Protein AF-A0A3L7RI69-F1 (afdb_monomer)

Radius of gyration: 32.62 Å; Cα contacts (8 Å, |Δi|>4): 484; chains: 1; bounding box: 84×94×91 Å

Foldseek 3Di:
DDDDDDDDDDDDDDDDDDDDDDDDDDDDDDDDDPPVVVVVVVVVVVVVVVVVVVPDDLDDADDDDPVVLVVLLVLCVDPDPVSNVVSLVNLLRHALVCLVVLVVVLVVDPDPSSNVSSVVSSVNSVVVVVVVLLVCQLPDPPLPDCSQQAQSVQQCVQLPRDSLSSVLLVVLCVPPVVNGNHHLQALVVLLVSLVVLVVVQVVCVVVVHADDLSSLVSLLSSLLSNPPVPVRCSLVVSLVQCVDPPNVVCLQDPSNQRSSLRSLLSNLVRDDDLVSLLSSLLSCLVSVRLSSLVSLLVLLVVLVCVVCVVVPPPPPPDDPPPPCPRNAQLSNLLSLLCLLVNNAPVCLVVLVVCLPFFAWNDFAQDPPDPPDPDDDDPDPPDPSDGQWTQTSNLSSLSSNCSNVVHPCCVLQVQWDQDPRRGTDRVSRIDGPPVVVSSVVSVVVVVPDDD

Nearest PDB structures (foldseek):
  7ai4-assembly1_A  TM=3.036E-01  e=5.554E+00  Homo sapiens

Solvent-accessible surface area (backbone atoms only — not comparable to full-atom values): 26102 Å² total; per-residue (Å²): 144,82,88,79,89,82,85,81,82,89,81,88,81,81,89,85,86,88,83,82,90,81,85,85,89,79,98,75,84,88,91,87,85,68,76,72,64,56,60,60,54,53,57,54,52,60,55,52,61,58,56,69,70,71,69,66,75,76,72,81,51,52,82,73,56,74,67,58,50,52,49,37,52,55,31,36,61,43,91,49,68,70,50,21,50,53,24,50,54,55,62,64,47,44,40,60,85,50,50,66,62,52,52,54,51,54,73,70,52,83,52,68,61,30,42,56,54,52,49,53,41,50,53,50,42,50,52,51,44,50,51,50,38,55,50,48,50,73,66,45,84,58,73,82,63,47,70,85,34,52,9,45,64,44,46,29,73,49,30,38,78,44,76,44,29,55,52,53,50,50,58,37,35,78,80,39,42,84,67,30,63,44,55,47,76,49,25,67,58,16,44,54,52,31,50,53,53,51,50,51,52,51,52,30,59,76,69,67,45,86,69,51,31,52,58,30,51,50,33,51,51,20,38,47,37,17,62,87,45,84,86,55,62,53,54,67,51,36,54,67,46,38,72,34,85,47,23,36,53,55,60,57,34,78,77,39,37,67,26,48,36,40,35,51,41,59,38,56,71,74,55,82,52,43,69,59,43,51,50,50,41,50,47,26,48,75,36,69,37,76,47,39,53,62,54,28,52,49,54,51,56,51,45,59,54,60,76,43,54,81,78,46,64,86,80,63,76,80,59,92,80,63,83,75,64,73,66,48,53,48,56,49,49,51,29,30,27,45,36,44,64,71,45,47,69,87,48,40,77,65,40,60,71,34,56,81,38,74,54,69,38,44,75,40,71,66,86,66,57,94,90,55,88,68,79,78,74,80,61,90,88,59,83,90,61,48,54,20,39,26,32,45,16,58,45,26,46,53,18,46,30,48,44,72,69,46,75,46,53,84,73,37,74,62,56,40,77,29,95,72,43,39,50,42,68,83,32,64,43,39,49,66,86,49,58,67,60,53,50,54,49,52,51,56,61,71,68,52,87,128

Structure (mmCIF, N/CA/C/O backbone):
data_AF-A0A3L7RI69-F1
#
_entry.id   AF-A0A3L7RI69-F1
#
loop_
_atom_site.group_PDB
_atom_site.id
_atom_site.type_symbol
_atom_site.label_atom_id
_atom_site.label_alt_id
_atom_site.label_comp_id
_atom_site.label_asym_id
_atom_site.label_entity_id
_atom_site.label_seq_id
_atom_site.pdbx_PDB_ins_code
_atom_site.Cartn_x
_atom_site.Cartn_y
_atom_site.Cartn_z
_atom_site.occupancy
_atom_site.B_iso_or_equiv
_atom_site.auth_seq_id
_atom_site.auth_comp_id
_atom_site.auth_asym_id
_atom_site.auth_atom_id
_atom_site.pdbx_PDB_model_num
ATOM 1 N N . MET A 1 1 ? 43.002 -5.797 24.130 1.00 37.81 1 MET A N 1
ATOM 2 C CA . MET A 1 1 ? 43.430 -7.121 23.632 1.00 37.81 1 MET A CA 1
ATOM 3 C C . MET A 1 1 ? 42.551 -8.183 24.273 1.00 37.81 1 MET A C 1
ATOM 5 O O . MET A 1 1 ? 42.793 -8.545 25.413 1.00 37.81 1 MET A O 1
ATOM 9 N N . LEU A 1 2 ? 41.498 -8.620 23.582 1.00 28.22 2 LEU A N 1
ATOM 10 C CA . LEU A 1 2 ? 40.635 -9.729 24.000 1.00 28.22 2 LEU A CA 1
ATOM 11 C C . LEU A 1 2 ? 40.403 -10.607 22.768 1.00 28.22 2 LEU A C 1
ATOM 13 O O . LEU A 1 2 ? 39.989 -10.111 21.721 1.00 28.22 2 LEU A O 1
ATOM 17 N N . ALA A 1 3 ? 40.794 -11.874 22.882 1.00 29.20 3 ALA A N 1
ATOM 18 C CA . ALA A 1 3 ? 40.840 -12.845 21.799 1.00 29.20 3 ALA A CA 1
ATOM 19 C C . ALA A 1 3 ? 39.453 -13.442 21.515 1.00 29.20 3 ALA A C 1
ATOM 21 O O . ALA A 1 3 ? 38.736 -13.843 22.429 1.00 29.20 3 ALA A O 1
ATOM 22 N N . ILE A 1 4 ? 39.109 -13.520 20.230 1.00 32.06 4 ILE A N 1
ATOM 23 C CA . ILE A 1 4 ? 37.898 -14.149 19.686 1.00 32.06 4 ILE A CA 1
ATOM 24 C C . ILE A 1 4 ? 38.242 -15.606 19.319 1.00 32.06 4 ILE A C 1
ATOM 26 O O . ILE A 1 4 ? 39.269 -15.816 18.668 1.00 32.06 4 ILE A O 1
ATOM 30 N N . PRO A 1 5 ? 37.433 -16.624 19.675 1.00 40.06 5 PRO A N 1
ATOM 31 C CA . PRO A 1 5 ? 37.719 -17.998 19.287 1.00 40.06 5 PRO A CA 1
ATOM 32 C C . PRO A 1 5 ? 37.242 -18.285 17.854 1.00 40.06 5 PRO A C 1
ATOM 34 O O . PRO A 1 5 ? 36.103 -18.017 17.476 1.00 40.06 5 PRO A O 1
ATOM 37 N N . LEU A 1 6 ? 38.152 -18.853 17.060 1.00 34.06 6 LEU A N 1
ATOM 38 C CA . LEU A 1 6 ? 37.967 -19.262 15.668 1.00 34.06 6 LEU A CA 1
ATOM 39 C C . LEU A 1 6 ? 37.063 -20.503 15.550 1.00 34.06 6 LEU A C 1
ATOM 41 O O . LEU A 1 6 ? 37.333 -21.550 16.139 1.00 34.06 6 LEU A O 1
ATOM 45 N N . LEU A 1 7 ? 36.026 -20.398 14.715 1.00 36.75 7 LEU A N 1
ATOM 46 C CA . LEU A 1 7 ? 35.167 -21.501 14.278 1.00 36.75 7 LEU A CA 1
ATOM 47 C C . LEU A 1 7 ? 35.934 -22.473 13.359 1.00 36.75 7 LEU A C 1
ATOM 49 O O . LEU A 1 7 ? 36.508 -22.079 12.342 1.00 36.75 7 LEU A O 1
ATOM 53 N N . ARG A 1 8 ? 35.917 -23.767 13.711 1.00 35.03 8 ARG A N 1
ATOM 54 C CA . ARG A 1 8 ? 36.466 -24.876 12.910 1.00 35.03 8 ARG A CA 1
ATOM 55 C C . ARG A 1 8 ? 35.625 -25.121 11.650 1.00 35.03 8 ARG A C 1
ATOM 57 O O . ARG A 1 8 ? 34.406 -25.233 11.727 1.00 35.03 8 ARG A O 1
ATOM 64 N N . LYS A 1 9 ? 36.296 -25.286 10.505 1.00 35.97 9 LYS A N 1
ATOM 65 C CA . LYS A 1 9 ? 35.703 -25.750 9.237 1.00 35.97 9 LYS A CA 1
ATOM 66 C C . LYS A 1 9 ? 35.429 -27.267 9.266 1.00 35.97 9 LYS A C 1
ATOM 68 O O . LYS A 1 9 ? 36.228 -27.999 9.855 1.00 35.97 9 LYS A O 1
ATOM 73 N N . PRO A 1 10 ? 34.366 -27.761 8.604 1.00 37.06 10 PRO A N 1
ATOM 74 C CA . PRO A 1 10 ? 34.099 -29.191 8.486 1.00 37.06 10 PRO A CA 1
ATOM 75 C C . PRO A 1 10 ? 34.987 -29.856 7.421 1.00 37.06 10 PRO A C 1
ATOM 77 O O . PRO A 1 10 ? 35.259 -29.291 6.362 1.00 37.06 10 PRO A O 1
ATOM 80 N N . VAL A 1 11 ? 35.427 -31.078 7.725 1.00 45.94 11 VAL A N 1
ATOM 81 C CA . VAL A 1 11 ? 36.222 -31.964 6.858 1.00 45.94 11 VAL A CA 1
ATOM 82 C C . VAL A 1 11 ? 35.288 -32.776 5.945 1.00 45.94 11 VAL A C 1
ATOM 84 O O . VAL A 1 11 ? 34.289 -33.301 6.442 1.00 45.94 11 VAL A O 1
ATOM 87 N N . PRO A 1 12 ? 35.592 -32.952 4.644 1.00 41.22 12 PRO A N 1
ATOM 88 C CA . PRO A 1 12 ? 34.797 -33.802 3.761 1.00 41.22 12 PRO A CA 1
ATOM 89 C C . PRO A 1 12 ? 35.125 -35.290 3.977 1.00 41.22 12 PRO A C 1
ATOM 91 O O . PRO A 1 12 ? 36.290 -35.691 3.973 1.00 41.22 12 PRO A O 1
ATOM 94 N N . ARG A 1 13 ? 34.095 -36.132 4.141 1.00 41.69 13 ARG A N 1
ATOM 95 C CA . ARG A 1 13 ? 34.235 -37.600 4.168 1.00 41.69 13 ARG A CA 1
ATOM 96 C C . ARG A 1 13 ? 34.188 -38.164 2.743 1.00 41.69 13 ARG A C 1
ATOM 98 O O . ARG A 1 13 ? 33.292 -37.829 1.976 1.00 41.69 13 ARG A O 1
ATOM 105 N N . LYS A 1 14 ? 35.152 -39.030 2.414 1.00 43.22 14 LYS A N 1
ATOM 106 C CA . LYS A 1 14 ? 35.185 -39.834 1.179 1.00 43.22 14 LYS A CA 1
ATOM 107 C C . LYS A 1 14 ? 34.146 -40.973 1.227 1.00 43.22 14 LYS A C 1
ATOM 109 O O . LYS A 1 14 ? 33.864 -41.461 2.323 1.00 43.22 14 LYS A O 1
ATOM 114 N N . PRO A 1 15 ? 33.622 -41.429 0.074 1.00 42.25 15 PRO A N 1
ATOM 115 C CA . PRO A 1 15 ? 32.703 -42.562 0.004 1.00 42.25 15 PRO A CA 1
ATOM 116 C C . PRO A 1 15 ? 33.446 -43.905 0.106 1.00 42.25 15 PRO A C 1
ATOM 118 O O . PRO A 1 15 ? 34.528 -44.071 -0.457 1.00 42.25 15 PRO A O 1
ATOM 121 N N . VAL A 1 16 ? 32.840 -44.862 0.812 1.00 53.97 16 VAL A N 1
ATOM 122 C CA . VAL A 1 16 ? 33.273 -46.268 0.887 1.00 53.97 16 VAL A CA 1
ATOM 123 C C . VAL A 1 16 ? 32.460 -47.081 -0.129 1.00 53.97 16 VAL A C 1
ATOM 125 O O . VAL A 1 16 ? 31.233 -46.971 -0.109 1.00 53.97 16 VAL A O 1
ATOM 128 N N . PRO A 1 17 ? 33.087 -47.890 -1.004 1.00 49.94 17 PRO A N 1
ATOM 129 C CA . PRO A 1 17 ? 32.378 -48.782 -1.911 1.00 49.94 17 PRO A CA 1
ATOM 130 C C . PRO A 1 17 ? 32.309 -50.217 -1.363 1.00 49.94 17 PRO A C 1
ATOM 132 O O . PRO A 1 17 ? 33.300 -50.748 -0.867 1.00 49.94 17 PRO A O 1
ATOM 135 N N . GLY A 1 18 ? 31.158 -50.864 -1.561 1.00 50.97 18 GLY A N 1
ATOM 136 C CA . GLY A 1 18 ? 31.053 -52.324 -1.622 1.00 50.97 18 GLY A CA 1
ATOM 137 C C . GLY A 1 18 ? 30.288 -52.987 -0.479 1.00 50.97 18 GLY A C 1
ATOM 138 O O . GLY A 1 18 ? 30.838 -53.236 0.589 1.00 50.97 18 GLY A O 1
ATOM 139 N N . THR A 1 19 ? 29.041 -53.384 -0.741 1.00 40.09 19 THR A N 1
ATOM 140 C CA . THR A 1 19 ? 28.454 -54.625 -0.195 1.00 40.09 19 THR A CA 1
ATOM 141 C C . THR A 1 19 ? 27.285 -55.066 -1.095 1.00 40.09 19 THR A C 1
ATOM 143 O O . THR A 1 19 ? 26.594 -54.195 -1.628 1.00 40.09 19 THR A O 1
ATOM 146 N N . PRO A 1 20 ? 27.110 -56.378 -1.358 1.00 51.56 20 PRO A N 1
ATOM 147 C CA . PRO A 1 20 ? 26.315 -56.884 -2.472 1.00 51.56 20 PRO A CA 1
ATOM 148 C C . PRO A 1 20 ? 24.853 -57.159 -2.101 1.00 51.56 20 PRO A C 1
ATOM 150 O O . PRO A 1 20 ? 24.475 -57.221 -0.933 1.00 51.56 20 PRO A O 1
ATOM 153 N N . ALA A 1 21 ? 24.054 -57.329 -3.154 1.00 48.41 21 ALA A N 1
ATOM 154 C CA . ALA A 1 21 ? 22.639 -57.660 -3.132 1.00 48.41 21 ALA A CA 1
ATOM 155 C C . ALA A 1 21 ? 22.347 -59.001 -2.440 1.00 48.41 21 ALA A C 1
ATOM 157 O O . ALA A 1 21 ? 23.037 -59.990 -2.682 1.00 48.41 21 ALA A O 1
ATOM 158 N N . LEU A 1 22 ? 21.265 -59.030 -1.656 1.00 41.19 22 LEU A N 1
ATOM 159 C CA . LEU A 1 22 ? 20.561 -60.249 -1.275 1.00 41.19 22 LEU A CA 1
ATOM 160 C C . LEU A 1 22 ? 19.050 -60.051 -1.439 1.00 41.19 22 LEU A C 1
ATOM 162 O O . LEU A 1 22 ? 18.455 -59.106 -0.922 1.00 41.19 22 LEU A O 1
ATOM 166 N N . GLU A 1 23 ? 18.489 -60.969 -2.218 1.00 40.84 23 GLU A N 1
ATOM 167 C CA . GLU A 1 23 ? 17.081 -61.246 -2.477 1.00 40.84 23 GLU A CA 1
ATOM 168 C C . GLU A 1 23 ? 16.316 -61.714 -1.227 1.00 40.84 23 GLU A C 1
ATOM 170 O O . GLU A 1 23 ? 16.836 -62.488 -0.428 1.00 40.84 23 GLU A O 1
ATOM 175 N N . GLY A 1 24 ? 15.022 -61.368 -1.174 1.00 40.31 24 GLY A N 1
ATOM 176 C CA . GLY A 1 24 ? 13.976 -62.336 -0.813 1.00 40.31 24 GLY A CA 1
ATOM 177 C C . GLY A 1 24 ? 13.286 -62.230 0.559 1.00 40.31 24 GLY A C 1
ATOM 178 O O . GLY A 1 24 ? 13.805 -62.708 1.557 1.00 40.31 24 GLY A O 1
ATOM 179 N N . GLN A 1 25 ? 12.008 -61.813 0.511 1.00 33.19 25 GLN A N 1
ATOM 180 C CA . GLN A 1 25 ? 10.899 -62.086 1.461 1.00 33.19 25 GLN A CA 1
ATOM 181 C C . GLN A 1 25 ? 10.835 -61.307 2.804 1.00 33.19 25 GLN A C 1
ATOM 183 O O . GLN A 1 25 ? 11.813 -60.726 3.255 1.00 33.19 25 GLN A O 1
ATOM 188 N N . PRO A 1 26 ? 9.671 -61.297 3.493 1.00 36.59 26 PRO A N 1
ATOM 189 C CA . PRO A 1 26 ? 8.428 -60.620 3.123 1.00 36.59 26 PRO A CA 1
ATOM 190 C C . PRO A 1 26 ? 8.054 -59.555 4.180 1.00 36.59 26 PRO A C 1
ATOM 192 O O . PRO A 1 26 ? 8.178 -59.768 5.387 1.00 36.59 26 PRO A O 1
ATOM 195 N N . SER A 1 27 ? 7.564 -58.393 3.749 1.00 32.00 27 SER A N 1
ATOM 196 C CA . SER A 1 27 ? 7.193 -57.306 4.659 1.00 32.00 27 SER A CA 1
ATOM 197 C C . SER A 1 27 ? 5.907 -57.623 5.431 1.00 32.00 27 SER A C 1
ATOM 199 O O . SER A 1 27 ? 4.801 -57.635 4.895 1.00 32.00 27 SER A O 1
ATOM 201 N N . SER A 1 28 ? 6.051 -57.816 6.741 1.00 41.94 28 SER A N 1
ATOM 202 C CA . SER A 1 28 ? 4.970 -57.641 7.707 1.00 41.94 28 SER A CA 1
ATOM 203 C C . SER A 1 28 ? 5.429 -56.697 8.820 1.00 41.94 28 SER A C 1
ATOM 205 O O . SER A 1 28 ? 6.595 -56.715 9.207 1.00 41.94 28 SER A O 1
ATOM 207 N N . ARG A 1 29 ? 4.464 -55.933 9.354 1.00 33.69 29 ARG A N 1
ATOM 208 C CA . ARG A 1 29 ? 4.530 -54.986 10.492 1.00 33.69 29 ARG A CA 1
ATOM 209 C C . ARG A 1 29 ? 4.949 -53.556 10.116 1.00 33.69 29 ARG A C 1
ATOM 211 O O . ARG A 1 29 ? 6.078 -53.299 9.736 1.00 33.69 29 ARG A O 1
ATOM 218 N N . ILE A 1 30 ? 3.978 -52.647 9.975 1.00 45.09 30 ILE A N 1
ATOM 219 C CA . ILE A 1 30 ? 3.286 -51.861 11.027 1.00 45.09 30 ILE A CA 1
ATOM 220 C C . ILE A 1 30 ? 4.159 -50.705 11.529 1.00 45.09 30 ILE A C 1
ATOM 222 O O . ILE A 1 30 ? 5.168 -50.923 12.187 1.00 45.09 30 ILE A O 1
ATOM 226 N N . GLY A 1 31 ? 3.660 -49.482 11.319 1.00 40.16 31 GLY A N 1
ATOM 227 C CA . GLY A 1 31 ? 3.946 -48.340 12.187 1.00 40.16 31 GLY A CA 1
ATOM 228 C C . GLY A 1 31 ? 4.414 -47.091 11.451 1.00 40.16 31 GLY A C 1
ATOM 229 O O . GLY A 1 31 ? 5.603 -46.969 11.195 1.00 40.16 31 GLY A O 1
ATOM 230 N N . SER A 1 32 ? 3.473 -46.174 11.163 1.00 41.19 32 SER A N 1
ATOM 231 C CA . SER A 1 32 ? 3.626 -44.692 11.186 1.00 41.19 32 SER A CA 1
ATOM 232 C C . SER A 1 32 ? 2.715 -43.916 10.208 1.00 41.19 32 SER A C 1
ATOM 234 O O . SER A 1 32 ? 3.064 -42.828 9.773 1.00 41.19 32 SER A O 1
ATOM 236 N N . ALA A 1 33 ? 1.504 -44.403 9.898 1.00 40.75 33 ALA A N 1
ATOM 237 C CA . ALA A 1 33 ? 0.534 -43.641 9.082 1.00 40.75 33 ALA A CA 1
ATOM 238 C C . ALA A 1 33 ? -0.811 -43.334 9.777 1.00 40.75 33 ALA A C 1
ATOM 240 O O . ALA A 1 33 ? -1.727 -42.822 9.144 1.00 40.75 33 ALA A O 1
ATOM 241 N N . VAL A 1 34 ? -0.946 -43.606 11.082 1.00 43.34 34 VAL A N 1
ATOM 242 C CA . VAL A 1 34 ? -2.223 -43.421 11.813 1.00 43.34 34 VAL A CA 1
ATOM 243 C C . VAL A 1 34 ? -2.243 -42.172 12.711 1.00 43.34 34 VAL A C 1
ATOM 245 O O . VAL A 1 34 ? -3.311 -41.699 13.083 1.00 43.34 34 VAL A O 1
ATOM 248 N N . TRP A 1 35 ? -1.100 -41.544 13.001 1.00 37.47 35 TRP A N 1
ATOM 249 C CA . TRP A 1 35 ? -1.052 -40.453 13.990 1.00 37.47 35 TRP A CA 1
ATOM 250 C C . TRP A 1 35 ? -1.311 -39.036 13.449 1.00 37.47 35 TRP A C 1
ATOM 252 O O . TRP A 1 35 ? -1.650 -38.151 14.229 1.00 37.47 35 TRP A O 1
ATOM 262 N N . ILE A 1 36 ? -1.260 -38.811 12.131 1.00 41.28 36 ILE A N 1
ATOM 263 C CA . ILE A 1 36 ? -1.546 -37.484 11.538 1.00 41.28 36 ILE A CA 1
ATOM 264 C C . ILE A 1 36 ? -3.041 -37.329 11.177 1.00 41.28 36 ILE A C 1
ATOM 266 O O . ILE A 1 36 ? -3.563 -36.217 11.135 1.00 41.28 36 ILE A O 1
ATOM 270 N N . GLY A 1 37 ? -3.783 -38.435 11.033 1.00 36.41 37 GLY A N 1
ATOM 271 C CA . GLY A 1 37 ? -5.231 -38.417 10.770 1.00 36.41 37 GLY A CA 1
ATOM 272 C C . GLY A 1 37 ? -6.115 -38.145 11.998 1.00 36.41 37 GLY A C 1
ATOM 273 O O . GLY A 1 37 ? -7.229 -37.643 11.850 1.00 36.41 37 GLY A O 1
ATOM 274 N N . CYS A 1 38 ? -5.633 -38.426 13.216 1.00 39.47 38 CYS A N 1
ATOM 275 C CA . CYS A 1 38 ? -6.402 -38.212 14.451 1.00 39.47 38 CYS A CA 1
ATOM 276 C C . CYS A 1 38 ? -6.328 -36.772 14.989 1.00 39.47 38 CYS A C 1
ATOM 278 O O . CYS A 1 38 ? -7.286 -36.320 15.610 1.00 39.47 38 CYS A O 1
ATOM 280 N N . LEU A 1 39 ? -5.264 -36.012 14.703 1.00 38.66 39 LEU A N 1
ATOM 281 C CA . LEU A 1 39 ? -5.155 -34.612 15.146 1.00 38.66 39 LEU A CA 1
ATOM 282 C C . LEU A 1 39 ? -5.990 -33.641 14.289 1.00 38.66 39 LEU A C 1
ATOM 284 O O . LEU A 1 39 ? -6.521 -32.665 14.814 1.00 38.66 39 LEU A O 1
ATOM 288 N N . LEU A 1 40 ? -6.213 -33.946 13.004 1.00 40.41 40 LEU A N 1
ATOM 289 C CA . LEU A 1 40 ? -7.072 -33.142 12.118 1.00 40.41 40 LEU A CA 1
ATOM 290 C C . LEU A 1 40 ? -8.581 -33.389 12.315 1.00 40.41 40 LEU A C 1
ATOM 292 O O . LEU A 1 40 ? -9.382 -32.492 12.054 1.00 40.41 40 LEU A O 1
ATOM 296 N N . ARG A 1 41 ? -8.993 -34.555 12.838 1.00 40.38 41 ARG A N 1
ATOM 297 C CA . ARG A 1 41 ? -10.405 -34.826 13.182 1.00 40.38 41 ARG A CA 1
ATOM 298 C C . ARG A 1 41 ? -10.835 -34.204 14.516 1.00 40.38 41 ARG A C 1
ATOM 300 O O . ARG A 1 41 ? -11.974 -33.757 14.619 1.00 40.38 41 ARG A O 1
ATOM 307 N N . SER A 1 42 ? -9.935 -34.081 15.494 1.00 41.94 42 SER A N 1
ATOM 308 C CA . SER A 1 42 ? -10.242 -33.426 16.778 1.00 41.94 42 SER A CA 1
ATOM 309 C C . SER A 1 42 ? -10.294 -31.894 16.678 1.00 41.94 42 SER A C 1
ATOM 311 O O . SER A 1 42 ? -11.102 -31.269 17.360 1.00 41.94 42 SER A O 1
ATOM 313 N N . ALA A 1 43 ? -9.521 -31.283 15.771 1.00 40.03 43 ALA A N 1
ATOM 314 C CA . ALA A 1 43 ? -9.612 -29.845 15.496 1.00 40.03 43 ALA A CA 1
ATOM 315 C C . ALA A 1 43 ? -10.915 -29.456 14.760 1.00 40.03 43 ALA A C 1
ATOM 317 O O . ALA A 1 43 ? -11.481 -28.403 15.041 1.00 40.03 43 ALA A O 1
ATOM 318 N N . CYS A 1 44 ? -11.452 -30.322 13.888 1.00 40.81 44 CYS A N 1
ATOM 319 C CA . CYS A 1 44 ? -12.750 -30.085 13.237 1.00 40.81 44 CYS A CA 1
ATOM 320 C C . CYS A 1 44 ? -13.948 -30.249 14.190 1.00 40.81 44 CYS A C 1
ATOM 322 O O . CYS A 1 44 ? -14.938 -29.538 14.044 1.00 40.81 44 CYS A O 1
ATOM 324 N N . LEU A 1 45 ? -13.876 -31.139 15.187 1.00 37.53 45 LEU A N 1
ATOM 325 C CA . LEU A 1 45 ? -14.968 -31.318 16.155 1.00 37.53 45 LEU A CA 1
ATOM 326 C C . LEU A 1 45 ? -15.032 -30.192 17.203 1.00 37.53 45 LEU A C 1
ATOM 328 O O . LEU A 1 45 ? -16.133 -29.819 17.599 1.00 37.53 45 LEU A O 1
ATOM 332 N N . LEU A 1 46 ? -13.899 -29.579 17.571 1.00 40.59 46 LEU A N 1
ATOM 333 C CA . LEU A 1 46 ? -13.872 -28.392 18.444 1.00 40.59 46 LEU A CA 1
ATOM 334 C C . LEU A 1 46 ? -14.302 -27.094 17.730 1.00 40.59 46 LEU A C 1
ATOM 336 O O . LEU A 1 46 ? -14.828 -26.184 18.374 1.00 40.59 46 LEU A O 1
ATOM 340 N N . TRP A 1 47 ? -14.151 -27.017 16.403 1.00 40.50 47 TRP A N 1
ATOM 341 C CA . TRP A 1 47 ? -14.745 -25.942 15.594 1.00 40.50 47 TRP A CA 1
ATOM 342 C C . TRP A 1 47 ? -16.243 -26.162 15.323 1.00 40.50 47 TRP A C 1
ATOM 344 O O . TRP A 1 47 ? -16.997 -25.199 15.252 1.00 40.50 47 TRP A O 1
ATOM 354 N N . MET A 1 48 ? -16.725 -27.409 15.236 1.00 40.44 48 MET A N 1
ATOM 355 C CA . MET A 1 48 ? -18.164 -27.662 15.061 1.00 40.44 48 MET A CA 1
ATOM 356 C C . MET A 1 48 ? -18.987 -27.504 16.349 1.00 40.44 48 MET A C 1
ATOM 358 O O . MET A 1 48 ? -20.153 -27.123 16.264 1.00 40.44 48 MET A O 1
ATOM 362 N N . SER A 1 49 ? -18.409 -27.694 17.541 1.00 36.84 49 SER A N 1
ATOM 363 C CA . SER A 1 49 ? -19.112 -27.399 18.803 1.00 36.84 49 SER A CA 1
ATOM 364 C C . SER A 1 49 ? -19.283 -25.900 19.076 1.00 36.84 49 SER A C 1
ATOM 366 O O . SER A 1 49 ? -20.193 -25.517 19.803 1.00 36.84 49 SER A O 1
ATOM 368 N N . SER A 1 50 ? -18.456 -25.038 18.477 1.00 40.81 50 SER A N 1
ATOM 369 C CA . SER A 1 50 ? -18.599 -23.577 18.582 1.00 40.81 50 SER A CA 1
ATOM 370 C C . SER A 1 50 ? -19.615 -23.000 17.584 1.00 40.81 50 SER A C 1
ATOM 372 O O . SER A 1 50 ? -20.143 -21.916 17.812 1.00 40.81 50 SER A O 1
ATOM 374 N N . VAL A 1 51 ? -19.973 -23.742 16.529 1.00 46.97 51 VAL A N 1
ATOM 375 C CA . VAL A 1 51 ? -21.006 -23.331 15.558 1.00 46.97 51 VAL A CA 1
ATOM 376 C C . VAL A 1 51 ? -22.429 -23.593 16.072 1.00 46.97 51 VAL A C 1
ATOM 378 O O . VAL A 1 51 ? -23.331 -22.819 15.766 1.00 46.97 51 VAL A O 1
ATOM 381 N N . TRP A 1 52 ? -22.649 -24.600 16.927 1.00 46.34 52 TRP A N 1
ATOM 382 C CA . TRP A 1 52 ? -23.974 -24.844 17.528 1.00 46.34 52 TRP A CA 1
ATOM 383 C C . TRP A 1 52 ? -24.368 -23.832 18.620 1.00 46.34 52 TRP A C 1
ATOM 385 O O . TRP A 1 52 ? -25.549 -23.708 18.926 1.00 46.34 52 TRP A O 1
ATOM 395 N N . ALA A 1 53 ? -23.420 -23.057 19.159 1.00 47.06 53 ALA A N 1
ATOM 396 C CA . ALA A 1 53 ? -23.706 -21.971 20.106 1.00 47.06 53 ALA A CA 1
ATOM 397 C C . ALA A 1 53 ? -24.082 -20.634 19.427 1.00 47.06 53 ALA A C 1
ATOM 399 O O . ALA A 1 53 ? -24.451 -19.687 20.112 1.00 47.06 53 ALA A O 1
ATOM 400 N N . LEU A 1 54 ? -24.012 -20.544 18.092 1.00 51.62 54 LEU A N 1
ATOM 401 C CA . LEU A 1 54 ? -24.311 -19.327 17.317 1.00 51.62 54 LEU A CA 1
ATOM 402 C C . LEU A 1 54 ? -25.747 -19.281 16.759 1.00 51.62 54 LEU A C 1
ATOM 404 O O . LEU A 1 54 ? -26.071 -18.372 16.000 1.00 51.62 54 LEU A O 1
ATOM 408 N N . GLY A 1 55 ? -26.590 -20.260 17.107 1.00 46.97 55 GLY A N 1
ATOM 409 C CA . GLY A 1 55 ? -27.971 -20.377 16.622 1.00 46.97 55 GLY A CA 1
ATOM 410 C C . GLY A 1 55 ? -29.061 -20.128 17.667 1.00 46.97 55 GLY A C 1
ATOM 411 O O . GLY A 1 55 ? -30.232 -20.285 17.341 1.00 46.97 55 GLY A O 1
ATOM 412 N N . GLN A 1 56 ? -28.715 -19.776 18.912 1.00 56.97 56 GLN A N 1
ATOM 413 C CA . GLN A 1 56 ? -29.713 -19.207 19.818 1.00 56.97 56 GLN A CA 1
ATOM 414 C C . GLN A 1 56 ? -29.934 -17.758 19.399 1.00 56.97 56 GLN A C 1
ATOM 416 O O . GLN A 1 56 ? -29.010 -16.947 19.487 1.00 56.97 56 GLN A O 1
ATOM 421 N N . ASP 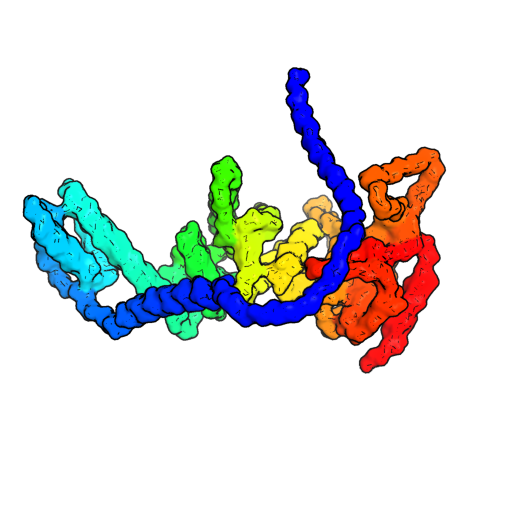A 1 57 ? -31.141 -17.459 18.913 1.00 58.41 57 ASP A N 1
ATOM 422 C CA . ASP A 1 57 ? -31.575 -16.079 18.727 1.00 58.41 57 ASP A CA 1
ATOM 423 C C . ASP A 1 57 ? -31.290 -15.321 20.031 1.00 58.41 57 ASP A C 1
ATOM 425 O O . ASP A 1 57 ? -31.611 -15.838 21.109 1.00 58.41 57 ASP A O 1
ATOM 429 N N . PRO A 1 58 ? -30.621 -14.156 19.969 1.00 64.75 58 PRO A N 1
ATOM 430 C CA . PRO A 1 58 ? -30.280 -13.406 21.166 1.00 64.75 58 PRO A CA 1
ATOM 431 C C . PRO A 1 58 ? -31.566 -13.161 21.951 1.00 64.75 58 PRO A C 1
ATOM 433 O O . PRO A 1 58 ? -32.508 -12.575 21.410 1.00 64.75 58 PRO A O 1
ATOM 436 N N . GLU A 1 59 ? -31.632 -13.645 23.198 1.00 73.75 59 GLU A N 1
ATOM 437 C CA . GLU A 1 59 ? -32.796 -13.369 24.035 1.00 73.75 59 GLU A CA 1
ATOM 438 C C . GLU A 1 59 ? -33.010 -11.850 24.069 1.00 73.75 59 GLU A C 1
ATOM 440 O O . GLU A 1 59 ? -32.033 -11.109 24.237 1.00 73.75 59 GLU A O 1
ATOM 445 N N . PRO A 1 60 ? -34.250 -11.370 23.862 1.00 76.62 60 PRO A N 1
ATOM 446 C CA . PRO A 1 60 ? -34.532 -9.944 23.840 1.00 76.62 60 PRO A CA 1
ATOM 447 C C . PRO A 1 60 ? -34.001 -9.322 25.133 1.00 76.62 60 PRO A C 1
ATOM 449 O O . PRO A 1 60 ? -34.401 -9.716 26.230 1.00 76.62 60 PRO A O 1
ATOM 452 N N . GLY A 1 61 ? -33.047 -8.395 24.992 1.00 76.12 61 GLY A N 1
ATOM 453 C CA . GLY A 1 61 ? -32.344 -7.798 26.124 1.00 76.12 61 GLY A CA 1
ATOM 454 C C . GLY A 1 61 ? -33.322 -7.224 27.148 1.00 76.12 61 GLY A C 1
ATOM 455 O O . GLY A 1 61 ? -34.332 -6.612 26.792 1.00 76.12 61 GLY A O 1
ATOM 456 N N . LEU A 1 62 ? -33.027 -7.418 28.434 1.00 84.38 62 LEU A N 1
ATOM 457 C CA . LEU A 1 62 ? -33.841 -6.860 29.511 1.00 84.38 62 LEU A CA 1
ATOM 458 C C . LEU A 1 62 ? -33.732 -5.328 29.479 1.00 84.38 62 LEU A C 1
ATOM 460 O O . LEU A 1 62 ? -32.637 -4.783 29.600 1.00 84.38 62 LEU A O 1
ATOM 464 N N . ASN A 1 63 ? -34.871 -4.642 29.373 1.00 90.50 63 ASN A N 1
ATOM 465 C CA . ASN A 1 63 ? -34.991 -3.192 29.549 1.00 90.50 63 ASN A CA 1
ATOM 466 C C . ASN A 1 63 ? -35.756 -2.909 30.856 1.00 90.50 63 ASN A C 1
ATOM 468 O O . ASN A 1 63 ? -36.967 -2.679 30.814 1.00 90.50 63 ASN A O 1
ATOM 472 N N . PRO A 1 64 ? -35.100 -3.008 32.029 1.00 93.00 64 PRO A N 1
ATOM 473 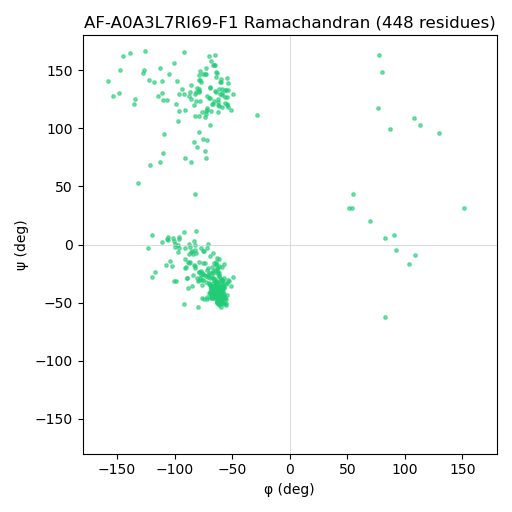C CA . PRO A 1 64 ? -35.736 -2.698 33.303 1.00 93.00 64 PRO A CA 1
ATOM 474 C C . PRO A 1 64 ? -36.032 -1.199 33.421 1.00 93.00 64 PRO A C 1
ATOM 476 O O . PRO A 1 64 ? -35.390 -0.366 32.781 1.00 93.00 64 PRO A O 1
ATOM 479 N N . ASP A 1 65 ? -36.977 -0.847 34.287 1.00 94.62 65 ASP A N 1
ATOM 480 C CA . ASP A 1 65 ? -37.210 0.542 34.664 1.00 94.62 65 ASP A CA 1
ATOM 481 C C . ASP A 1 65 ? -36.052 1.094 35.521 1.00 94.62 65 ASP A C 1
ATOM 483 O O . ASP A 1 65 ? -35.252 0.358 36.112 1.00 94.62 65 ASP A O 1
ATOM 487 N N . ALA A 1 66 ? -35.968 2.423 35.617 1.00 93.19 66 ALA A N 1
ATOM 488 C CA . ALA A 1 66 ? -34.878 3.101 36.320 1.00 93.19 66 ALA A CA 1
ATOM 489 C C . ALA A 1 66 ? -34.772 2.706 37.807 1.00 93.19 66 ALA A C 1
ATOM 491 O O . ALA A 1 66 ? -33.670 2.689 38.361 1.00 93.19 66 ALA A O 1
ATOM 492 N N . ASN A 1 67 ? -35.891 2.366 38.459 1.00 94.44 67 ASN A N 1
ATOM 493 C CA . ASN A 1 67 ? -35.892 1.947 39.861 1.00 94.44 67 ASN A CA 1
ATOM 494 C C . ASN A 1 67 ? -35.285 0.554 40.032 1.00 94.44 67 ASN A C 1
ATOM 496 O O . ASN A 1 67 ? -34.423 0.370 40.891 1.00 94.44 67 ASN A O 1
ATOM 500 N N . THR A 1 68 ? -35.668 -0.402 39.182 1.00 96.00 68 THR A N 1
ATOM 501 C CA . THR A 1 68 ? -35.077 -1.745 39.190 1.00 96.00 68 THR A CA 1
ATOM 502 C C . THR A 1 68 ? -33.583 -1.690 38.882 1.00 96.00 68 THR A C 1
ATOM 504 O O . THR A 1 68 ? -32.794 -2.375 39.534 1.00 96.00 68 THR A O 1
ATOM 507 N N . LEU A 1 69 ? -33.167 -0.830 37.945 1.00 96.50 69 LEU A N 1
ATOM 508 C CA . LEU A 1 69 ? -31.753 -0.638 37.627 1.00 96.50 69 LEU A CA 1
ATOM 509 C C . LEU A 1 69 ? -30.959 -0.126 38.841 1.00 96.50 69 LEU A C 1
ATOM 511 O O . LEU A 1 69 ? -29.916 -0.688 39.177 1.00 96.50 69 LEU A O 1
ATOM 515 N N . ARG A 1 70 ? -31.475 0.894 39.543 1.00 95.56 70 ARG A N 1
ATOM 516 C CA . ARG A 1 70 ? -30.866 1.410 40.784 1.00 95.56 70 ARG A CA 1
ATOM 517 C C . ARG A 1 70 ? -30.806 0.350 41.876 1.00 95.56 70 ARG A C 1
ATOM 519 O O . ARG A 1 70 ? -29.790 0.257 42.559 1.00 95.56 70 ARG A O 1
ATOM 526 N N . GLN A 1 71 ? -31.853 -0.463 42.012 1.00 97.31 71 GLN A N 1
ATOM 527 C CA . GLN A 1 71 ? -31.867 -1.564 42.968 1.00 97.31 71 GLN A CA 1
ATOM 528 C C . GLN A 1 71 ? -30.757 -2.574 42.664 1.00 97.31 71 GLN A C 1
ATOM 530 O O . GLN A 1 71 ? -30.007 -2.930 43.565 1.00 97.31 71 GLN A O 1
ATOM 535 N N . TRP A 1 72 ? -30.602 -3.015 41.411 1.00 98.06 72 TRP A N 1
ATOM 536 C CA . TRP A 1 72 ? -29.540 -3.964 41.057 1.00 98.06 72 TRP A CA 1
ATOM 537 C C . TRP A 1 72 ? -28.144 -3.378 41.277 1.00 98.06 72 TRP A C 1
ATOM 539 O O . TRP A 1 72 ? -27.243 -4.097 41.691 1.00 98.06 72 TRP A O 1
ATOM 549 N N . ILE A 1 73 ? -27.959 -2.076 41.052 1.00 97.19 73 ILE A N 1
ATOM 550 C CA . ILE A 1 73 ? -26.689 -1.399 41.346 1.00 97.19 73 ILE A CA 1
ATOM 551 C C . ILE A 1 73 ? -26.439 -1.332 42.854 1.00 97.19 73 ILE A C 1
ATOM 553 O O . ILE A 1 73 ? -25.323 -1.591 43.288 1.00 97.19 73 ILE A O 1
ATOM 557 N N . GLN A 1 74 ? -27.460 -1.058 43.667 1.00 96.88 74 GLN A N 1
ATOM 558 C CA . GLN A 1 74 ? -27.336 -1.114 45.125 1.00 96.88 74 GLN A CA 1
ATOM 559 C C . GLN A 1 74 ? -27.024 -2.541 45.610 1.00 96.88 74 GLN A C 1
ATOM 561 O O . GLN A 1 74 ? -26.193 -2.723 46.498 1.00 96.88 74 GLN A O 1
ATOM 566 N N . GLU A 1 75 ? -27.625 -3.559 44.986 1.00 98.25 75 GLU A N 1
ATOM 567 C CA . GLU A 1 75 ? -27.346 -4.979 45.244 1.00 98.25 75 GLU A CA 1
ATOM 568 C C . GLU A 1 75 ? -25.889 -5.370 44.905 1.00 98.25 75 GLU A C 1
ATOM 570 O O . GLU A 1 75 ? -25.382 -6.339 45.472 1.00 98.25 75 GLU A O 1
ATOM 575 N N . LEU A 1 76 ? -25.170 -4.615 44.055 1.00 98.00 76 LEU A N 1
ATOM 576 C CA . LEU A 1 76 ? -23.729 -4.823 43.832 1.00 98.00 76 LEU A CA 1
ATOM 577 C C . LEU A 1 76 ? -22.879 -4.511 45.070 1.00 98.00 76 LEU A C 1
ATOM 579 O O . LEU A 1 76 ? -21.775 -5.038 45.164 1.00 98.00 76 LEU A O 1
ATOM 583 N N . GLY A 1 77 ? -23.373 -3.686 45.997 1.00 97.44 77 GLY A N 1
ATOM 584 C CA . GLY A 1 77 ? -22.714 -3.363 47.268 1.00 97.44 77 GLY A CA 1
ATOM 585 C C . GLY A 1 77 ? -23.203 -4.208 48.451 1.00 97.44 77 GLY A C 1
ATOM 586 O O . GLY A 1 77 ? -22.832 -3.941 49.592 1.00 97.44 77 GLY A O 1
ATOM 587 N N . ASP A 1 78 ? -24.058 -5.217 48.225 1.00 98.38 78 ASP A N 1
ATOM 588 C CA . ASP A 1 78 ? -24.584 -6.055 49.311 1.00 98.38 78 ASP A CA 1
ATOM 589 C C . ASP A 1 78 ? -23.456 -6.850 49.984 1.00 98.38 78 ASP A C 1
ATOM 591 O O . ASP A 1 78 ? -22.531 -7.329 49.330 1.00 98.38 78 ASP A O 1
ATOM 595 N N . SER A 1 79 ? -23.548 -7.049 51.299 1.00 97.44 79 SER A N 1
ATOM 596 C CA . SER A 1 79 ? -22.589 -7.849 52.072 1.00 97.44 79 SER A CA 1
ATOM 597 C C . SER A 1 79 ? -22.463 -9.306 51.593 1.00 97.44 79 SER A C 1
ATOM 599 O O . SER A 1 79 ? -21.374 -9.888 51.646 1.00 97.44 79 SER A O 1
ATOM 601 N N . ARG A 1 80 ? -23.540 -9.896 51.061 1.00 98.06 80 ARG A N 1
ATOM 602 C CA . ARG A 1 80 ? -23.592 -11.292 50.606 1.00 98.06 80 ARG A CA 1
ATOM 603 C C . ARG A 1 80 ? -23.130 -11.425 49.161 1.00 98.06 80 ARG A C 1
ATOM 605 O O . ARG A 1 80 ? -23.653 -10.770 48.260 1.00 98.06 80 ARG A O 1
ATOM 612 N N . PHE A 1 81 ? -22.182 -12.329 48.932 1.00 97.19 81 PHE A N 1
ATOM 613 C CA . PHE A 1 81 ? -21.597 -12.558 47.610 1.00 97.19 81 PHE A CA 1
ATOM 614 C C . PHE A 1 81 ? -22.646 -12.986 46.575 1.00 97.19 81 PHE A C 1
ATOM 616 O O . PHE A 1 81 ? -22.621 -12.512 45.443 1.00 97.19 81 PHE A O 1
ATOM 623 N N . GLU A 1 82 ? -23.608 -13.818 46.968 1.00 97.75 82 GLU A N 1
ATOM 624 C CA . GLU A 1 82 ? -24.642 -14.354 46.081 1.00 97.75 82 GLU A CA 1
ATOM 625 C C . GLU A 1 82 ? -25.573 -13.261 45.543 1.00 97.75 82 GLU A C 1
ATOM 627 O O . GLU A 1 82 ? -26.079 -13.367 44.424 1.00 97.75 82 GLU A O 1
ATOM 632 N N . VAL A 1 83 ? -25.809 -12.207 46.333 1.00 98.12 83 VAL A N 1
ATOM 633 C CA . VAL A 1 83 ? -26.609 -11.049 45.913 1.00 98.12 83 VAL A CA 1
ATOM 634 C C . VAL A 1 83 ? -25.824 -10.229 44.895 1.00 98.12 83 VAL A C 1
ATOM 636 O O . VAL A 1 83 ? -26.353 -9.948 43.818 1.00 98.12 83 VAL A O 1
ATOM 639 N N . ARG A 1 84 ? -24.542 -9.951 45.177 1.00 98.12 84 ARG A N 1
ATOM 640 C CA . ARG A 1 84 ? -23.655 -9.233 44.250 1.00 98.12 84 ARG A CA 1
ATOM 641 C C . ARG A 1 84 ? -23.516 -9.961 42.919 1.00 98.12 84 ARG A C 1
ATO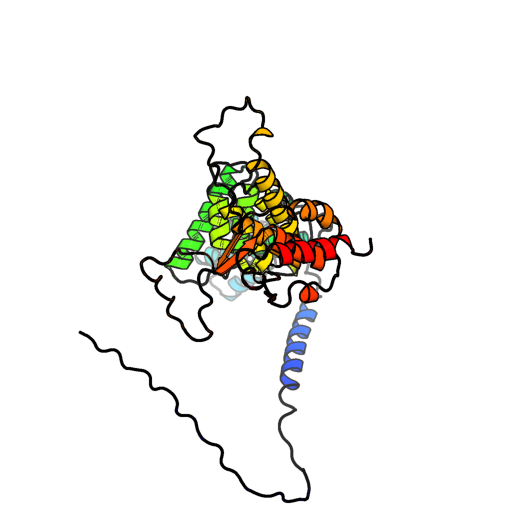M 643 O O . ARG A 1 84 ? -23.600 -9.335 41.863 1.00 98.12 84 ARG A O 1
ATOM 650 N N . ASP A 1 85 ? -23.315 -11.275 42.949 1.00 97.75 85 ASP A N 1
ATOM 651 C CA . ASP A 1 85 ? -23.132 -12.089 41.747 1.00 97.75 85 ASP A CA 1
ATOM 652 C C . ASP A 1 85 ? -24.416 -12.159 40.909 1.00 97.75 85 ASP A C 1
ATOM 654 O O . ASP A 1 85 ? -24.397 -11.928 39.700 1.00 97.75 85 ASP A O 1
ATOM 658 N N . ARG A 1 86 ? -25.572 -12.335 41.562 1.00 98.00 86 ARG A N 1
ATOM 659 C CA . ARG A 1 86 ? -26.879 -12.292 40.895 1.00 98.00 86 ARG A CA 1
ATOM 660 C C . ARG A 1 86 ? -27.148 -10.934 40.251 1.00 98.00 86 ARG A C 1
ATOM 662 O O . ARG A 1 86 ? -27.604 -10.892 39.109 1.00 98.00 86 ARG A O 1
ATOM 669 N N . ALA A 1 87 ? -26.884 -9.840 40.962 1.00 97.94 87 ALA A N 1
ATOM 670 C CA . ALA A 1 87 ? -27.022 -8.488 40.430 1.00 97.94 87 ALA A CA 1
ATOM 671 C C . ALA A 1 87 ? -26.071 -8.246 39.248 1.00 97.94 87 ALA A C 1
ATOM 673 O O . ALA A 1 87 ? -26.513 -7.777 38.200 1.00 97.94 87 ALA A O 1
ATOM 674 N N . SER A 1 88 ? -24.807 -8.671 39.363 1.00 97.88 88 SER A N 1
ATOM 675 C CA . SER A 1 88 ? -23.826 -8.626 38.266 1.00 97.88 88 SER A CA 1
ATOM 676 C C . SER A 1 88 ? -24.343 -9.387 37.040 1.00 97.88 88 SER A C 1
ATOM 678 O O . SER A 1 88 ? -24.328 -8.864 35.927 1.00 97.88 88 SER A O 1
ATOM 680 N N . GLY A 1 89 ? -24.883 -10.592 37.247 1.00 96.81 89 GLY A N 1
ATOM 681 C CA . GLY A 1 89 ? -25.473 -11.419 36.199 1.00 96.81 89 GLY A CA 1
ATOM 682 C C . GLY A 1 89 ? -26.651 -10.743 35.498 1.00 96.81 89 GLY A C 1
ATOM 683 O O . GLY A 1 89 ? -26.689 -10.731 34.268 1.00 96.81 89 GLY A O 1
ATOM 684 N N . LYS A 1 90 ? -27.575 -10.129 36.250 1.00 97.19 90 LYS A N 1
ATOM 685 C CA . LYS A 1 90 ? -28.711 -9.371 35.692 1.00 97.19 90 LYS A CA 1
ATOM 686 C C . LYS A 1 90 ? -28.248 -8.157 34.885 1.00 97.19 90 LYS A C 1
ATOM 688 O O . LYS A 1 90 ? -28.674 -7.996 33.746 1.00 97.19 90 LYS A O 1
ATOM 693 N N . LEU A 1 91 ? -27.348 -7.346 35.446 1.00 97.44 91 LEU A N 1
ATOM 694 C CA . LEU A 1 91 ? -26.806 -6.162 34.775 1.00 97.44 91 LEU A CA 1
ATOM 695 C C . LEU A 1 91 ? -26.040 -6.537 33.495 1.00 97.44 91 LEU A C 1
ATOM 697 O O . LEU A 1 91 ? -26.094 -5.819 32.505 1.00 97.44 91 LEU A O 1
ATOM 701 N N . SER A 1 92 ? -25.384 -7.700 33.477 1.00 96.06 92 SER A N 1
ATOM 702 C CA . SER A 1 92 ? -24.653 -8.201 32.307 1.00 96.06 92 SER A CA 1
ATOM 703 C C . SER A 1 92 ? -25.529 -8.737 31.164 1.00 96.06 92 SER A C 1
ATOM 705 O O . SER A 1 92 ? -24.973 -9.134 30.140 1.00 96.06 92 SER A O 1
ATOM 707 N N . LYS A 1 93 ? -26.855 -8.809 31.360 1.00 96.00 93 LYS A N 1
ATOM 708 C CA . LYS A 1 93 ? -27.870 -9.209 30.363 1.00 96.00 93 LYS A CA 1
ATOM 709 C C . LYS A 1 93 ? -28.703 -8.020 29.859 1.00 96.00 93 LYS A C 1
ATOM 711 O O . LYS A 1 93 ? -29.697 -8.216 29.159 1.00 96.00 93 LYS A O 1
ATOM 716 N N . LEU A 1 94 ? -28.356 -6.804 30.280 1.00 95.94 94 LEU A N 1
ATOM 717 C CA . LEU A 1 94 ? -29.001 -5.590 29.795 1.00 95.94 94 LEU A CA 1
ATOM 718 C C . LEU A 1 94 ? -28.715 -5.377 28.311 1.00 95.94 94 LEU A C 1
ATOM 720 O O . LEU A 1 94 ? -27.691 -5.819 27.793 1.00 95.94 94 LEU A O 1
ATOM 724 N N . SER A 1 95 ? -29.614 -4.660 27.642 1.00 95.00 95 SER A N 1
ATOM 725 C CA . SER A 1 95 ? -29.355 -4.155 26.296 1.00 95.00 95 SER A CA 1
ATOM 726 C C . SER A 1 95 ? -28.212 -3.128 26.305 1.00 95.00 95 SER A C 1
ATOM 728 O O . SER A 1 95 ? -27.966 -2.426 27.292 1.00 95.00 95 SER A O 1
ATOM 730 N N . THR A 1 96 ? -27.532 -2.993 25.168 1.00 94.94 96 THR A N 1
ATOM 731 C CA . THR A 1 96 ? -26.481 -1.986 24.949 1.00 94.94 96 THR A CA 1
ATOM 732 C C . THR A 1 96 ? -27.000 -0.548 25.010 1.00 94.94 96 THR A C 1
ATOM 734 O O . THR A 1 96 ? -26.203 0.375 25.166 1.00 94.94 96 THR A O 1
ATOM 737 N N . ASP A 1 97 ? -28.319 -0.350 24.943 1.00 94.56 97 ASP A N 1
ATOM 738 C CA . ASP A 1 97 ? -28.975 0.958 25.047 1.00 94.56 97 ASP A CA 1
ATOM 739 C C . ASP A 1 97 ? -28.915 1.523 26.476 1.00 94.56 97 ASP A C 1
ATOM 741 O O . ASP A 1 97 ? -29.020 2.729 26.678 1.00 94.56 97 ASP A O 1
ATOM 745 N N . GLN A 1 98 ? -28.691 0.672 27.487 1.00 96.25 98 GLN A N 1
ATOM 746 C CA . GLN A 1 98 ? -28.548 1.095 28.888 1.00 96.25 98 GLN A CA 1
ATOM 747 C C . GLN A 1 98 ? -27.137 1.587 29.240 1.00 96.25 98 GLN A C 1
ATOM 749 O O . GLN A 1 98 ? -26.876 1.958 30.386 1.00 96.25 98 GLN A O 1
ATOM 754 N N . LEU A 1 99 ? -26.206 1.576 28.285 1.00 95.75 99 LEU A N 1
ATOM 755 C CA . LEU A 1 99 ? -24.794 1.843 28.541 1.00 95.75 99 LEU A CA 1
ATOM 756 C C . LEU A 1 99 ? -24.546 3.248 29.099 1.00 95.75 99 LEU A C 1
ATOM 758 O O . LEU A 1 99 ? -23.796 3.384 30.065 1.00 95.75 99 LEU A O 1
ATOM 762 N N . ASP A 1 100 ? -25.212 4.262 28.548 1.00 95.75 100 ASP A N 1
ATOM 763 C CA . ASP A 1 100 ? -25.035 5.657 28.966 1.00 95.75 100 ASP A CA 1
ATOM 764 C C . ASP A 1 100 ? -25.546 5.860 30.406 1.00 95.75 100 ASP A C 1
ATOM 766 O O . ASP A 1 100 ? -24.831 6.403 31.251 1.00 95.75 100 ASP A O 1
ATOM 770 N N . ASN A 1 101 ? -26.708 5.279 30.738 1.00 95.62 101 ASN A N 1
ATOM 771 C CA . ASN A 1 101 ? -27.262 5.271 32.099 1.00 95.62 101 ASN A CA 1
ATOM 772 C C . ASN A 1 101 ? -26.300 4.612 33.105 1.00 95.62 101 ASN A C 1
ATOM 774 O O . ASN A 1 101 ? -26.059 5.139 34.192 1.00 95.62 101 ASN A O 1
ATOM 778 N N . LEU A 1 102 ? -25.720 3.458 32.754 1.00 96.75 102 LEU A N 1
ATOM 779 C CA . LEU A 1 102 ? -24.758 2.761 33.615 1.00 96.75 102 LEU A CA 1
ATOM 780 C C . LEU A 1 102 ? -23.462 3.561 33.798 1.00 96.75 102 LEU A C 1
ATOM 782 O O . LEU A 1 102 ? -22.880 3.536 34.881 1.00 96.75 102 LEU A O 1
ATOM 786 N N . GLN A 1 103 ? -23.007 4.282 32.769 1.00 97.00 103 GLN A N 1
ATOM 787 C CA . GLN A 1 103 ? -21.833 5.150 32.862 1.00 97.00 103 GLN A CA 1
ATOM 788 C C . GLN A 1 103 ? -22.071 6.364 33.760 1.00 97.00 103 GLN A C 1
ATOM 790 O O . GLN A 1 103 ? -21.172 6.743 34.512 1.00 97.00 103 GLN A O 1
ATOM 795 N N . GLU A 1 104 ? -23.253 6.974 33.702 1.00 96.56 104 GLU A N 1
ATOM 796 C CA . GLU A 1 104 ? -23.629 8.056 34.616 1.00 96.56 104 GLU A CA 1
ATOM 797 C C . GLU A 1 104 ? -23.666 7.570 36.067 1.00 96.56 104 GLU A C 1
ATOM 799 O O . GLU A 1 104 ? -23.090 8.205 36.951 1.00 96.56 104 GLU A O 1
ATOM 804 N N . LEU A 1 105 ? -24.256 6.396 36.306 1.00 96.25 105 LEU A N 1
ATOM 805 C CA . LEU A 1 105 ? -24.322 5.791 37.638 1.00 96.25 105 LEU A CA 1
ATOM 806 C C . LEU A 1 105 ? -22.936 5.388 38.155 1.00 96.25 105 LEU A C 1
ATOM 808 O O . LEU A 1 105 ? -22.643 5.584 39.333 1.00 96.25 105 LEU A O 1
ATOM 812 N N . LEU A 1 106 ? -22.052 4.905 37.277 1.00 97.31 106 LEU A N 1
ATOM 813 C CA . LEU A 1 106 ? -20.659 4.617 37.617 1.00 97.31 106 LEU A CA 1
ATOM 814 C C . LEU A 1 106 ? -19.907 5.880 38.060 1.00 97.31 106 LEU A C 1
ATOM 816 O O . LEU A 1 106 ? -19.173 5.828 39.041 1.00 97.31 106 LEU A O 1
ATOM 820 N N . LYS A 1 107 ? -20.112 7.017 37.380 1.00 97.31 107 LYS A N 1
ATOM 821 C CA . LYS A 1 107 ? -19.502 8.307 37.760 1.00 97.31 107 LYS A CA 1
ATOM 822 C C . LYS A 1 107 ? -20.011 8.830 39.108 1.00 97.31 107 LYS A C 1
ATOM 824 O O . LYS A 1 107 ? -19.276 9.537 39.788 1.00 97.31 107 LYS A O 1
ATOM 829 N N . GLY A 1 108 ? -21.255 8.514 39.471 1.00 96.62 108 GLY A N 1
ATOM 830 C CA . GLY A 1 108 ? -21.877 8.935 40.731 1.00 96.62 108 GLY A CA 1
ATOM 831 C C . GLY A 1 108 ? -21.626 8.006 41.925 1.00 96.62 108 GLY A C 1
ATOM 832 O O . GLY A 1 108 ? -22.008 8.352 43.042 1.00 96.62 108 GLY A O 1
ATOM 833 N N . SER A 1 109 ? -21.020 6.833 41.717 1.00 96.94 109 SER A N 1
ATOM 834 C CA . SER A 1 109 ? -20.805 5.842 42.776 1.00 96.94 109 SER A CA 1
ATOM 835 C C . SER A 1 109 ? -19.614 6.203 43.665 1.00 96.94 109 SER A C 1
ATOM 837 O O . SER A 1 109 ? -18.529 6.504 43.176 1.00 96.94 109 SER A O 1
ATOM 839 N N . THR A 1 110 ? -19.798 6.116 44.984 1.00 97.56 110 THR A N 1
ATOM 840 C CA . THR A 1 110 ? -18.729 6.302 45.983 1.00 97.56 110 THR A CA 1
ATOM 841 C C . THR A 1 110 ? -18.214 4.986 46.569 1.00 97.56 110 THR A C 1
ATOM 843 O O . THR A 1 110 ? -17.119 4.958 47.129 1.00 97.56 110 THR A O 1
ATOM 846 N N . ASP A 1 111 ? -18.972 3.894 46.437 1.00 98.00 111 ASP A N 1
ATOM 847 C CA . ASP A 1 111 ? -18.586 2.574 46.940 1.00 98.00 111 ASP A CA 1
ATOM 848 C C . ASP A 1 111 ? -17.564 1.913 45.987 1.00 98.00 111 ASP A C 1
ATOM 850 O O . ASP A 1 111 ? -17.855 1.750 44.790 1.00 98.00 111 ASP A O 1
ATOM 854 N N . PRO A 1 112 ? -16.368 1.524 46.474 1.00 97.25 112 PRO A N 1
ATOM 855 C CA . PRO A 1 112 ? -15.358 0.871 45.650 1.00 97.25 112 PRO A CA 1
ATOM 856 C C . PRO A 1 112 ? -15.808 -0.489 45.089 1.00 97.25 112 PRO A C 1
ATOM 858 O O . PRO A 1 112 ? -15.463 -0.793 43.947 1.00 97.25 112 PRO A O 1
ATOM 861 N N . GLU A 1 113 ? -16.596 -1.289 45.818 1.00 96.50 113 GLU A N 1
ATOM 862 C CA . GLU A 1 113 ? -17.063 -2.604 45.339 1.00 96.50 113 GLU A CA 1
ATOM 863 C C . GLU A 1 113 ? -18.054 -2.436 44.180 1.00 96.50 113 GLU A C 1
ATOM 865 O O . GLU A 1 113 ? -17.914 -3.084 43.136 1.00 96.50 113 GLU A O 1
ATOM 870 N N . ILE A 1 114 ? -19.010 -1.506 44.323 1.00 98.00 114 ILE A N 1
ATOM 871 C CA . ILE A 1 114 ? -19.945 -1.149 43.246 1.00 98.00 114 ILE A CA 1
ATOM 872 C C . ILE A 1 114 ? -19.160 -0.658 42.031 1.00 98.00 114 ILE A C 1
ATOM 874 O O . ILE A 1 114 ? -19.407 -1.124 40.922 1.00 98.00 114 ILE A O 1
ATOM 878 N N . THR A 1 115 ? -18.179 0.225 42.229 1.00 98.06 115 THR A N 1
ATOM 879 C CA . THR A 1 115 ? -17.366 0.795 41.142 1.00 98.06 115 THR A CA 1
ATOM 880 C C . THR A 1 115 ? -16.632 -0.289 40.351 1.00 98.06 115 THR A C 1
ATOM 882 O O . THR A 1 115 ? -16.709 -0.318 39.121 1.00 98.06 115 THR A O 1
ATOM 885 N N . VAL A 1 116 ? -15.962 -1.223 41.034 1.00 97.75 116 VAL A N 1
ATOM 886 C CA . VAL A 1 116 ? -15.231 -2.321 40.383 1.00 97.75 116 VAL A CA 1
ATOM 887 C C . VAL A 1 116 ? -16.184 -3.218 39.592 1.00 97.75 116 VAL A C 1
ATOM 889 O O . VAL A 1 116 ? -15.961 -3.449 38.402 1.00 97.75 116 VAL A O 1
ATOM 892 N N . ARG A 1 117 ? -17.284 -3.681 40.194 1.00 97.94 117 ARG A N 1
ATOM 893 C CA . ARG A 1 117 ? -18.227 -4.584 39.510 1.00 97.94 117 ARG A CA 1
ATOM 894 C C . ARG A 1 117 ? -18.965 -3.904 38.366 1.00 97.94 117 ARG A C 1
ATOM 896 O O . ARG A 1 117 ? -19.045 -4.459 37.270 1.00 97.94 117 ARG A O 1
ATOM 903 N N . LEU A 1 118 ? -19.466 -2.694 38.596 1.00 97.75 118 LEU A N 1
ATOM 904 C CA . LEU A 1 118 ? -20.181 -1.922 37.588 1.00 97.75 118 LEU A CA 1
ATOM 905 C C . LEU A 1 118 ? -19.260 -1.563 36.416 1.00 97.75 118 LEU A C 1
ATOM 907 O O . LEU A 1 118 ? -19.686 -1.665 35.270 1.00 97.75 118 LEU A O 1
ATOM 911 N N . SER A 1 119 ? -17.986 -1.235 36.665 1.00 97.50 119 SER A N 1
ATOM 912 C CA . SER A 1 119 ? -17.015 -0.998 35.586 1.00 97.50 119 SER A CA 1
ATOM 913 C C . SER A 1 119 ? -16.776 -2.240 34.717 1.00 97.50 119 SER A C 1
ATOM 915 O O . SER A 1 119 ? -16.703 -2.112 33.496 1.00 97.50 119 SER A O 1
ATOM 917 N N . SER A 1 120 ? -16.741 -3.441 35.309 1.00 96.75 120 SER A N 1
ATOM 918 C CA . SER A 1 120 ? -16.641 -4.705 34.566 1.00 96.75 120 SER A CA 1
ATOM 919 C C . SER A 1 120 ? -17.869 -4.951 33.682 1.00 96.75 120 SER A C 1
ATOM 921 O O . SER A 1 120 ? -17.723 -5.296 32.508 1.00 96.75 120 SER A O 1
ATOM 923 N N . VAL A 1 121 ? -19.075 -4.699 34.205 1.00 97.12 121 VAL A N 1
ATOM 924 C CA . VAL A 1 121 ? -20.319 -4.780 33.422 1.00 97.12 121 VAL A CA 1
ATOM 925 C C . VAL A 1 121 ? -20.319 -3.763 32.278 1.00 97.12 121 VAL A C 1
ATOM 927 O O . VAL A 1 121 ? -20.598 -4.129 31.138 1.00 97.12 121 VAL A O 1
ATOM 930 N N . VAL A 1 122 ? -19.969 -2.502 32.552 1.00 96.88 122 VAL A N 1
ATOM 931 C CA . VAL A 1 122 ? -19.886 -1.447 31.529 1.00 96.88 122 VAL A CA 1
ATOM 932 C C . VAL A 1 122 ? -18.873 -1.823 30.449 1.00 96.88 122 VAL A C 1
ATOM 934 O O . VAL A 1 122 ? -19.164 -1.665 29.267 1.00 96.88 122 VAL A O 1
ATOM 937 N N . ALA A 1 123 ? -17.705 -2.353 30.819 1.00 95.81 123 ALA A N 1
ATOM 938 C CA . ALA A 1 123 ? -16.702 -2.804 29.858 1.00 95.81 123 ALA A CA 1
ATOM 939 C C . ALA A 1 123 ? -17.232 -3.933 28.957 1.00 95.81 123 ALA A C 1
ATOM 941 O O . ALA A 1 123 ? -17.033 -3.886 27.743 1.00 95.81 123 ALA A O 1
ATOM 942 N N . LYS A 1 124 ? -17.958 -4.905 29.528 1.00 95.50 124 LYS A N 1
ATOM 943 C CA . LYS A 1 124 ? -18.607 -5.981 28.767 1.00 95.50 124 LYS A CA 1
ATOM 944 C C . LYS A 1 124 ? -19.640 -5.431 27.777 1.00 95.50 124 LYS A C 1
ATOM 946 O O . LYS A 1 124 ? -19.555 -5.736 26.592 1.00 95.50 124 LYS A O 1
ATOM 951 N N . LEU A 1 125 ? -20.567 -4.585 28.230 1.00 95.25 125 LEU A N 1
ATOM 952 C CA . LEU A 1 125 ? -21.601 -4.005 27.361 1.00 95.25 125 LEU A CA 1
ATOM 953 C C . LEU A 1 125 ? -21.004 -3.098 26.274 1.00 95.25 125 LEU A C 1
ATOM 955 O O . LEU A 1 125 ? -21.509 -3.070 25.155 1.00 95.25 125 LEU A O 1
ATOM 959 N N . LYS A 1 126 ? -19.899 -2.391 26.561 1.00 94.38 126 LYS A N 1
ATOM 960 C CA . LYS A 1 126 ? -19.145 -1.644 25.538 1.00 94.38 126 LYS A CA 1
ATOM 961 C C . LYS A 1 126 ? -18.608 -2.569 24.454 1.00 94.38 126 LYS A C 1
ATOM 963 O O . LYS A 1 126 ? -18.760 -2.261 23.277 1.00 94.38 126 LYS A O 1
ATOM 968 N N . ALA A 1 127 ? -18.002 -3.690 24.842 1.00 92.75 127 ALA A N 1
ATOM 969 C CA . ALA A 1 127 ? -17.488 -4.672 23.893 1.00 92.75 127 ALA A CA 1
ATOM 970 C C . ALA A 1 127 ? -18.615 -5.284 23.042 1.00 92.75 127 ALA A C 1
ATOM 972 O O . ALA A 1 127 ? -18.462 -5.407 21.829 1.00 92.75 127 ALA A O 1
ATOM 973 N N . GLU A 1 128 ? -19.768 -5.589 23.647 1.00 94.38 128 GLU A N 1
ATOM 974 C CA . GLU A 1 128 ? -20.951 -6.082 22.929 1.00 94.38 128 GLU A CA 1
ATOM 975 C C . GLU A 1 128 ? -21.506 -5.042 21.947 1.00 94.38 128 GLU A C 1
ATOM 977 O O . GLU A 1 128 ? -21.728 -5.368 20.780 1.00 94.38 128 GLU A O 1
ATOM 982 N N . ARG A 1 129 ? -21.658 -3.777 22.366 1.00 94.31 129 ARG A N 1
ATOM 983 C CA . ARG A 1 129 ? -22.083 -2.676 21.483 1.00 94.31 129 ARG A CA 1
ATOM 984 C C . ARG A 1 129 ? -21.115 -2.499 20.318 1.00 94.31 129 ARG A C 1
ATOM 986 O O . ARG A 1 129 ? -21.546 -2.378 19.174 1.00 94.31 129 ARG A O 1
ATOM 993 N N . GLN A 1 130 ? -19.812 -2.546 20.587 1.00 91.69 130 GLN A N 1
ATOM 994 C CA . GLN A 1 130 ? -18.793 -2.458 19.547 1.00 91.69 130 GLN A CA 1
ATOM 995 C C . GLN A 1 130 ? -18.901 -3.623 18.558 1.00 91.69 130 GLN A C 1
ATOM 997 O O . GLN A 1 130 ? -18.859 -3.414 17.349 1.00 91.69 130 GLN A O 1
ATOM 1002 N N . GLN A 1 131 ? -19.095 -4.848 19.049 1.00 92.81 131 GLN A N 1
ATOM 1003 C CA . GLN A 1 131 ? -19.281 -6.021 18.199 1.00 92.81 131 GLN A CA 1
ATOM 1004 C C . GLN A 1 131 ? -20.554 -5.914 17.349 1.00 92.81 131 GLN A C 1
ATOM 1006 O O . GLN A 1 131 ? -20.530 -6.278 16.172 1.00 92.81 131 GLN A O 1
ATOM 1011 N N . GLN A 1 132 ? -21.647 -5.386 17.907 1.00 93.88 132 GLN A N 1
ATOM 1012 C CA . GLN A 1 132 ? -22.878 -5.117 17.165 1.00 93.88 132 GLN A CA 1
ATOM 1013 C C . GLN A 1 132 ? -22.635 -4.104 16.044 1.00 93.88 132 GLN A C 1
ATOM 1015 O O . GLN A 1 132 ? -22.948 -4.423 14.897 1.00 93.88 132 GLN A O 1
ATOM 1020 N N . ILE A 1 133 ? -21.997 -2.965 16.337 1.00 93.50 133 ILE A N 1
ATOM 1021 C CA . ILE A 1 133 ? -21.630 -1.937 15.347 1.00 93.50 133 ILE A CA 1
ATOM 1022 C C . ILE A 1 133 ? -20.763 -2.542 14.239 1.00 93.50 133 ILE A C 1
ATOM 1024 O O . ILE A 1 133 ? -21.102 -2.446 13.063 1.00 93.50 133 ILE A O 1
ATOM 1028 N N . VAL A 1 134 ? -19.688 -3.248 14.601 1.00 93.75 134 VAL A N 1
ATOM 1029 C CA . VAL A 1 134 ? -18.779 -3.905 13.648 1.00 93.75 134 VAL A CA 1
ATOM 1030 C C . VAL A 1 134 ? -19.520 -4.925 12.777 1.00 93.75 134 VAL A C 1
ATOM 1032 O O . VAL A 1 134 ? -19.309 -4.997 11.563 1.00 93.75 134 VAL A O 1
ATOM 1035 N N . SER A 1 135 ? -20.408 -5.718 13.379 1.00 94.44 135 SER A N 1
ATOM 1036 C CA . SER A 1 135 ? -21.187 -6.722 12.655 1.00 94.44 135 SER A CA 1
ATOM 1037 C C . SER A 1 135 ? -22.215 -6.093 11.711 1.00 94.44 135 SER A C 1
ATOM 1039 O O . SER A 1 135 ? -22.349 -6.564 10.581 1.00 94.44 135 SER A O 1
ATOM 1041 N N . GLY A 1 136 ? -22.889 -5.020 12.140 1.00 94.69 136 GLY A N 1
ATOM 1042 C CA . GLY A 1 136 ? -23.822 -4.240 11.332 1.00 94.69 136 GLY A CA 1
ATOM 1043 C C . GLY A 1 136 ? -23.103 -3.606 10.150 1.00 94.69 136 GLY A C 1
ATOM 1044 O O . GLY A 1 136 ? -23.462 -3.861 9.003 1.00 94.69 136 GLY A O 1
ATOM 1045 N N . PHE A 1 137 ? -21.987 -2.932 10.421 1.00 95.94 137 PHE A N 1
ATOM 1046 C CA . PHE A 1 137 ? -21.133 -2.304 9.421 1.00 95.94 137 PHE A CA 1
ATOM 1047 C C . PHE A 1 137 ? -20.672 -3.280 8.326 1.00 95.94 137 PHE A C 1
ATOM 1049 O O . PHE A 1 137 ? -20.732 -2.958 7.137 1.00 95.94 137 PHE A O 1
ATOM 1056 N N . LEU A 1 138 ? -20.260 -4.502 8.690 1.00 95.56 138 LEU A N 1
ATOM 1057 C CA . LEU A 1 138 ? -19.820 -5.532 7.735 1.00 95.56 138 LEU A CA 1
ATOM 1058 C C . LEU A 1 138 ? -20.952 -6.231 6.969 1.00 95.56 138 LEU A C 1
ATOM 1060 O O . LEU A 1 138 ? -20.682 -6.825 5.915 1.00 95.56 138 LEU A O 1
ATOM 1064 N N . ARG A 1 139 ? -22.169 -6.252 7.521 1.00 95.56 139 ARG A N 1
ATOM 1065 C CA . ARG A 1 139 ? -23.350 -6.884 6.910 1.00 95.56 139 ARG A CA 1
ATOM 1066 C C . ARG A 1 139 ? -24.113 -5.926 6.008 1.00 95.56 139 ARG A C 1
ATOM 1068 O O . ARG A 1 139 ? -24.727 -6.396 5.055 1.00 95.56 139 ARG A O 1
ATOM 1075 N N . ASP A 1 140 ? -24.054 -4.630 6.296 1.00 94.81 140 ASP A N 1
ATOM 1076 C CA . ASP A 1 140 ? -24.778 -3.622 5.539 1.00 94.81 140 ASP A CA 1
ATOM 1077 C C . ASP A 1 140 ? -24.317 -3.584 4.076 1.00 94.81 140 ASP A C 1
ATOM 1079 O O . ASP A 1 140 ? -23.120 -3.452 3.773 1.00 94.81 140 ASP A O 1
ATOM 1083 N N . SER A 1 141 ? -25.296 -3.733 3.182 1.00 92.44 141 SER A N 1
ATOM 1084 C CA . SER A 1 141 ? -25.129 -3.602 1.739 1.00 92.44 141 SER A CA 1
ATOM 1085 C C . SER A 1 141 ? -24.900 -2.157 1.323 1.00 92.44 141 SER A C 1
ATOM 1087 O O . SER A 1 141 ? -24.241 -1.933 0.308 1.00 92.44 141 SER A O 1
ATOM 1089 N N . ASP A 1 142 ? -25.415 -1.194 2.095 1.00 93.69 142 ASP A N 1
ATOM 1090 C CA . ASP A 1 142 ? -25.067 0.201 1.899 1.00 93.69 142 ASP A CA 1
ATOM 1091 C C . ASP A 1 142 ? -23.625 0.424 2.370 1.00 93.69 142 ASP A C 1
ATOM 1093 O O . ASP A 1 142 ? -23.234 0.192 3.521 1.00 93.69 142 ASP A O 1
ATOM 1097 N N . ILE A 1 143 ? -22.779 0.808 1.419 1.00 89.06 143 ILE A N 1
ATOM 1098 C CA . ILE A 1 143 ? -21.357 1.015 1.661 1.00 89.06 143 ILE A CA 1
ATOM 1099 C C . ILE A 1 143 ? -21.118 2.406 2.257 1.00 89.06 143 ILE A C 1
ATOM 1101 O O . ILE A 1 143 ? -20.067 2.615 2.854 1.00 89.06 143 ILE A O 1
ATOM 1105 N N . LEU A 1 144 ? -22.069 3.336 2.136 1.00 88.56 144 LEU A N 1
ATOM 1106 C CA . LEU A 1 144 ? -21.928 4.708 2.628 1.00 88.56 144 LEU A CA 1
ATOM 1107 C C . LEU A 1 144 ? -22.403 4.883 4.072 1.00 88.56 144 LEU A C 1
ATOM 1109 O O . LEU A 1 144 ? -21.986 5.836 4.724 1.00 88.56 144 LEU A O 1
ATOM 1113 N N . ASN A 1 145 ? -23.219 3.962 4.587 1.00 92.19 145 ASN A N 1
ATOM 1114 C CA . ASN A 1 145 ? -23.637 3.978 5.983 1.00 92.19 145 ASN A CA 1
ATOM 1115 C C . ASN A 1 145 ? -22.443 3.681 6.911 1.00 92.19 145 ASN A C 1
ATOM 1117 O O . ASN A 1 145 ? -21.802 2.629 6.799 1.00 92.19 145 ASN A O 1
ATOM 1121 N N . ASP A 1 146 ? -22.137 4.611 7.816 1.00 89.88 146 ASP A N 1
ATOM 1122 C CA . ASP A 1 146 ? -20.964 4.557 8.693 1.00 89.88 146 ASP A CA 1
ATOM 1123 C C . ASP A 1 146 ? -21.213 3.785 10.000 1.00 89.88 146 ASP A C 1
ATOM 1125 O O . ASP A 1 146 ? -20.255 3.382 10.655 1.00 89.88 146 ASP A O 1
ATOM 1129 N N . HIS A 1 147 ? -22.476 3.526 10.370 1.00 91.56 147 HIS A N 1
ATOM 1130 C CA . HIS A 1 147 ? -22.860 2.886 11.641 1.00 91.56 147 HIS A CA 1
ATOM 1131 C C . HIS A 1 147 ? -22.230 3.564 12.877 1.00 91.56 147 HIS A C 1
ATOM 1133 O O . HIS A 1 147 ? -21.943 2.902 13.874 1.00 91.56 147 HIS A O 1
ATOM 1139 N N . GLY A 1 148 ? -21.993 4.880 12.817 1.00 90.31 148 GLY A N 1
ATOM 1140 C CA . GLY A 1 148 ? -21.316 5.642 13.875 1.00 90.31 148 GLY A CA 1
ATOM 1141 C C . GLY A 1 148 ? -19.783 5.588 13.831 1.00 90.31 148 GLY A C 1
ATOM 1142 O O . GLY A 1 148 ? -19.128 6.112 14.728 1.00 90.31 148 GLY A O 1
ATOM 1143 N N . LEU A 1 149 ? -19.189 4.977 12.802 1.00 94.75 149 LEU A N 1
ATOM 1144 C CA . LEU A 1 149 ? -17.745 4.984 12.555 1.00 94.75 149 LEU A CA 1
ATOM 1145 C C . LEU A 1 149 ? -17.381 6.171 11.653 1.00 94.75 149 LEU A C 1
ATOM 1147 O O . LEU A 1 149 ? -17.103 5.997 10.468 1.00 94.75 149 LEU A O 1
ATOM 1151 N N . HIS A 1 150 ? -17.391 7.387 12.200 1.00 94.88 150 HIS A N 1
ATOM 1152 C CA . HIS A 1 150 ? -17.327 8.627 11.412 1.00 94.88 150 HIS A CA 1
ATOM 1153 C C . HIS A 1 150 ? -16.101 8.758 10.489 1.00 94.88 150 HIS A C 1
ATOM 1155 O O . HIS A 1 150 ? -16.202 9.363 9.423 1.00 94.88 150 HIS A O 1
ATOM 1161 N N . GLY A 1 151 ? -14.957 8.156 10.829 1.00 96.25 151 GLY A N 1
ATOM 1162 C CA . GLY A 1 151 ? -13.772 8.126 9.961 1.00 96.25 151 GLY A CA 1
ATOM 1163 C C . GLY A 1 151 ? -13.897 7.215 8.737 1.00 96.25 151 GLY A C 1
ATOM 1164 O O . GLY A 1 151 ? -12.993 7.170 7.898 1.00 96.25 151 GLY A O 1
ATOM 1165 N N . TRP A 1 152 ? -15.008 6.488 8.593 1.00 97.44 152 TRP A N 1
ATOM 1166 C CA . TRP A 1 152 ? -15.256 5.624 7.445 1.00 97.44 152 TRP A CA 1
ATOM 1167 C C . TRP A 1 152 ? -15.333 6.413 6.142 1.00 97.44 152 TRP A C 1
ATOM 1169 O O . TRP A 1 152 ? -14.767 5.981 5.141 1.00 97.44 152 TRP A O 1
ATOM 1179 N N . SER A 1 153 ? -15.975 7.581 6.144 1.00 96.25 153 SER A N 1
ATOM 1180 C CA . SER A 1 153 ? -16.127 8.410 4.944 1.00 96.25 153 SER A CA 1
ATOM 1181 C C . SER A 1 153 ? -14.768 8.847 4.380 1.00 96.25 153 SER A C 1
ATOM 1183 O O . SER A 1 153 ? -14.501 8.674 3.186 1.00 96.25 153 SER A O 1
ATOM 1185 N N . SER A 1 154 ? -13.863 9.330 5.239 1.00 96.69 154 SER A N 1
ATOM 1186 C CA . SER A 1 154 ? -12.511 9.737 4.844 1.00 96.69 154 SER A CA 1
ATOM 1187 C C . SER A 1 154 ? -11.650 8.548 4.424 1.00 96.69 154 SER A C 1
ATOM 1189 O O . SER A 1 154 ? -10.890 8.663 3.462 1.00 96.69 154 SER A O 1
ATOM 1191 N N . PHE A 1 155 ? -11.793 7.392 5.078 1.00 97.94 155 PHE A N 1
ATOM 1192 C CA . PHE A 1 155 ? -11.083 6.177 4.681 1.00 97.94 155 PHE A CA 1
ATOM 1193 C C . PHE A 1 155 ? -11.580 5.630 3.337 1.00 97.94 155 PHE A C 1
ATOM 1195 O O . PHE A 1 155 ? -10.775 5.328 2.458 1.00 97.94 155 PHE A O 1
ATOM 1202 N N . ALA A 1 156 ? -12.896 5.545 3.136 1.00 97.44 156 ALA A N 1
ATOM 1203 C CA . ALA A 1 156 ? -13.512 5.058 1.904 1.00 97.44 156 ALA A CA 1
ATOM 1204 C C . ALA A 1 156 ? -13.208 5.962 0.702 1.00 97.44 156 ALA A C 1
ATOM 1206 O O . ALA A 1 156 ? -13.071 5.459 -0.411 1.00 97.44 156 ALA A O 1
ATOM 1207 N N . ARG A 1 157 ? -13.039 7.274 0.918 1.00 97.12 157 ARG A N 1
ATOM 1208 C CA . ARG A 1 157 ? -12.563 8.213 -0.110 1.00 97.12 157 ARG A CA 1
ATOM 1209 C C . ARG A 1 157 ? -11.189 7.824 -0.659 1.00 97.12 157 ARG A C 1
ATOM 1211 O O . ARG A 1 157 ? -10.949 8.003 -1.845 1.00 97.12 157 ARG A O 1
ATOM 1218 N N . VAL A 1 158 ? -10.315 7.292 0.195 1.00 97.12 158 VAL A N 1
ATOM 1219 C CA . VAL A 1 158 ? -8.941 6.928 -0.167 1.00 97.12 158 VAL A CA 1
ATOM 1220 C C . VAL A 1 158 ? -8.830 5.472 -0.633 1.00 97.12 158 VAL A C 1
ATOM 1222 O O . VAL A 1 158 ? -8.262 5.176 -1.678 1.00 97.12 158 VAL A O 1
ATOM 1225 N N . ALA A 1 159 ? -9.357 4.530 0.146 1.00 97.81 159 ALA A N 1
ATOM 1226 C CA . ALA A 1 159 ? -9.250 3.097 -0.134 1.00 97.81 159 ALA A CA 1
ATOM 1227 C C . ALA A 1 159 ? -10.319 2.589 -1.121 1.00 97.81 159 ALA A C 1
ATOM 1229 O O . ALA A 1 159 ? -10.292 1.432 -1.548 1.00 97.81 159 ALA A O 1
ATOM 1230 N N . GLY A 1 160 ? -11.286 3.437 -1.467 1.00 97.12 160 GLY A N 1
ATOM 1231 C CA . GLY A 1 160 ? -12.481 3.086 -2.223 1.00 97.12 160 GLY A CA 1
ATOM 1232 C C . GLY A 1 160 ? -13.566 2.433 -1.349 1.00 97.12 160 GLY A C 1
ATOM 1233 O O . GLY A 1 160 ? -13.253 1.700 -0.405 1.00 97.12 160 GLY A O 1
ATOM 1234 N N . PRO A 1 161 ? -14.858 2.629 -1.666 1.00 97.00 161 PRO A N 1
ATOM 1235 C CA . PRO A 1 161 ? -15.968 2.024 -0.937 1.00 97.00 161 PRO A CA 1
ATOM 1236 C C . PRO A 1 161 ? -16.145 0.556 -1.355 1.00 97.00 161 PRO A C 1
ATOM 1238 O O . PRO A 1 161 ? -16.781 0.241 -2.358 1.00 97.00 161 PRO A O 1
ATOM 1241 N N . SER A 1 162 ? -15.588 -0.383 -0.586 1.00 96.69 162 SER A N 1
ATOM 1242 C CA . SER A 1 162 ? -15.768 -1.820 -0.835 1.00 96.69 162 SER A CA 1
ATOM 1243 C C . SER A 1 162 ? -15.842 -2.633 0.456 1.00 96.69 162 SER A C 1
ATOM 1245 O O . SER A 1 162 ? -15.382 -2.196 1.511 1.00 96.69 162 SER A O 1
ATOM 1247 N N . ARG A 1 163 ? -16.361 -3.866 0.384 1.00 96.12 163 ARG A N 1
ATOM 1248 C CA . ARG A 1 163 ? -16.380 -4.786 1.537 1.00 96.12 163 ARG A CA 1
ATOM 1249 C C . ARG A 1 163 ? -14.974 -5.134 2.040 1.00 96.12 163 ARG A C 1
ATOM 1251 O O . ARG A 1 163 ? -14.781 -5.283 3.244 1.00 96.12 163 ARG A O 1
ATOM 1258 N N . SER A 1 164 ? -13.995 -5.250 1.141 1.00 96.56 164 SER A N 1
ATOM 1259 C CA . SER A 1 164 ? -12.586 -5.416 1.523 1.00 96.56 164 SER A CA 1
ATOM 1260 C C . SER A 1 164 ? -12.056 -4.170 2.232 1.00 96.56 164 SER A C 1
ATOM 1262 O O . SER A 1 164 ? -11.366 -4.302 3.236 1.00 96.56 164 SER A O 1
ATOM 1264 N N . SER A 1 165 ? -12.442 -2.975 1.777 1.00 97.50 165 SER A N 1
ATOM 1265 C CA . SER A 1 165 ? -12.082 -1.712 2.433 1.00 97.50 165 SER A CA 1
ATOM 1266 C C . SER A 1 165 ? -12.687 -1.616 3.836 1.00 97.50 165 SER A C 1
ATOM 1268 O O . SER A 1 165 ? -11.976 -1.240 4.758 1.00 97.50 165 SER A O 1
ATOM 1270 N N . LYS A 1 166 ? -13.946 -2.048 4.038 1.00 97.38 166 LYS A N 1
ATOM 1271 C CA . LYS A 1 166 ? -14.569 -2.130 5.375 1.00 97.38 166 LYS A CA 1
ATOM 1272 C C . LYS A 1 166 ? -13.755 -3.023 6.323 1.00 97.38 166 LYS A C 1
ATOM 1274 O O . LYS A 1 166 ? -13.529 -2.665 7.471 1.00 97.38 166 LYS A O 1
ATOM 1279 N N . ARG A 1 167 ? -13.272 -4.178 5.848 1.00 96.81 167 ARG A N 1
ATOM 1280 C CA . ARG A 1 167 ? -12.414 -5.074 6.650 1.00 96.81 167 ARG A CA 1
ATOM 1281 C C . ARG A 1 167 ? -11.063 -4.444 6.980 1.00 96.81 167 ARG A C 1
ATOM 1283 O O . ARG A 1 167 ? -10.631 -4.525 8.122 1.00 96.81 167 ARG A O 1
ATOM 1290 N N . LEU A 1 168 ? -10.423 -3.815 5.996 1.00 97.12 168 LEU A N 1
ATOM 1291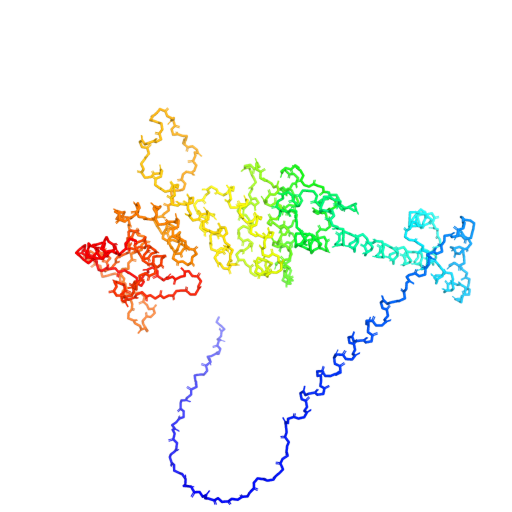 C CA . LEU A 1 168 ? -9.140 -3.135 6.175 1.00 97.12 168 LEU A CA 1
ATOM 1292 C C . LEU A 1 168 ? -9.251 -1.964 7.166 1.00 97.12 168 LEU A C 1
ATOM 1294 O O . LEU A 1 168 ? -8.379 -1.765 8.003 1.00 97.12 168 LEU A O 1
ATOM 1298 N N . PHE A 1 169 ? -10.364 -1.237 7.119 1.00 97.69 169 PHE A N 1
ATOM 1299 C CA . PHE A 1 169 ? -10.699 -0.179 8.066 1.00 97.69 169 PHE A CA 1
ATOM 1300 C C . PHE A 1 169 ? -10.867 -0.695 9.499 1.00 97.69 169 PHE A C 1
ATOM 1302 O O . PHE A 1 169 ? -10.367 -0.083 10.434 1.00 97.69 169 PHE A O 1
ATOM 1309 N N . LEU A 1 170 ? -11.505 -1.853 9.689 1.00 96.69 170 LEU A N 1
ATOM 1310 C CA . LEU A 1 170 ? -11.624 -2.463 11.016 1.00 96.69 170 LEU A CA 1
ATOM 1311 C C . LEU A 1 170 ? -10.279 -2.957 11.564 1.00 96.69 170 LEU A C 1
ATOM 1313 O O . LEU A 1 170 ? -10.026 -2.799 12.753 1.00 96.69 170 LEU A O 1
ATOM 1317 N N . GLN A 1 171 ? -9.390 -3.474 10.707 1.00 95.94 171 GLN A N 1
ATOM 1318 C CA . GLN A 1 171 ? -8.010 -3.780 11.113 1.00 95.94 171 GLN A CA 1
ATOM 1319 C C . GLN A 1 171 ? -7.279 -2.525 11.606 1.00 95.94 171 GLN A C 1
ATOM 1321 O O . GLN A 1 171 ? -6.488 -2.592 12.543 1.00 95.94 171 GLN A O 1
ATOM 1326 N N . LEU A 1 172 ? -7.545 -1.372 10.983 1.00 96.69 172 LEU A N 1
ATOM 1327 C CA . LEU A 1 172 ? -7.01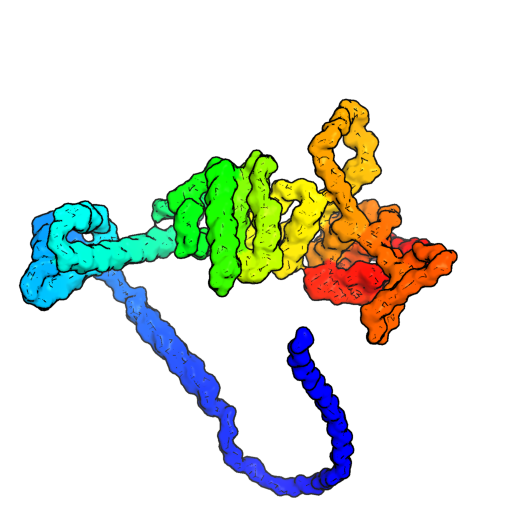0 -0.095 11.438 1.00 96.69 172 LEU A CA 1
ATOM 1328 C C . LEU A 1 172 ? -7.634 0.325 12.777 1.00 96.69 172 LEU A C 1
ATOM 1330 O O . LEU A 1 172 ? -6.904 0.735 13.674 1.00 96.69 172 LEU A O 1
ATOM 1334 N N . TYR A 1 173 ? -8.952 0.175 12.931 1.00 95.62 173 TYR A N 1
ATOM 1335 C CA . TYR A 1 173 ? -9.691 0.538 14.143 1.00 95.62 173 TYR A CA 1
ATOM 1336 C C . TYR A 1 173 ? -9.192 -0.193 15.396 1.00 95.62 173 TYR A C 1
ATOM 1338 O O . TYR A 1 173 ? -9.056 0.425 16.447 1.00 95.62 173 TYR A O 1
ATOM 1346 N N . GLU A 1 174 ? -8.859 -1.483 15.282 1.00 94.38 174 GLU A N 1
ATOM 1347 C CA . GLU A 1 174 ? -8.396 -2.303 16.413 1.00 94.38 174 GLU A CA 1
ATOM 1348 C C . GLU A 1 174 ? -7.144 -1.740 17.111 1.00 94.38 174 GLU A C 1
ATOM 1350 O O . GLU A 1 174 ? -6.991 -1.906 18.321 1.00 94.38 174 GLU A O 1
ATOM 1355 N N . ARG A 1 175 ? -6.256 -1.058 16.374 1.00 94.62 175 ARG A N 1
ATOM 1356 C CA . ARG A 1 175 ? -4.988 -0.520 16.910 1.00 94.62 175 ARG A CA 1
ATOM 1357 C C . ARG A 1 175 ? -4.879 1.006 16.852 1.00 94.62 175 ARG A C 1
ATOM 1359 O O . ARG A 1 175 ? -4.104 1.601 17.602 1.00 94.62 175 ARG A O 1
ATOM 1366 N N . HIS A 1 176 ? -5.622 1.640 15.955 1.00 96.75 176 HIS A N 1
ATOM 1367 C CA . HIS A 1 176 ? -5.568 3.072 15.671 1.00 96.75 176 HIS A CA 1
ATOM 1368 C C . HIS A 1 176 ? -6.976 3.671 15.648 1.00 96.75 176 HIS A C 1
ATOM 1370 O O . HIS A 1 176 ? -7.370 4.317 14.672 1.00 96.75 176 HIS A O 1
ATOM 1376 N N . ALA A 1 177 ? -7.745 3.448 16.717 1.00 94.75 177 ALA A N 1
ATOM 1377 C CA . ALA A 1 177 ? -9.093 3.994 16.865 1.00 94.75 177 ALA A CA 1
ATOM 1378 C C . ALA A 1 177 ? -9.123 5.512 16.610 1.00 94.75 177 ALA A C 1
ATOM 1380 O O . ALA A 1 177 ? -10.016 6.008 15.932 1.00 94.75 177 ALA A O 1
ATOM 1381 N N . GLU A 1 178 ? -8.074 6.238 17.006 1.00 94.38 178 GLU A N 1
ATOM 1382 C CA . GLU A 1 178 ? -7.953 7.685 16.817 1.00 94.38 178 GLU A CA 1
ATOM 1383 C C . GLU A 1 178 ? -7.896 8.154 15.352 1.00 94.38 178 GLU A C 1
ATOM 1385 O O . GLU A 1 178 ? -8.046 9.347 15.094 1.00 94.38 178 GLU A O 1
ATOM 1390 N N . LEU A 1 179 ? -7.616 7.257 14.400 1.00 94.75 179 LEU A N 1
ATOM 1391 C CA . LEU A 1 179 ? -7.626 7.552 12.958 1.00 94.75 179 LEU A CA 1
ATOM 1392 C C . LEU A 1 179 ? -8.990 7.292 12.314 1.00 94.75 179 LEU A C 1
ATOM 1394 O O . LEU A 1 179 ? -9.201 7.633 11.150 1.00 94.75 179 LEU A O 1
ATOM 1398 N N . VAL A 1 180 ? -9.865 6.611 13.047 1.00 92.06 180 VAL A N 1
ATOM 1399 C CA . VAL A 1 180 ? -11.094 6.003 12.548 1.00 92.06 180 VAL A CA 1
ATOM 1400 C C . VAL A 1 180 ? -12.333 6.589 13.237 1.00 92.06 180 VAL A C 1
ATOM 1402 O O . VAL A 1 180 ? -13.404 6.636 12.641 1.00 92.06 180 VAL A O 1
ATOM 1405 N N . GLU A 1 181 ? -12.208 7.060 14.475 1.00 92.00 181 GLU A N 1
ATOM 1406 C CA . GLU A 1 181 ? -13.299 7.714 15.206 1.00 92.00 181 GLU A CA 1
ATOM 1407 C C . GLU A 1 181 ? -13.638 9.100 14.642 1.00 92.00 181 GLU A C 1
ATOM 1409 O O . GLU A 1 181 ? -14.779 9.538 14.744 1.00 92.00 181 GLU A O 1
ATOM 1414 N N . GLU A 1 182 ? -12.677 9.768 14.000 1.00 94.75 182 GLU A N 1
ATOM 1415 C CA . GLU A 1 182 ? -12.838 11.091 13.393 1.00 94.75 182 GLU A CA 1
ATOM 1416 C C . GLU A 1 182 ? -12.496 11.044 11.899 1.00 94.75 182 GLU A C 1
ATOM 1418 O O . GLU A 1 182 ? -11.545 10.377 11.481 1.00 94.75 182 GLU A O 1
ATOM 1423 N N . ALA A 1 183 ? -13.251 11.783 11.084 1.00 95.75 183 ALA A N 1
ATOM 1424 C CA . ALA A 1 183 ? -12.950 11.927 9.665 1.00 95.75 183 ALA A CA 1
ATOM 1425 C C . ALA A 1 183 ? -11.679 12.766 9.452 1.00 95.75 183 ALA A C 1
ATOM 1427 O O . ALA A 1 183 ? -11.571 13.903 9.913 1.00 95.75 183 ALA A O 1
ATOM 1428 N N . LEU A 1 184 ? -10.718 12.222 8.701 1.00 96.12 184 LEU A N 1
ATOM 1429 C CA . LEU A 1 184 ? -9.492 12.926 8.310 1.00 96.12 184 LEU A CA 1
ATOM 1430 C C . LEU A 1 184 ? -9.735 13.752 7.039 1.00 96.12 184 LEU A C 1
ATOM 1432 O O . LEU A 1 184 ? -9.290 13.399 5.944 1.00 96.12 184 LEU A O 1
ATOM 1436 N N . GLU A 1 185 ? -10.507 14.830 7.173 1.00 94.75 185 GLU A N 1
ATOM 1437 C CA . GLU A 1 185 ? -10.797 15.752 6.066 1.00 94.75 185 GLU A CA 1
ATOM 1438 C C . GLU A 1 185 ? -9.721 16.821 5.876 1.00 94.75 185 GLU A C 1
ATOM 1440 O O . GLU A 1 185 ? -9.418 17.166 4.735 1.00 94.75 185 GLU A O 1
ATOM 1445 N N . ASP A 1 186 ? -9.127 17.306 6.970 1.00 96.38 186 ASP A N 1
ATOM 1446 C CA . ASP A 1 186 ? -8.041 18.285 6.942 1.00 96.38 186 ASP A CA 1
ATOM 1447 C C . ASP A 1 186 ? -6.683 17.593 6.704 1.00 96.38 186 ASP A C 1
ATOM 1449 O O . ASP A 1 186 ? -6.252 16.784 7.540 1.00 96.38 186 ASP A O 1
ATOM 1453 N N . PRO A 1 187 ? -5.959 17.931 5.616 1.00 96.75 187 PRO A N 1
ATOM 1454 C CA . PRO A 1 187 ? -4.629 17.394 5.351 1.00 96.75 187 PRO A CA 1
ATOM 1455 C C . PRO A 1 187 ? -3.631 17.615 6.494 1.00 96.75 187 PRO A C 1
ATOM 1457 O O . PRO A 1 187 ? -2.794 16.749 6.754 1.00 96.75 187 PRO A O 1
ATOM 1460 N N . LYS A 1 188 ? -3.726 18.738 7.222 1.00 96.25 188 LYS A N 1
ATOM 1461 C CA . LYS A 1 188 ? -2.817 19.034 8.341 1.00 96.25 188 LYS A CA 1
ATOM 1462 C C . LYS A 1 188 ? -3.075 18.122 9.531 1.00 96.25 188 LYS A C 1
ATOM 1464 O O . LYS A 1 188 ? -2.124 17.616 10.131 1.00 96.25 188 LYS A O 1
ATOM 1469 N N . LEU A 1 189 ? -4.347 17.867 9.839 1.00 96.00 189 LEU A N 1
ATOM 1470 C CA . LEU A 1 189 ? -4.737 16.898 10.859 1.00 96.00 189 LEU A CA 1
ATOM 1471 C C . LEU A 1 189 ? -4.244 15.494 10.486 1.00 96.00 189 LEU A C 1
ATOM 1473 O O . LEU A 1 189 ? -3.664 14.809 11.328 1.00 96.00 189 LEU A O 1
ATOM 1477 N N . ALA A 1 190 ? -4.391 15.081 9.222 1.00 96.88 190 ALA A N 1
ATOM 1478 C CA . ALA A 1 190 ? -3.852 13.808 8.739 1.00 96.88 190 ALA A CA 1
ATOM 1479 C C . ALA A 1 190 ? -2.322 13.722 8.909 1.00 96.88 190 ALA A C 1
ATOM 1481 O O . ALA A 1 190 ? -1.813 12.708 9.395 1.00 96.88 190 ALA A O 1
ATOM 1482 N N . THR A 1 191 ? -1.589 14.800 8.604 1.00 96.81 191 THR A N 1
ATOM 1483 C CA . THR A 1 191 ? -0.142 14.903 8.859 1.00 96.81 191 THR A CA 1
ATOM 1484 C C . THR A 1 191 ? 0.182 14.762 10.354 1.00 96.81 191 THR A C 1
ATOM 1486 O O . THR A 1 191 ? 1.081 14.002 10.722 1.00 96.81 191 THR A O 1
ATOM 1489 N N . GLU A 1 192 ? -0.539 15.455 11.242 1.00 96.50 192 GLU A N 1
ATOM 1490 C CA . GLU A 1 192 ? -0.336 15.363 12.695 1.00 96.50 192 GLU A CA 1
ATOM 1491 C C . GLU A 1 192 ? -0.562 13.935 13.207 1.00 96.50 192 GLU A C 1
ATOM 1493 O O . GLU A 1 192 ? 0.264 13.378 13.937 1.00 96.50 192 GLU A O 1
ATOM 1498 N N . ARG A 1 193 ? -1.665 13.313 12.789 1.00 97.25 193 ARG A N 1
ATOM 1499 C CA . ARG A 1 193 ? -2.014 11.938 13.150 1.00 97.25 193 ARG A CA 1
ATOM 1500 C C . ARG A 1 193 ? -0.983 10.943 12.606 1.00 97.25 193 ARG A C 1
ATOM 1502 O O . ARG A 1 193 ? -0.532 10.070 13.345 1.00 97.25 193 ARG A O 1
ATOM 1509 N N . GLY A 1 194 ? -0.510 11.132 11.373 1.00 97.06 194 GLY A N 1
ATOM 1510 C CA . GLY A 1 194 ? 0.594 10.366 10.791 1.00 97.06 194 GLY A CA 1
ATOM 1511 C C . GLY A 1 194 ? 1.891 10.465 11.602 1.00 97.06 194 GLY A C 1
ATOM 1512 O O . GLY A 1 194 ? 2.547 9.451 11.840 1.00 97.06 194 GLY A O 1
ATOM 1513 N N . ARG A 1 195 ? 2.241 11.654 12.114 1.00 97.06 195 ARG A N 1
ATOM 1514 C CA . ARG A 1 195 ? 3.408 11.828 13.002 1.00 97.06 195 ARG A CA 1
ATOM 1515 C C . ARG A 1 195 ? 3.262 11.059 14.316 1.00 97.06 195 ARG A C 1
ATOM 1517 O O . ARG A 1 195 ? 4.247 10.494 14.786 1.00 97.06 195 ARG A O 1
ATOM 1524 N N . LYS A 1 196 ? 2.054 10.982 14.889 1.00 97.19 196 LYS A N 1
ATOM 1525 C CA . LYS A 1 196 ? 1.790 10.169 16.094 1.00 97.19 196 LYS A CA 1
ATOM 1526 C C . LYS A 1 196 ? 2.016 8.678 15.827 1.00 97.19 196 LYS A C 1
ATOM 1528 O O . LYS A 1 196 ? 2.651 8.010 16.642 1.00 97.19 196 LYS A O 1
ATOM 1533 N N . VAL A 1 197 ? 1.571 8.171 14.673 1.00 97.69 197 VAL A N 1
ATOM 1534 C CA . VAL A 1 197 ? 1.852 6.785 14.251 1.00 97.69 197 VAL A CA 1
ATOM 1535 C C . VAL A 1 197 ? 3.359 6.565 14.092 1.00 97.69 197 VAL A C 1
ATOM 1537 O O . VAL A 1 197 ? 3.895 5.591 14.613 1.00 97.69 197 VAL A O 1
ATOM 1540 N N . LEU A 1 198 ? 4.067 7.497 13.446 1.00 97.25 198 LEU A N 1
ATOM 1541 C CA . LEU A 1 198 ? 5.516 7.403 13.265 1.00 97.25 198 LEU A CA 1
ATOM 1542 C C . LEU A 1 198 ? 6.274 7.384 14.603 1.00 97.25 198 LEU A C 1
ATOM 1544 O O . LEU A 1 198 ? 7.172 6.564 14.774 1.00 97.25 198 LEU A O 1
ATOM 1548 N N . SER A 1 199 ? 5.888 8.237 15.557 1.00 97.00 199 SER A N 1
ATOM 1549 C CA . SER A 1 199 ? 6.467 8.249 16.908 1.00 97.00 199 SER A CA 1
ATOM 1550 C C . SER A 1 199 ? 6.279 6.903 17.603 1.00 97.00 199 SER A C 1
ATOM 1552 O O . SER A 1 199 ? 7.224 6.373 18.175 1.00 97.00 199 SER A O 1
ATOM 1554 N N . ARG A 1 200 ? 5.085 6.303 17.499 1.00 96.50 200 ARG A N 1
ATOM 1555 C CA . ARG A 1 200 ? 4.800 4.979 18.071 1.00 96.50 200 ARG A CA 1
ATOM 1556 C C . ARG A 1 200 ? 5.683 3.893 17.459 1.00 96.50 200 ARG A C 1
ATOM 1558 O O . ARG A 1 200 ? 6.204 3.053 18.188 1.00 96.50 200 ARG A O 1
ATOM 1565 N N . ILE A 1 201 ? 5.874 3.924 16.140 1.00 96.75 201 ILE A N 1
ATOM 1566 C CA . ILE A 1 201 ? 6.780 2.998 15.451 1.00 96.75 201 ILE A CA 1
ATOM 1567 C C . ILE A 1 201 ? 8.208 3.172 15.973 1.00 96.75 201 ILE A C 1
ATOM 1569 O O . ILE A 1 201 ? 8.836 2.190 16.360 1.00 96.75 201 ILE A O 1
ATOM 1573 N N . GLN A 1 202 ? 8.708 4.405 16.055 1.00 96.62 202 GLN A N 1
ATOM 1574 C CA . GLN A 1 202 ? 10.051 4.684 16.573 1.00 96.62 202 GLN A CA 1
ATOM 1575 C C . GLN A 1 202 ? 10.216 4.211 18.023 1.00 96.62 202 GLN A C 1
ATOM 1577 O O . GLN A 1 202 ? 11.204 3.551 18.343 1.00 96.62 202 GLN A O 1
ATOM 1582 N N . ASP A 1 203 ? 9.227 4.466 18.881 1.00 96.44 203 ASP A N 1
ATOM 1583 C CA . ASP A 1 203 ? 9.221 3.990 20.265 1.00 96.44 203 ASP A CA 1
ATOM 1584 C C . ASP A 1 203 ? 9.260 2.460 20.336 1.00 96.44 203 ASP A C 1
ATOM 1586 O O . ASP A 1 203 ? 9.977 1.893 21.165 1.00 96.44 203 ASP A O 1
ATOM 1590 N N . SER A 1 204 ? 8.524 1.782 19.451 1.00 95.31 204 SER A N 1
ATOM 1591 C CA . SER A 1 204 ? 8.519 0.321 19.363 1.00 95.31 204 SER A CA 1
ATOM 1592 C C . SER A 1 204 ? 9.886 -0.232 18.931 1.00 95.31 204 SER A C 1
ATOM 1594 O O . SER A 1 204 ? 10.383 -1.192 19.524 1.00 95.31 204 SER A O 1
ATOM 1596 N N . GLU A 1 205 ? 10.554 0.428 17.977 1.00 94.56 205 GLU A N 1
ATOM 1597 C CA . GLU A 1 205 ? 11.890 0.058 17.500 1.00 94.56 205 GLU A CA 1
ATOM 1598 C C . GLU A 1 205 ? 12.950 0.268 18.592 1.00 94.56 205 GLU A C 1
ATOM 1600 O O . GLU A 1 205 ? 13.778 -0.615 18.832 1.00 94.56 205 GLU A O 1
ATOM 1605 N N . ILE A 1 206 ? 12.889 1.391 19.317 1.00 96.44 206 ILE A N 1
ATOM 1606 C CA . ILE A 1 206 ? 13.784 1.689 20.447 1.00 96.44 206 ILE A CA 1
ATOM 1607 C C . ILE A 1 206 ? 13.611 0.651 21.561 1.00 96.44 206 ILE A C 1
ATOM 1609 O O . ILE A 1 206 ? 14.597 0.147 22.105 1.00 96.44 206 ILE A O 1
ATOM 1613 N N . ARG A 1 207 ? 12.362 0.292 21.882 1.00 96.38 207 ARG A N 1
ATOM 1614 C CA . ARG A 1 207 ? 12.038 -0.730 22.891 1.00 96.38 207 ARG A CA 1
ATOM 1615 C C . ARG A 1 207 ? 12.273 -2.157 22.401 1.00 96.38 207 ARG A C 1
ATOM 1617 O O . ARG A 1 207 ? 12.151 -3.084 23.199 1.00 96.38 207 ARG A O 1
ATOM 1624 N N . ARG A 1 208 ? 12.625 -2.341 21.122 1.00 94.06 208 ARG A N 1
ATOM 1625 C CA . ARG A 1 208 ? 12.769 -3.646 20.457 1.00 94.06 208 ARG A CA 1
ATOM 1626 C C . ARG A 1 208 ? 11.518 -4.518 20.593 1.00 94.06 208 ARG A C 1
ATOM 1628 O O . ARG A 1 208 ? 11.619 -5.741 20.675 1.00 94.06 208 ARG A O 1
ATOM 1635 N N . THR A 1 209 ? 10.346 -3.894 20.653 1.00 94.50 209 THR A N 1
ATOM 1636 C CA . THR A 1 209 ? 9.072 -4.609 20.560 1.00 94.50 209 THR A CA 1
ATOM 1637 C C . THR A 1 209 ? 8.803 -4.954 19.103 1.00 94.50 209 THR A C 1
ATOM 1639 O O . THR A 1 209 ? 9.213 -4.217 18.207 1.00 94.50 209 THR A O 1
ATOM 1642 N N . GLU A 1 210 ? 8.113 -6.064 18.858 1.00 91.69 210 GLU A N 1
ATOM 1643 C CA . GLU A 1 210 ? 7.699 -6.422 17.504 1.00 91.69 210 GLU A CA 1
ATOM 1644 C C . GLU A 1 210 ? 6.749 -5.341 16.964 1.00 91.69 210 GLU A C 1
ATOM 1646 O O . GLU A 1 210 ? 5.748 -5.005 17.604 1.00 91.69 210 GLU A O 1
ATOM 1651 N N . GLY A 1 211 ? 7.108 -4.739 15.827 1.00 92.50 211 GLY A N 1
ATOM 1652 C CA . GLY A 1 211 ? 6.237 -3.786 15.138 1.00 92.50 211 GLY A CA 1
ATOM 1653 C C . GLY A 1 211 ? 4.968 -4.476 14.637 1.00 92.50 211 GLY A C 1
ATOM 1654 O O . GLY A 1 211 ? 4.928 -5.699 14.510 1.00 92.50 211 GLY A O 1
ATOM 1655 N N . ASP A 1 212 ? 3.931 -3.709 14.311 1.00 95.44 212 ASP A N 1
ATOM 1656 C CA . ASP A 1 212 ? 2.701 -4.268 13.748 1.00 95.44 212 ASP A CA 1
ATOM 1657 C C . ASP A 1 212 ? 2.536 -3.861 12.291 1.00 95.44 212 ASP A C 1
ATOM 1659 O O . ASP A 1 212 ? 2.805 -2.730 11.884 1.00 95.44 212 ASP A O 1
ATOM 1663 N N . LYS A 1 213 ? 2.064 -4.803 11.485 1.00 95.19 213 LYS A N 1
ATOM 1664 C CA . LYS A 1 213 ? 1.746 -4.567 10.080 1.00 95.19 213 LYS A CA 1
ATOM 1665 C C . LYS A 1 213 ? 0.682 -3.473 9.903 1.00 95.19 213 LYS A C 1
ATOM 1667 O O . LYS A 1 213 ? 0.716 -2.763 8.897 1.00 95.19 213 LYS A O 1
ATOM 1672 N N . SER A 1 214 ? -0.233 -3.291 10.862 1.00 96.81 214 SER A N 1
ATOM 1673 C CA . SER A 1 214 ? -1.246 -2.233 10.802 1.00 96.81 214 SER A CA 1
ATOM 1674 C C . SER A 1 214 ? -0.642 -0.835 10.956 1.00 96.81 214 SER A C 1
ATOM 1676 O O . SER A 1 214 ? -1.215 0.111 10.424 1.00 96.81 214 SER A O 1
ATOM 1678 N N . ASP A 1 215 ? 0.530 -0.693 11.590 1.00 97.75 215 ASP A N 1
ATOM 1679 C CA . ASP A 1 215 ? 1.213 0.603 11.703 1.00 97.75 215 ASP A CA 1
ATOM 1680 C C . ASP A 1 215 ? 1.640 1.116 10.305 1.00 97.75 215 ASP A C 1
ATOM 1682 O O . ASP A 1 215 ? 1.550 2.310 10.010 1.00 97.75 215 ASP A O 1
ATOM 1686 N N . GLY A 1 216 ? 2.034 0.210 9.398 1.00 97.44 216 GLY A N 1
ATOM 1687 C CA . GLY A 1 216 ? 2.335 0.548 8.001 1.00 97.44 216 GLY A CA 1
ATOM 1688 C C . GLY A 1 216 ? 1.094 0.971 7.208 1.00 97.44 216 GLY A C 1
ATOM 1689 O O . GLY A 1 216 ? 1.136 1.946 6.457 1.00 97.44 216 GLY A O 1
ATOM 1690 N N . LEU A 1 217 ? -0.032 0.283 7.419 1.00 97.88 217 LEU A N 1
ATOM 1691 C CA . LEU A 1 217 ? -1.326 0.650 6.833 1.00 97.88 217 LEU A CA 1
ATOM 1692 C C . LEU A 1 217 ? -1.807 2.022 7.329 1.00 97.88 217 LEU A C 1
ATOM 1694 O O . LEU A 1 217 ? -2.273 2.833 6.531 1.00 97.88 217 LEU A O 1
ATOM 1698 N N . ALA A 1 218 ? -1.675 2.282 8.631 1.00 98.25 218 ALA A N 1
ATOM 1699 C CA . ALA A 1 218 ? -2.033 3.549 9.254 1.00 98.25 218 ALA A CA 1
ATOM 1700 C C . ALA A 1 218 ? -1.250 4.716 8.642 1.00 98.25 218 ALA A C 1
ATOM 1702 O O . ALA A 1 218 ? -1.838 5.733 8.280 1.00 98.25 218 ALA A O 1
ATOM 1703 N N . LEU A 1 219 ? 0.065 4.551 8.457 1.00 97.69 219 LEU A N 1
ATOM 1704 C CA . LEU A 1 219 ? 0.889 5.555 7.783 1.00 97.69 219 LEU A CA 1
ATOM 1705 C C . LEU A 1 219 ? 0.481 5.769 6.328 1.00 97.69 219 LEU A C 1
ATOM 1707 O O . LEU A 1 219 ? 0.373 6.918 5.907 1.00 97.69 219 LEU A O 1
ATOM 1711 N N . LEU A 1 220 ? 0.219 4.695 5.575 1.00 98.00 220 LEU A N 1
ATOM 1712 C CA . LEU A 1 220 ? -0.244 4.818 4.193 1.00 98.00 220 LEU A CA 1
ATOM 1713 C C . LEU A 1 220 ? -1.565 5.595 4.118 1.00 98.00 220 LEU A C 1
ATOM 1715 O O . LEU A 1 220 ? -1.695 6.490 3.286 1.00 98.00 220 LEU A O 1
ATOM 1719 N N . TYR A 1 221 ? -2.521 5.306 5.006 1.00 98.25 221 TYR A N 1
ATOM 1720 C CA . TYR A 1 221 ? -3.778 6.050 5.089 1.00 98.25 221 TYR A CA 1
ATOM 1721 C C . TYR A 1 221 ? -3.543 7.534 5.388 1.00 98.25 221 TYR A C 1
ATOM 1723 O O . TYR A 1 221 ? -4.028 8.380 4.636 1.00 98.25 221 TYR A O 1
ATOM 1731 N N . CYS A 1 222 ? -2.748 7.861 6.412 1.00 97.94 222 CYS A N 1
ATOM 1732 C CA . CYS A 1 222 ? -2.422 9.249 6.742 1.00 97.94 222 CYS A CA 1
ATOM 1733 C C . CYS A 1 222 ? -1.727 9.972 5.579 1.00 97.94 222 CYS A C 1
ATOM 1735 O O . CYS A 1 222 ? -2.066 11.116 5.303 1.00 97.94 222 CYS A O 1
ATOM 1737 N N . ALA A 1 223 ? -0.811 9.307 4.865 1.00 97.00 223 ALA A N 1
ATOM 1738 C CA . ALA A 1 223 ? -0.109 9.884 3.717 1.00 97.00 223 ALA A CA 1
ATOM 1739 C C . ALA A 1 223 ? -1.034 10.162 2.522 1.00 97.00 223 ALA A C 1
ATOM 1741 O O . ALA A 1 223 ? -0.835 11.130 1.790 1.00 97.00 223 ALA A O 1
ATOM 1742 N N . CYS A 1 224 ? -2.061 9.335 2.322 1.00 97.12 224 CYS A N 1
ATOM 1743 C CA . CYS A 1 224 ? -3.085 9.602 1.318 1.00 97.12 224 CYS A CA 1
ATOM 1744 C C . CYS A 1 224 ? -4.082 10.684 1.760 1.00 97.12 224 CYS A C 1
ATOM 1746 O O . CYS A 1 224 ? -4.586 11.440 0.935 1.00 97.12 224 CYS A O 1
ATOM 1748 N N . ALA A 1 225 ? -4.405 10.749 3.052 1.00 96.94 225 ALA A N 1
ATOM 1749 C CA . ALA A 1 225 ? -5.314 11.756 3.591 1.00 96.94 225 ALA A CA 1
ATOM 1750 C C . ALA A 1 225 ? -4.655 13.145 3.683 1.00 96.94 225 ALA A C 1
ATOM 1752 O O . ALA A 1 225 ? -5.341 14.155 3.578 1.00 96.94 225 ALA A O 1
ATOM 1753 N N . SER A 1 226 ? -3.325 13.210 3.808 1.00 96.69 226 SER A N 1
ATOM 1754 C CA . SER A 1 226 ? -2.550 14.456 3.826 1.00 96.69 226 SER A CA 1
ATOM 1755 C C . SER A 1 226 ? -2.258 15.031 2.434 1.00 96.69 226 SER A C 1
ATOM 1757 O O . SER A 1 226 ? -1.408 15.913 2.299 1.00 96.69 226 SER A O 1
ATOM 1759 N N . GLN A 1 227 ? -2.892 14.521 1.374 1.00 92.75 227 GLN A N 1
ATOM 1760 C CA . GLN A 1 227 ? -2.658 15.022 0.021 1.00 92.75 227 GLN A CA 1
ATOM 1761 C C . GLN A 1 227 ? -3.017 16.509 -0.083 1.00 92.75 227 GLN A C 1
ATOM 1763 O O . GLN A 1 227 ? -4.097 16.933 0.319 1.00 92.75 227 GLN A O 1
ATOM 1768 N N . GLY A 1 228 ? -2.087 17.300 -0.624 1.00 88.88 228 GLY A N 1
ATOM 1769 C CA . GLY A 1 228 ? -2.187 18.762 -0.708 1.00 88.88 228 GLY A CA 1
ATOM 1770 C C . GLY A 1 228 ? -1.327 19.513 0.313 1.00 88.88 228 GLY A C 1
ATOM 1771 O O . GLY A 1 228 ? -1.027 20.686 0.095 1.00 88.88 228 GLY A O 1
ATOM 1772 N N . ASP A 1 229 ? -0.860 18.847 1.373 1.00 90.94 229 ASP A N 1
ATOM 1773 C CA . ASP A 1 229 ? 0.101 19.416 2.323 1.00 90.94 229 ASP A CA 1
ATOM 1774 C C . ASP A 1 229 ? 1.537 19.263 1.792 1.00 90.94 229 ASP A C 1
ATOM 1776 O O . ASP A 1 229 ? 2.214 18.267 2.051 1.00 90.94 229 ASP A O 1
ATOM 1780 N N . LYS A 1 230 ? 1.994 20.247 1.005 1.00 83.12 230 LYS A N 1
ATOM 1781 C CA . LYS A 1 230 ? 3.333 20.246 0.382 1.00 83.12 230 LYS A CA 1
ATOM 1782 C C . LYS A 1 230 ? 4.476 20.225 1.399 1.00 83.12 230 LYS A C 1
ATOM 1784 O O . LYS A 1 230 ? 5.547 19.711 1.093 1.00 83.12 230 LYS A O 1
ATOM 1789 N N . ASP A 1 231 ? 4.240 20.741 2.603 1.00 81.81 231 ASP A N 1
ATOM 1790 C CA . ASP A 1 231 ? 5.246 20.799 3.667 1.00 81.81 231 ASP A CA 1
ATOM 1791 C C . ASP A 1 231 ? 5.350 19.466 4.434 1.00 81.81 231 ASP A C 1
ATOM 1793 O O . ASP A 1 231 ? 6.205 19.284 5.311 1.00 81.81 231 ASP A O 1
ATOM 1797 N N . SER A 1 232 ? 4.479 18.501 4.124 1.00 86.75 232 SER A N 1
ATOM 1798 C CA . SER A 1 232 ? 4.420 17.235 4.836 1.00 86.75 232 SER A CA 1
ATOM 1799 C C . SER A 1 232 ? 5.518 16.270 4.401 1.00 86.75 232 SER A C 1
ATOM 1801 O O . SER A 1 232 ? 5.466 15.629 3.354 1.00 86.75 232 SER A O 1
ATOM 1803 N N . GLN A 1 233 ? 6.475 16.036 5.297 1.00 92.38 233 GLN A N 1
ATOM 1804 C CA . GLN A 1 233 ? 7.457 14.956 5.148 1.00 92.38 233 GLN A CA 1
ATOM 1805 C C . GLN A 1 233 ? 6.853 13.549 5.336 1.00 92.38 233 GLN A C 1
ATOM 1807 O O . GLN A 1 233 ? 7.579 12.552 5.266 1.00 92.38 233 GLN A O 1
ATOM 1812 N N . ILE A 1 234 ? 5.542 13.429 5.597 1.00 94.75 234 ILE A N 1
ATOM 1813 C CA . ILE A 1 234 ? 4.917 12.140 5.920 1.00 94.75 234 ILE A CA 1
ATOM 1814 C C . ILE A 1 234 ? 5.009 11.150 4.756 1.00 94.75 234 ILE A C 1
ATOM 1816 O O . ILE A 1 234 ? 5.213 9.962 4.996 1.00 94.75 234 ILE A O 1
ATOM 1820 N N . ALA A 1 235 ? 4.942 11.619 3.506 1.00 92.06 235 ALA A N 1
ATOM 1821 C CA . ALA A 1 235 ? 5.063 10.764 2.327 1.00 92.06 235 ALA A CA 1
ATOM 1822 C C . ALA A 1 235 ? 6.451 10.103 2.255 1.00 92.06 235 ALA A C 1
ATOM 1824 O O . ALA A 1 235 ? 6.553 8.878 2.177 1.00 92.06 235 ALA A O 1
ATOM 1825 N N . ALA A 1 236 ? 7.523 10.891 2.392 1.00 92.38 236 ALA A N 1
ATOM 1826 C CA . ALA A 1 236 ? 8.893 10.379 2.405 1.00 92.38 236 ALA A CA 1
ATOM 1827 C C . ALA A 1 236 ? 9.146 9.415 3.579 1.00 92.38 236 ALA A C 1
ATOM 1829 O O . ALA A 1 236 ? 9.795 8.378 3.418 1.00 92.38 236 ALA A O 1
ATOM 1830 N N . MET A 1 237 ? 8.605 9.710 4.767 1.00 95.69 237 MET A N 1
ATOM 1831 C CA . MET A 1 237 ? 8.713 8.804 5.919 1.00 95.69 237 MET A CA 1
ATOM 1832 C C . MET A 1 237 ? 7.938 7.501 5.708 1.00 95.69 237 MET A C 1
ATOM 1834 O O . MET A 1 237 ? 8.435 6.429 6.058 1.00 95.69 237 MET A O 1
ATOM 1838 N N . THR A 1 238 ? 6.759 7.577 5.089 1.00 96.56 238 THR A N 1
ATOM 1839 C CA . THR A 1 238 ? 5.922 6.413 4.777 1.00 96.56 238 THR A CA 1
ATOM 1840 C C . THR A 1 238 ? 6.662 5.445 3.856 1.00 96.56 238 THR A C 1
ATOM 1842 O O . THR A 1 238 ? 6.715 4.258 4.163 1.00 96.56 238 THR A O 1
ATOM 1845 N N . LEU A 1 239 ? 7.354 5.932 2.816 1.00 95.56 239 LEU A N 1
ATOM 1846 C CA . LEU A 1 239 ? 8.213 5.099 1.955 1.00 95.56 239 LEU A CA 1
ATOM 1847 C C . LEU A 1 239 ? 9.266 4.326 2.754 1.00 95.56 239 LEU A C 1
ATOM 1849 O O . LEU A 1 239 ? 9.391 3.108 2.629 1.00 95.56 239 LEU A O 1
ATOM 1853 N N . ARG A 1 240 ? 10.005 5.026 3.623 1.00 95.81 240 ARG A N 1
ATOM 1854 C CA . ARG A 1 240 ? 11.072 4.419 4.438 1.00 95.81 240 ARG A CA 1
ATOM 1855 C C . ARG A 1 240 ? 10.543 3.354 5.396 1.00 95.81 240 ARG A C 1
ATOM 1857 O O . ARG A 1 240 ? 11.253 2.403 5.722 1.00 95.81 240 ARG A O 1
ATOM 1864 N N . ILE A 1 241 ? 9.326 3.524 5.904 1.00 97.25 241 ILE A N 1
ATOM 1865 C CA . ILE A 1 241 ? 8.685 2.552 6.795 1.00 97.25 241 ILE A CA 1
ATOM 1866 C C . ILE A 1 241 ? 8.174 1.352 5.991 1.00 97.25 241 ILE A C 1
ATOM 1868 O O . ILE A 1 241 ? 8.468 0.217 6.355 1.00 97.25 241 ILE A O 1
ATOM 1872 N N . LEU A 1 242 ? 7.499 1.584 4.862 1.00 97.50 242 LEU A N 1
ATOM 1873 C CA . LEU A 1 242 ? 6.935 0.535 4.005 1.00 97.50 242 LEU A CA 1
ATOM 1874 C C . LEU A 1 242 ? 7.984 -0.309 3.260 1.00 97.50 242 LEU A C 1
ATOM 1876 O O . LEU A 1 242 ? 7.641 -1.347 2.703 1.00 97.50 242 LEU A O 1
ATOM 1880 N N . LEU A 1 243 ? 9.261 0.075 3.265 1.00 96.00 243 LEU A N 1
ATOM 1881 C CA . LEU A 1 243 ? 10.358 -0.804 2.834 1.00 96.00 243 LEU A CA 1
ATOM 1882 C C . LEU A 1 243 ? 10.713 -1.889 3.866 1.00 96.00 243 LEU A C 1
ATOM 1884 O O . LEU A 1 243 ? 11.415 -2.846 3.541 1.00 96.00 243 LEU A O 1
ATOM 1888 N N . ARG A 1 244 ? 10.273 -1.745 5.119 1.00 95.81 244 ARG A N 1
ATOM 1889 C CA . ARG A 1 244 ? 10.684 -2.604 6.235 1.00 95.81 244 ARG A CA 1
ATOM 1890 C C . ARG A 1 244 ? 9.585 -3.592 6.619 1.00 95.81 244 ARG A C 1
ATOM 1892 O O . ARG A 1 244 ? 8.393 -3.292 6.563 1.00 95.81 244 ARG A O 1
ATOM 1899 N N . ALA A 1 245 ? 9.997 -4.778 7.059 1.00 94.56 245 ALA A N 1
ATOM 1900 C CA . ALA A 1 245 ? 9.112 -5.696 7.767 1.00 94.56 245 ALA A CA 1
ATOM 1901 C C . ALA A 1 245 ? 8.969 -5.251 9.240 1.00 94.56 245 ALA A C 1
ATOM 1903 O O . ALA A 1 245 ? 9.946 -4.749 9.798 1.00 94.56 245 ALA A O 1
ATOM 1904 N N . PRO A 1 246 ? 7.799 -5.440 9.880 1.00 95.88 246 PRO A N 1
ATOM 1905 C CA . PRO A 1 246 ? 6.574 -6.047 9.345 1.00 95.88 246 PRO A CA 1
ATOM 1906 C C . PRO A 1 246 ? 5.629 -5.055 8.640 1.00 95.88 246 PRO A C 1
ATOM 1908 O O . PRO A 1 246 ? 4.584 -5.461 8.139 1.00 95.88 246 PRO A O 1
ATOM 1911 N N . TYR A 1 247 ? 5.985 -3.773 8.554 1.00 96.44 247 TYR A N 1
ATOM 1912 C CA . TYR A 1 247 ? 5.108 -2.699 8.065 1.00 96.44 247 TYR A CA 1
ATOM 1913 C C . TYR A 1 247 ? 4.644 -2.870 6.610 1.00 96.44 247 TYR A C 1
ATOM 1915 O O . TYR A 1 247 ? 3.579 -2.389 6.234 1.00 96.44 247 TYR A O 1
ATOM 1923 N N . ASN A 1 248 ? 5.402 -3.603 5.793 1.00 96.06 248 ASN A N 1
ATOM 1924 C CA . ASN A 1 248 ? 5.037 -3.917 4.412 1.00 96.06 248 ASN A CA 1
ATOM 1925 C C . ASN A 1 248 ? 4.137 -5.156 4.247 1.00 96.06 248 ASN A C 1
ATOM 1927 O O . ASN A 1 248 ? 3.683 -5.440 3.138 1.00 96.06 248 ASN A O 1
ATOM 1931 N N . GLN A 1 249 ? 3.871 -5.911 5.319 1.00 96.12 249 GLN A N 1
ATOM 1932 C CA . GLN A 1 249 ? 3.138 -7.177 5.228 1.00 96.12 249 GLN A CA 1
ATOM 1933 C C . GLN A 1 249 ? 1.674 -6.976 4.836 1.00 96.12 249 GLN A C 1
ATOM 1935 O O . GLN A 1 249 ? 1.151 -7.773 4.059 1.00 96.12 249 GLN A O 1
ATOM 1940 N N . CYS A 1 250 ? 1.026 -5.904 5.311 1.00 95.38 250 CYS A N 1
ATOM 1941 C CA . CYS A 1 250 ? -0.350 -5.580 4.920 1.00 95.38 250 CYS A CA 1
ATOM 1942 C C . CYS A 1 250 ? -0.480 -5.397 3.405 1.00 95.38 250 CYS A C 1
ATOM 1944 O O . CYS A 1 250 ? -1.463 -5.849 2.829 1.00 95.38 250 CYS A O 1
ATOM 1946 N N . LEU A 1 251 ? 0.545 -4.842 2.743 1.00 96.69 251 LEU A N 1
ATOM 1947 C CA . LEU A 1 251 ? 0.544 -4.621 1.292 1.00 96.69 251 LEU A CA 1
ATOM 1948 C C . LEU A 1 251 ? 0.449 -5.917 0.479 1.00 96.69 251 LEU A C 1
ATOM 1950 O O . LEU A 1 251 ? 0.073 -5.889 -0.689 1.00 96.69 251 LEU A O 1
ATOM 1954 N N . ARG A 1 252 ? 0.796 -7.052 1.092 1.00 96.38 252 ARG A N 1
ATOM 1955 C CA . ARG A 1 252 ? 0.823 -8.373 0.457 1.00 96.38 252 ARG A CA 1
ATOM 1956 C C . ARG A 1 252 ? -0.419 -9.211 0.766 1.00 96.38 252 ARG A C 1
ATOM 1958 O O . ARG A 1 252 ? -0.493 -10.343 0.293 1.00 96.38 252 ARG A O 1
ATOM 1965 N N . ASP A 1 253 ? -1.375 -8.697 1.545 1.00 96.31 253 ASP A N 1
ATOM 1966 C CA . ASP A 1 253 ? -2.601 -9.422 1.888 1.00 96.31 253 ASP A CA 1
ATOM 1967 C C . ASP A 1 253 ? -3.547 -9.525 0.672 1.00 96.31 253 ASP A C 1
ATOM 1969 O O . ASP A 1 253 ? -4.089 -8.510 0.220 1.00 96.31 253 ASP A O 1
ATOM 1973 N N . PRO A 1 254 ? -3.827 -10.740 0.156 1.00 96.44 254 PRO A N 1
ATOM 1974 C CA . PRO A 1 254 ? -4.731 -10.918 -0.975 1.00 96.44 254 PRO A CA 1
ATOM 1975 C C . PRO A 1 254 ? -6.157 -10.415 -0.713 1.00 96.44 254 PRO A C 1
ATOM 1977 O O . PRO A 1 254 ? -6.825 -9.983 -1.652 1.00 96.44 254 PRO A O 1
ATOM 1980 N N . GLN A 1 255 ? -6.642 -10.453 0.536 1.00 96.06 255 GLN A N 1
ATOM 1981 C CA . GLN A 1 255 ? -8.009 -10.023 0.870 1.00 96.06 255 GLN A CA 1
ATOM 1982 C C . GLN A 1 255 ? -8.179 -8.501 0.803 1.00 96.06 255 GLN A C 1
ATOM 1984 O O . GLN A 1 255 ? -9.276 -8.003 0.516 1.00 96.06 255 GLN A O 1
ATOM 1989 N N . SER A 1 256 ? -7.076 -7.789 1.022 1.00 96.31 256 SER A N 1
ATOM 1990 C CA . SER A 1 256 ? -6.986 -6.332 1.075 1.00 96.31 256 SER A CA 1
ATOM 1991 C C . SER A 1 256 ? -6.324 -5.744 -0.175 1.00 96.31 256 SER A C 1
ATOM 1993 O O . SER A 1 256 ? -6.114 -4.538 -0.254 1.00 96.31 256 SER A O 1
ATOM 1995 N N . LYS A 1 257 ? -6.037 -6.571 -1.191 1.00 96.62 257 LYS A N 1
ATOM 1996 C CA . LYS A 1 257 ? -5.290 -6.161 -2.386 1.00 96.62 257 LYS A CA 1
ATOM 1997 C C . LYS A 1 257 ? -5.906 -4.953 -3.096 1.00 96.62 257 LYS A C 1
ATOM 1999 O O . LYS A 1 257 ? -5.213 -3.971 -3.315 1.00 96.62 257 LYS A O 1
ATOM 2004 N N . ARG A 1 258 ? -7.203 -5.000 -3.418 1.00 97.69 258 ARG A N 1
ATOM 2005 C CA . ARG A 1 258 ? -7.886 -3.908 -4.139 1.00 97.69 258 ARG A CA 1
ATOM 2006 C C . ARG A 1 258 ? -7.837 -2.562 -3.403 1.00 97.69 258 ARG A C 1
ATOM 2008 O O . ARG A 1 258 ? -7.393 -1.606 -4.023 1.00 97.69 258 ARG A O 1
ATOM 2015 N N . PRO A 1 259 ? -8.254 -2.451 -2.124 1.00 98.19 259 PRO A N 1
ATOM 2016 C CA . PRO A 1 259 ? -8.152 -1.172 -1.425 1.00 98.19 259 PRO A CA 1
ATOM 2017 C C . PRO A 1 259 ? -6.713 -0.667 -1.327 1.00 98.19 259 PRO A C 1
ATOM 2019 O O . PRO A 1 259 ? -6.478 0.522 -1.496 1.00 98.19 259 PRO A O 1
ATOM 2022 N N . ILE A 1 260 ? -5.744 -1.562 -1.123 1.00 98.31 260 ILE A N 1
ATOM 2023 C CA . ILE A 1 260 ? -4.327 -1.190 -1.071 1.00 98.31 260 ILE A CA 1
ATOM 2024 C C . ILE A 1 260 ? -3.830 -0.685 -2.426 1.00 98.31 260 ILE A C 1
ATOM 2026 O O . ILE A 1 260 ? -3.088 0.291 -2.464 1.00 98.31 260 ILE A O 1
ATOM 2030 N N . GLU A 1 261 ? -4.242 -1.305 -3.534 1.00 98.12 261 GLU A N 1
ATOM 2031 C CA . GLU A 1 261 ? -3.947 -0.807 -4.880 1.00 98.12 261 GLU A CA 1
ATOM 2032 C C . GLU A 1 261 ? -4.498 0.611 -5.067 1.00 98.12 261 GLU A C 1
ATOM 2034 O O . GLU A 1 261 ? -3.742 1.481 -5.487 1.00 98.12 261 GLU A O 1
ATOM 2039 N N . THR A 1 262 ? -5.745 0.876 -4.661 1.00 98.25 262 THR A N 1
ATOM 2040 C CA . THR A 1 262 ? -6.335 2.225 -4.711 1.00 98.25 262 THR A CA 1
ATOM 2041 C C . THR A 1 262 ? -5.524 3.236 -3.892 1.00 98.25 262 THR A C 1
ATOM 2043 O O . THR A 1 262 ? -5.136 4.279 -4.414 1.00 98.25 262 THR A O 1
ATOM 2046 N N . MET A 1 263 ? -5.205 2.911 -2.630 1.00 98.19 263 MET A N 1
ATOM 2047 C CA . MET A 1 263 ? -4.420 3.787 -1.748 1.00 98.19 263 MET A CA 1
ATOM 2048 C C . MET A 1 263 ? -3.031 4.069 -2.336 1.00 98.19 263 MET A C 1
ATOM 2050 O O . MET A 1 263 ? -2.590 5.214 -2.391 1.00 98.19 263 MET A O 1
ATOM 2054 N N . MET A 1 264 ? -2.340 3.028 -2.805 1.00 97.50 264 MET A N 1
ATOM 2055 C CA . MET A 1 264 ? -0.996 3.146 -3.370 1.00 97.50 264 MET A CA 1
ATOM 2056 C C . MET A 1 264 ? -0.990 3.902 -4.698 1.00 97.50 264 MET A C 1
ATOM 2058 O O . MET A 1 264 ? -0.046 4.642 -4.947 1.00 97.50 264 MET A O 1
ATOM 2062 N N . GLU A 1 265 ? -2.012 3.747 -5.543 1.00 97.31 265 GLU A N 1
ATOM 2063 C CA . GLU A 1 265 ? -2.158 4.529 -6.774 1.00 97.31 265 GLU A CA 1
ATOM 2064 C C . GLU A 1 265 ? -2.336 6.015 -6.464 1.00 97.31 265 GLU A C 1
ATOM 2066 O O . GLU A 1 265 ? -1.609 6.852 -7.004 1.00 97.31 265 GLU A O 1
ATOM 2071 N N . GLN A 1 266 ? -3.251 6.333 -5.544 1.00 96.38 266 GLN A N 1
ATOM 2072 C CA . GLN A 1 266 ? -3.522 7.706 -5.138 1.00 96.38 266 GLN A CA 1
ATOM 2073 C C . GLN A 1 266 ? -2.282 8.348 -4.506 1.00 96.38 266 GLN A C 1
ATOM 2075 O O . GLN A 1 266 ? -1.926 9.474 -4.848 1.00 96.38 266 GLN A O 1
ATOM 2080 N N . TRP A 1 267 ? -1.610 7.636 -3.599 1.00 95.38 267 TRP A N 1
ATOM 2081 C CA . TRP A 1 267 ? -0.401 8.113 -2.936 1.00 95.38 267 TRP A CA 1
ATOM 2082 C C . TRP A 1 267 ? 0.782 8.254 -3.886 1.00 95.38 267 TRP A C 1
ATOM 2084 O O . TRP A 1 267 ? 1.442 9.288 -3.887 1.00 95.38 267 TRP A O 1
ATOM 2094 N N . ALA A 1 268 ? 1.035 7.259 -4.741 1.00 94.94 268 ALA A N 1
ATOM 2095 C CA . ALA A 1 268 ? 2.073 7.366 -5.758 1.00 94.94 268 ALA A CA 1
ATOM 2096 C C . ALA A 1 268 ? 1.817 8.581 -6.657 1.00 94.94 268 ALA A C 1
ATOM 2098 O O . ALA A 1 268 ? 2.761 9.289 -7.004 1.00 94.94 268 ALA A O 1
ATOM 2099 N N . GLY A 1 269 ? 0.547 8.879 -6.953 1.00 93.31 269 GLY A N 1
ATOM 2100 C CA . GLY A 1 269 ? 0.092 10.074 -7.661 1.00 93.31 269 GLY A CA 1
ATOM 2101 C C . GLY A 1 269 ? 0.645 11.397 -7.120 1.00 93.31 269 GLY A C 1
ATOM 2102 O O . GLY A 1 269 ? 0.857 12.311 -7.910 1.00 93.31 269 GLY A O 1
ATOM 2103 N N . THR A 1 270 ? 0.973 11.483 -5.830 1.00 92.31 270 THR A N 1
ATOM 2104 C CA . THR A 1 270 ? 1.484 12.711 -5.195 1.00 92.31 270 THR A CA 1
ATOM 2105 C C . THR A 1 270 ? 2.994 12.741 -4.994 1.00 92.31 270 THR A C 1
ATOM 2107 O O . THR A 1 270 ? 3.510 13.668 -4.380 1.00 92.31 270 THR A O 1
ATOM 2110 N N . ILE A 1 271 ? 3.707 11.711 -5.446 1.00 92.31 271 ILE A N 1
ATOM 2111 C CA . ILE A 1 271 ? 5.162 11.647 -5.343 1.00 92.31 271 ILE A CA 1
ATOM 2112 C C . ILE A 1 271 ? 5.787 12.257 -6.598 1.00 92.31 271 ILE A C 1
ATOM 2114 O O . ILE A 1 271 ? 5.665 11.686 -7.686 1.00 92.31 271 ILE A O 1
ATOM 2118 N N . ASP A 1 272 ? 6.514 13.357 -6.416 1.00 89.56 272 ASP A N 1
ATOM 2119 C CA . ASP A 1 272 ? 7.205 14.066 -7.500 1.00 89.56 272 ASP A CA 1
ATOM 2120 C C . ASP A 1 272 ? 8.709 13.747 -7.570 1.00 89.56 272 ASP A C 1
ATOM 2122 O O . ASP A 1 272 ? 9.272 13.712 -8.662 1.00 89.56 272 ASP A O 1
ATOM 2126 N N . GLY A 1 273 ? 9.352 13.458 -6.432 1.00 90.62 273 GLY A N 1
ATOM 2127 C CA . GLY A 1 273 ? 10.792 13.183 -6.358 1.00 90.62 273 GLY A CA 1
ATOM 2128 C C . GLY A 1 273 ? 11.194 11.855 -7.008 1.00 90.62 273 GLY A C 1
ATOM 2129 O O . GLY A 1 273 ? 10.542 10.830 -6.791 1.00 90.62 273 GLY A O 1
ATOM 2130 N N . SER A 1 274 ? 12.277 11.856 -7.800 1.00 91.81 274 SER A N 1
ATOM 2131 C CA . SER A 1 274 ? 12.754 10.658 -8.519 1.00 91.81 274 SER A CA 1
ATOM 2132 C C . SER A 1 274 ? 13.067 9.504 -7.566 1.00 91.81 274 SER A C 1
ATOM 2134 O O . SER A 1 274 ? 12.611 8.375 -7.759 1.00 91.81 274 SER A O 1
ATOM 2136 N N . TYR A 1 275 ? 13.797 9.797 -6.487 1.00 93.56 275 TYR A N 1
ATOM 2137 C CA . TYR A 1 275 ? 14.185 8.804 -5.488 1.00 93.56 275 TYR A CA 1
ATOM 2138 C C . TYR A 1 275 ? 12.963 8.160 -4.817 1.00 93.56 275 TYR A C 1
ATOM 2140 O O . TYR A 1 275 ? 12.875 6.933 -4.667 1.00 93.56 275 TYR A O 1
ATOM 2148 N N . GLU A 1 276 ? 11.988 8.981 -4.435 1.00 94.62 276 GLU A N 1
ATOM 2149 C CA . GLU A 1 276 ? 10.738 8.536 -3.843 1.00 94.62 276 GLU A CA 1
ATOM 2150 C C . GLU A 1 276 ? 9.905 7.711 -4.829 1.00 94.62 276 GLU A C 1
ATOM 2152 O O . GLU A 1 276 ? 9.344 6.687 -4.433 1.00 94.62 276 GLU A O 1
ATOM 2157 N N . GLN A 1 277 ? 9.860 8.096 -6.111 1.00 95.50 277 GLN A N 1
ATOM 2158 C CA . GLN A 1 277 ? 9.186 7.329 -7.163 1.00 95.50 277 GLN A CA 1
ATOM 2159 C C . GLN A 1 277 ? 9.827 5.950 -7.345 1.00 95.50 277 GLN A C 1
ATOM 2161 O O . GLN A 1 277 ? 9.111 4.948 -7.337 1.00 95.50 277 GLN A O 1
ATOM 2166 N N . THR A 1 278 ? 11.158 5.863 -7.427 1.00 96.19 278 THR A N 1
ATOM 2167 C CA . THR A 1 278 ? 11.877 4.580 -7.511 1.00 96.19 278 THR A CA 1
ATOM 2168 C C . THR A 1 278 ? 11.604 3.704 -6.288 1.00 96.19 278 THR A C 1
ATOM 2170 O O . THR A 1 278 ? 11.373 2.498 -6.415 1.00 96.19 278 THR A O 1
ATOM 2173 N N . THR A 1 279 ? 11.571 4.304 -5.097 1.00 96.69 279 THR A N 1
ATOM 2174 C CA . THR A 1 279 ? 11.275 3.590 -3.850 1.00 96.69 279 THR A CA 1
ATOM 2175 C C . THR A 1 279 ? 9.835 3.072 -3.817 1.00 96.69 279 THR A C 1
ATOM 2177 O O . THR A 1 279 ? 9.600 1.907 -3.489 1.00 96.69 279 THR A O 1
ATOM 2180 N N . ALA A 1 280 ? 8.864 3.905 -4.199 1.00 97.38 280 ALA A N 1
ATOM 2181 C CA . ALA A 1 280 ? 7.460 3.515 -4.303 1.00 97.38 280 ALA A CA 1
ATOM 2182 C C . ALA A 1 280 ? 7.292 2.365 -5.301 1.00 97.38 280 ALA A C 1
ATOM 2184 O O . ALA A 1 280 ? 6.636 1.365 -5.007 1.00 97.38 280 ALA A O 1
ATOM 2185 N N . LEU A 1 281 ? 7.961 2.468 -6.450 1.00 97.75 281 LEU A N 1
ATOM 2186 C CA . LEU A 1 281 ? 7.969 1.450 -7.487 1.00 97.75 281 LEU A CA 1
ATOM 2187 C C . LEU A 1 281 ? 8.522 0.121 -6.948 1.00 97.75 281 LEU A C 1
ATOM 2189 O O . LEU A 1 281 ? 7.878 -0.910 -7.135 1.00 97.75 281 LEU A O 1
ATOM 2193 N N . GLN A 1 282 ? 9.625 0.127 -6.190 1.00 97.44 282 GLN A N 1
ATOM 2194 C CA . GLN A 1 282 ? 10.129 -1.077 -5.514 1.00 97.44 282 GLN A CA 1
ATOM 2195 C C . GLN A 1 282 ? 9.090 -1.702 -4.573 1.00 97.44 282 GLN A C 1
ATOM 2197 O O . GLN A 1 282 ? 8.831 -2.904 -4.673 1.00 97.44 282 GLN A O 1
ATOM 2202 N N . ILE A 1 283 ? 8.481 -0.908 -3.686 1.00 97.62 283 ILE A N 1
ATOM 2203 C CA . ILE A 1 283 ? 7.467 -1.391 -2.733 1.00 97.62 283 ILE A CA 1
ATOM 2204 C C . ILE A 1 283 ? 6.309 -2.059 -3.485 1.00 97.62 283 ILE A C 1
ATOM 2206 O O . ILE A 1 283 ? 5.887 -3.162 -3.135 1.00 97.62 283 ILE A O 1
ATOM 2210 N N . MET A 1 284 ? 5.818 -1.424 -4.552 1.00 98.19 284 MET A N 1
ATOM 2211 C CA . MET A 1 284 ? 4.696 -1.935 -5.339 1.00 98.19 284 MET A CA 1
ATOM 2212 C C . MET A 1 284 ? 5.052 -3.208 -6.122 1.00 98.19 284 MET A C 1
ATOM 2214 O O . MET A 1 284 ? 4.223 -4.116 -6.201 1.00 98.19 284 MET A O 1
ATOM 2218 N N . VAL A 1 285 ? 6.276 -3.319 -6.657 1.00 97.69 285 VAL A N 1
ATOM 2219 C CA . VAL A 1 285 ? 6.766 -4.550 -7.306 1.00 97.69 285 VAL A CA 1
ATOM 2220 C C . VAL A 1 285 ? 6.861 -5.698 -6.295 1.00 97.69 285 VAL A C 1
ATOM 2222 O O . VAL A 1 285 ? 6.419 -6.812 -6.589 1.00 97.69 285 VAL A O 1
ATOM 2225 N N . GLU A 1 286 ? 7.402 -5.441 -5.101 1.00 96.94 286 GLU A N 1
ATOM 2226 C CA . GLU A 1 286 ? 7.501 -6.428 -4.016 1.00 96.94 286 GLU A CA 1
ATOM 2227 C C . GLU A 1 286 ? 6.138 -6.883 -3.494 1.00 96.94 286 GLU A C 1
ATOM 2229 O O . GLU A 1 286 ? 5.977 -8.046 -3.120 1.00 96.94 286 GLU A O 1
ATOM 2234 N N . ALA A 1 287 ? 5.160 -5.981 -3.476 1.00 97.06 287 ALA A N 1
ATOM 2235 C CA . ALA A 1 287 ? 3.786 -6.271 -3.088 1.00 97.06 287 ALA A CA 1
ATOM 2236 C C . ALA A 1 287 ? 2.909 -6.794 -4.245 1.00 97.06 287 ALA A C 1
ATOM 2238 O O . ALA A 1 287 ? 1.758 -7.164 -4.021 1.00 97.06 287 ALA A O 1
ATOM 2239 N N . ASN A 1 288 ? 3.450 -6.896 -5.466 1.00 97.25 288 ASN A N 1
ATOM 2240 C CA . ASN A 1 288 ? 2.738 -7.371 -6.657 1.00 97.25 288 ASN A CA 1
ATOM 2241 C C . ASN A 1 288 ? 1.439 -6.581 -6.948 1.00 97.25 288 ASN A C 1
ATOM 2243 O O . ASN A 1 288 ? 0.385 -7.167 -7.240 1.00 97.25 288 ASN A O 1
ATOM 2247 N N . LEU A 1 289 ? 1.522 -5.252 -6.833 1.00 97.38 289 LEU A N 1
ATOM 2248 C CA . LEU A 1 289 ? 0.407 -4.316 -7.007 1.00 97.38 289 LEU A CA 1
ATOM 2249 C C . LEU A 1 289 ? 0.328 -3.829 -8.457 1.00 97.38 289 LEU A C 1
ATOM 2251 O O . LEU A 1 289 ? 1.321 -3.349 -9.001 1.00 97.38 289 LEU A O 1
ATOM 2255 N N . SER A 1 290 ? -0.848 -3.896 -9.086 1.00 96.56 290 SER A N 1
ATOM 2256 C CA . SER A 1 290 ? -1.016 -3.483 -10.487 1.00 96.56 290 SER A CA 1
ATOM 2257 C C . SER A 1 290 ? -0.769 -1.995 -10.788 1.00 96.56 290 SER A C 1
ATOM 2259 O O . SER A 1 290 ? -0.280 -1.711 -11.887 1.00 96.56 290 SER A O 1
ATOM 2261 N N . PRO A 1 291 ? -1.033 -1.030 -9.879 1.00 97.44 291 PRO A N 1
ATOM 2262 C CA . PRO A 1 291 ? -0.814 0.388 -10.178 1.00 97.44 291 PRO A CA 1
ATOM 2263 C C . PRO A 1 291 ? 0.659 0.777 -10.358 1.00 97.44 291 PRO A C 1
ATOM 2265 O O . PRO A 1 291 ? 0.953 1.883 -10.808 1.00 97.44 291 PRO A O 1
ATOM 2268 N N . VAL A 1 292 ? 1.602 -0.137 -10.087 1.00 98.00 292 VAL A N 1
ATOM 2269 C CA . VAL A 1 292 ? 3.038 0.068 -10.341 1.00 98.00 292 VAL A CA 1
ATOM 2270 C C . VAL A 1 292 ? 3.320 0.486 -11.787 1.00 98.00 292 VAL A C 1
ATOM 2272 O O . VAL A 1 292 ? 4.242 1.253 -12.057 1.00 98.00 292 VAL A O 1
ATOM 2275 N N . ARG A 1 293 ? 2.483 0.030 -12.724 1.00 97.88 293 ARG A N 1
ATOM 2276 C CA . ARG A 1 293 ? 2.572 0.376 -14.141 1.00 97.88 293 ARG A CA 1
ATOM 2277 C C . ARG A 1 293 ? 2.234 1.842 -14.414 1.00 97.88 293 ARG A C 1
ATOM 2279 O O . ARG A 1 293 ? 2.910 2.471 -15.223 1.00 97.88 293 ARG A O 1
ATOM 2286 N N . SER A 1 294 ? 1.224 2.392 -13.737 1.00 97.38 294 SER A N 1
ATOM 2287 C CA . SER A 1 294 ? 0.853 3.810 -13.853 1.00 97.38 294 SER A CA 1
ATOM 2288 C C . SER A 1 294 ? 2.005 4.705 -13.385 1.00 97.38 294 SER A C 1
ATOM 2290 O O . SER A 1 294 ? 2.361 5.666 -14.067 1.00 97.38 294 SER A O 1
ATOM 2292 N N . LEU A 1 295 ? 2.652 4.333 -12.274 1.00 97.69 295 LEU A N 1
ATOM 2293 C CA . LEU A 1 295 ? 3.842 5.016 -11.766 1.00 97.69 295 LEU A CA 1
ATOM 2294 C C . LEU A 1 295 ? 5.021 4.920 -12.748 1.00 97.69 295 LEU A C 1
ATOM 2296 O O . LEU A 1 295 ? 5.591 5.948 -13.109 1.00 97.69 295 LEU A O 1
ATOM 2300 N N . ALA A 1 296 ? 5.336 3.718 -13.241 1.00 98.06 296 ALA A N 1
ATOM 2301 C CA . ALA A 1 296 ? 6.404 3.504 -14.220 1.00 98.06 296 ALA A CA 1
ATOM 2302 C C . ALA A 1 296 ? 6.181 4.310 -15.512 1.00 98.06 296 ALA A C 1
ATOM 2304 O O . ALA A 1 296 ? 7.100 4.960 -16.005 1.00 98.06 296 ALA A O 1
ATOM 2305 N N . LYS A 1 297 ? 4.946 4.342 -16.034 1.00 97.88 297 LYS A N 1
ATOM 2306 C CA . LYS A 1 297 ? 4.568 5.170 -17.191 1.00 97.88 297 LYS A CA 1
ATOM 2307 C C . LYS A 1 297 ? 4.860 6.648 -16.949 1.00 97.88 297 LYS A C 1
ATOM 2309 O O . LYS A 1 297 ? 5.396 7.318 -17.825 1.00 97.88 297 LYS A O 1
ATOM 2314 N N . ARG A 1 298 ? 4.516 7.153 -15.766 1.00 96.56 298 ARG A N 1
ATOM 2315 C CA . ARG A 1 298 ? 4.733 8.554 -15.404 1.00 96.56 298 ARG A CA 1
ATOM 2316 C C . ARG A 1 298 ? 6.221 8.891 -15.260 1.00 96.56 298 ARG A C 1
ATOM 2318 O O . ARG A 1 298 ? 6.608 9.956 -15.719 1.00 96.56 298 ARG A O 1
ATOM 2325 N N . MET A 1 299 ? 7.039 7.975 -14.727 1.00 96.31 299 MET A N 1
ATOM 2326 C CA . MET A 1 299 ? 8.507 8.115 -14.693 1.00 96.31 299 MET A CA 1
ATOM 2327 C C . MET A 1 299 ? 9.118 8.198 -16.101 1.00 96.31 299 MET A C 1
ATOM 2329 O O . MET A 1 299 ? 9.993 9.021 -16.345 1.00 96.31 299 MET A O 1
ATOM 2333 N N . LEU A 1 300 ? 8.640 7.380 -17.051 1.00 96.56 300 LEU A N 1
ATOM 2334 C CA . LEU A 1 300 ? 9.076 7.486 -18.450 1.00 96.56 300 LEU A CA 1
ATOM 2335 C C . LEU A 1 300 ? 8.716 8.867 -19.022 1.00 96.56 300 LEU A C 1
ATOM 2337 O O . LEU A 1 300 ? 9.569 9.584 -19.541 1.00 96.56 300 LEU A O 1
ATOM 2341 N N . LEU A 1 301 ? 7.452 9.271 -18.892 1.00 94.81 301 LEU A N 1
ATOM 2342 C CA . LEU A 1 301 ? 6.973 10.543 -19.438 1.00 94.81 301 LEU A CA 1
ATOM 2343 C C . LEU A 1 301 ? 7.677 11.763 -18.816 1.00 94.81 301 LEU A C 1
ATOM 2345 O O . LEU A 1 301 ? 7.945 12.733 -19.526 1.00 94.81 301 LEU A O 1
ATOM 2349 N N . SER A 1 302 ? 7.998 11.726 -17.519 1.00 92.25 302 SER A N 1
ATOM 2350 C CA . SER A 1 302 ? 8.709 12.820 -16.850 1.00 92.25 302 SER A CA 1
ATOM 2351 C C . SER A 1 302 ? 10.147 12.958 -17.351 1.00 92.25 302 SER A C 1
ATOM 2353 O O . SER A 1 302 ? 10.577 14.077 -17.634 1.00 92.25 302 SER A O 1
ATOM 2355 N N . TYR A 1 303 ? 10.867 11.851 -17.548 1.00 93.06 303 TYR A N 1
ATOM 2356 C CA . TYR A 1 303 ? 12.237 11.872 -18.068 1.00 93.06 303 TYR A CA 1
ATOM 2357 C C . TYR A 1 303 ? 12.325 12.444 -19.485 1.00 93.06 303 TYR A C 1
ATOM 2359 O O . TYR A 1 303 ? 13.149 13.323 -19.738 1.00 93.06 303 TYR A O 1
ATOM 2367 N N . ASP A 1 304 ? 11.439 12.017 -20.390 1.00 89.38 304 ASP A N 1
ATOM 2368 C CA . ASP A 1 304 ? 11.391 12.535 -21.766 1.00 89.38 304 ASP A CA 1
ATOM 2369 C C . ASP A 1 304 ? 11.139 14.057 -21.785 1.00 89.38 304 ASP A C 1
ATOM 2371 O O . ASP A 1 304 ? 11.817 14.817 -22.481 1.00 89.38 304 ASP A O 1
ATOM 2375 N N . SER A 1 305 ? 10.244 14.530 -20.908 1.00 87.25 305 SER A N 1
ATOM 2376 C CA . SER A 1 305 ? 9.953 15.961 -20.755 1.00 87.25 305 SER A CA 1
ATOM 2377 C C . SER A 1 305 ? 11.118 16.785 -20.189 1.00 87.25 305 SER A C 1
ATOM 2379 O O . SER A 1 305 ? 11.173 17.995 -20.409 1.00 87.25 305 SER A O 1
ATOM 2381 N N . ASN A 1 306 ? 12.036 16.157 -19.448 1.00 84.31 306 ASN A N 1
ATOM 2382 C CA . ASN A 1 306 ? 13.188 16.824 -18.840 1.00 84.31 306 ASN A CA 1
ATOM 2383 C C . ASN A 1 306 ? 14.408 16.844 -19.768 1.00 84.31 306 ASN A C 1
ATOM 2385 O O . ASN A 1 306 ? 15.191 17.789 -19.706 1.00 84.31 306 ASN A O 1
ATOM 2389 N N . LYS A 1 307 ? 14.556 15.851 -20.656 1.00 84.44 307 LYS A N 1
ATOM 2390 C CA . LYS A 1 307 ? 15.657 15.801 -21.633 1.00 84.44 307 LYS A CA 1
ATOM 2391 C C . LYS A 1 307 ? 15.541 16.882 -22.712 1.00 84.44 307 LYS A C 1
ATOM 2393 O O . LYS A 1 307 ? 16.556 17.358 -23.211 1.00 84.44 307 LYS A O 1
ATOM 2398 N N . ASN A 1 308 ? 14.316 17.303 -23.027 1.00 77.12 308 ASN A N 1
ATOM 2399 C CA . ASN A 1 308 ? 14.022 18.360 -23.996 1.00 77.12 308 ASN A CA 1
ATOM 2400 C C . ASN A 1 308 ? 13.438 19.608 -23.304 1.00 77.12 308 ASN A C 1
ATOM 2402 O O . ASN A 1 308 ? 12.254 19.909 -23.479 1.00 77.12 308 ASN A O 1
ATOM 2406 N N . PRO A 1 309 ? 14.238 20.370 -22.530 1.00 64.38 309 PRO A N 1
ATOM 2407 C CA . PRO A 1 309 ? 13.741 21.536 -21.800 1.00 64.38 309 PRO A CA 1
ATOM 2408 C C . PRO A 1 309 ? 13.193 22.629 -22.729 1.00 64.38 309 PRO A C 1
ATOM 2410 O O . PRO A 1 309 ? 12.325 23.382 -22.314 1.00 64.38 309 PRO A O 1
ATOM 2413 N N . THR A 1 310 ? 13.618 22.673 -23.998 1.00 58.25 310 THR A N 1
ATOM 2414 C CA . THR A 1 310 ? 13.116 23.607 -25.025 1.00 58.25 310 THR A CA 1
ATOM 2415 C C . THR A 1 310 ? 11.648 23.390 -25.408 1.00 58.25 310 THR A C 1
ATOM 2417 O O . THR A 1 310 ? 11.050 24.273 -26.019 1.00 58.25 310 THR A O 1
ATOM 2420 N N . ALA A 1 311 ? 11.055 22.241 -25.061 1.00 59.28 311 ALA A N 1
ATOM 2421 C CA . ALA A 1 311 ? 9.623 21.992 -25.220 1.00 59.28 311 ALA A CA 1
ATOM 2422 C C . ALA A 1 311 ? 8.785 22.576 -24.067 1.00 59.28 311 ALA A C 1
ATOM 2424 O O . ALA A 1 311 ? 7.582 22.787 -24.229 1.00 59.28 311 ALA A O 1
ATOM 2425 N N . LYS A 1 312 ? 9.398 22.844 -22.905 1.00 61.47 312 LYS A N 1
ATOM 2426 C CA . LYS A 1 312 ? 8.773 23.626 -21.834 1.00 61.47 312 LYS A CA 1
ATOM 2427 C C . LYS A 1 312 ? 8.957 25.100 -22.191 1.00 61.47 312 LYS A C 1
ATOM 2429 O O . LYS A 1 312 ? 10.043 25.499 -22.589 1.00 61.47 312 LYS A O 1
ATOM 2434 N N . ASP A 1 313 ? 7.863 25.858 -22.116 1.00 73.19 313 ASP A N 1
ATOM 2435 C CA . ASP A 1 313 ? 7.759 27.280 -22.471 1.00 73.19 313 ASP A CA 1
ATOM 2436 C C . ASP A 1 313 ? 9.096 28.034 -22.294 1.00 73.19 313 ASP A C 1
ATOM 2438 O O . ASP A 1 313 ? 9.534 28.204 -21.151 1.00 73.19 313 ASP A O 1
ATOM 2442 N N . PRO A 1 314 ? 9.753 28.480 -23.387 1.00 71.94 314 PRO A N 1
ATOM 2443 C CA . PRO A 1 314 ? 11.064 29.126 -23.318 1.00 71.94 314 PRO A CA 1
ATOM 2444 C C . PRO A 1 314 ? 11.046 30.427 -22.504 1.00 71.94 314 PRO A C 1
ATOM 2446 O O . PRO A 1 314 ? 12.107 30.947 -22.168 1.00 71.94 314 PRO A O 1
ATOM 2449 N N . ASN A 1 315 ? 9.858 30.949 -22.175 1.00 83.81 315 ASN A N 1
ATOM 2450 C CA . ASN A 1 315 ? 9.688 32.137 -21.351 1.00 83.81 315 ASN A CA 1
ATOM 2451 C C . ASN A 1 315 ? 9.408 31.835 -19.873 1.00 83.81 315 ASN A C 1
ATOM 2453 O O . ASN A 1 315 ? 9.360 32.781 -19.085 1.00 83.81 315 ASN A O 1
ATOM 2457 N N . LYS A 1 316 ? 9.213 30.571 -19.461 1.00 80.38 316 LYS A N 1
ATOM 2458 C CA . LYS A 1 316 ? 9.016 30.248 -18.042 1.00 80.38 316 LYS A CA 1
ATOM 2459 C C . LYS A 1 316 ? 10.364 30.403 -17.321 1.00 80.38 316 LYS A C 1
ATOM 2461 O O . LYS A 1 316 ? 11.284 29.638 -17.615 1.00 80.38 316 LYS A O 1
ATOM 2466 N N . PRO A 1 317 ? 10.514 31.359 -16.383 1.00 80.44 317 PRO A N 1
ATOM 2467 C CA . PRO A 1 317 ? 11.746 31.500 -15.619 1.00 80.44 317 PRO A CA 1
ATOM 2468 C C . PRO A 1 317 ? 12.006 30.195 -14.868 1.00 80.44 317 PRO A C 1
ATOM 2470 O O . PRO A 1 317 ? 11.104 29.687 -14.198 1.00 80.44 317 PRO A O 1
ATOM 2473 N N . ILE A 1 318 ? 13.214 29.644 -14.998 1.00 76.44 318 ILE A N 1
ATOM 2474 C CA . ILE A 1 318 ? 13.651 28.516 -14.172 1.00 76.44 318 ILE A CA 1
ATOM 2475 C C . ILE A 1 318 ? 13.656 29.029 -12.733 1.00 76.44 318 ILE A C 1
ATOM 2477 O O . ILE A 1 318 ? 14.419 29.944 -12.420 1.00 76.44 318 ILE A O 1
ATOM 2481 N N . ASP A 1 319 ? 12.781 28.493 -11.883 1.00 80.12 319 ASP A N 1
ATOM 2482 C CA . ASP A 1 319 ? 12.814 28.806 -10.458 1.00 80.12 319 ASP A CA 1
ATOM 2483 C C . ASP A 1 319 ? 14.092 28.175 -9.884 1.00 80.12 319 ASP A C 1
ATOM 2485 O O . ASP A 1 319 ? 14.220 26.948 -9.898 1.00 80.12 319 ASP A O 1
ATOM 2489 N N . PRO A 1 320 ? 15.063 28.972 -9.401 1.00 78.00 320 PRO A N 1
ATOM 2490 C CA . PRO A 1 320 ? 16.308 28.445 -8.847 1.00 78.00 320 PRO A CA 1
ATOM 2491 C C . PRO A 1 320 ? 16.088 27.591 -7.591 1.00 78.00 320 PRO A C 1
ATOM 2493 O O . PRO A 1 320 ? 17.019 26.922 -7.150 1.00 78.00 320 PRO A O 1
ATOM 2496 N N . ASN A 1 321 ? 14.883 27.617 -7.013 1.00 78.88 321 ASN A N 1
ATOM 2497 C CA . ASN A 1 321 ? 14.513 26.806 -5.863 1.00 78.88 321 ASN A CA 1
ATOM 2498 C C . ASN A 1 321 ? 13.705 25.559 -6.228 1.00 78.88 321 ASN A C 1
ATOM 2500 O O . ASN A 1 321 ? 13.368 24.816 -5.312 1.00 78.88 321 ASN A O 1
ATOM 2504 N N . GLU A 1 322 ? 13.362 25.316 -7.500 1.00 75.38 322 GLU A N 1
ATOM 2505 C CA . GLU A 1 322 ? 12.686 24.075 -7.892 1.00 75.38 322 GLU A CA 1
ATOM 2506 C C . GLU A 1 322 ? 13.726 22.940 -7.849 1.00 75.38 322 GLU A C 1
ATOM 2508 O O . GLU A 1 322 ? 14.655 22.938 -8.664 1.00 75.38 322 GLU A O 1
ATOM 2513 N N . PRO A 1 323 ? 13.643 21.999 -6.884 1.00 61.25 323 PRO A N 1
ATOM 2514 C CA . PRO A 1 323 ? 14.589 20.900 -6.791 1.00 61.25 323 PRO A CA 1
ATOM 2515 C C . PRO A 1 323 ? 14.300 19.939 -7.940 1.00 61.25 323 PRO A C 1
ATOM 2517 O O . PRO A 1 323 ? 13.471 19.035 -7.844 1.00 61.25 323 PRO A O 1
ATOM 2520 N N . ILE A 1 324 ? 14.958 20.168 -9.071 1.00 67.19 324 ILE A N 1
ATOM 2521 C CA . ILE A 1 324 ? 14.976 19.214 -10.168 1.00 67.19 324 ILE A CA 1
ATOM 2522 C C . ILE A 1 324 ? 16.017 18.178 -9.772 1.00 67.19 324 ILE A C 1
ATOM 2524 O O . ILE A 1 324 ? 17.172 18.297 -10.164 1.00 67.19 324 ILE A O 1
ATOM 2528 N N . ASP A 1 325 ? 15.627 17.188 -8.973 1.00 78.81 325 ASP A N 1
ATOM 2529 C CA . ASP A 1 325 ? 16.394 15.948 -8.902 1.00 78.81 325 ASP A CA 1
ATOM 2530 C C . ASP A 1 325 ? 16.189 15.248 -10.252 1.00 78.81 325 ASP A C 1
ATOM 2532 O O . ASP A 1 325 ? 15.093 14.733 -10.516 1.00 78.81 325 ASP A O 1
ATOM 2536 N N . PRO A 1 326 ? 17.174 15.301 -11.172 1.00 84.88 326 PRO A N 1
ATOM 2537 C CA . PRO A 1 326 ? 16.993 14.722 -12.487 1.00 84.88 326 PRO A CA 1
ATOM 2538 C C . PRO A 1 326 ? 16.810 13.217 -12.317 1.00 84.88 326 PRO A C 1
ATOM 2540 O O . PRO A 1 326 ? 17.579 12.558 -11.620 1.00 84.88 326 PRO A O 1
ATOM 2543 N N . VAL A 1 327 ? 15.781 12.673 -12.962 1.00 90.12 327 VAL A N 1
ATOM 2544 C CA . VAL A 1 327 ? 15.555 11.230 -12.955 1.00 90.12 327 VAL A CA 1
ATOM 2545 C C . VAL A 1 327 ? 16.754 10.562 -13.621 1.00 90.12 327 VAL A C 1
ATOM 2547 O O . VAL A 1 327 ? 17.054 10.844 -14.782 1.00 90.12 327 VAL A O 1
ATOM 2550 N N . GLU A 1 328 ? 17.460 9.698 -12.895 1.00 94.44 328 GLU A N 1
ATOM 2551 C CA . GLU A 1 328 ? 18.648 9.045 -13.432 1.00 94.44 328 GLU A CA 1
ATOM 2552 C C . GLU A 1 328 ? 18.246 7.984 -14.474 1.00 94.44 328 GLU A C 1
ATOM 2554 O O . GLU A 1 328 ? 17.238 7.288 -14.300 1.00 94.44 328 GLU A O 1
ATOM 2559 N N . PRO A 1 329 ? 19.051 7.745 -15.528 1.00 96.50 329 PRO A N 1
ATOM 2560 C CA . PRO A 1 329 ? 18.799 6.650 -16.469 1.00 96.50 329 PRO A CA 1
ATOM 2561 C C . PRO A 1 329 ? 18.622 5.290 -15.769 1.00 96.50 329 PRO A C 1
ATOM 2563 O O . PRO A 1 329 ? 17.847 4.435 -16.200 1.00 96.50 329 PRO A O 1
ATOM 2566 N N . ARG A 1 330 ? 19.299 5.078 -14.637 1.00 96.44 330 ARG A N 1
ATOM 2567 C CA . ARG A 1 330 ? 19.157 3.861 -13.833 1.00 96.44 330 ARG A CA 1
ATOM 2568 C C . ARG A 1 330 ? 17.755 3.692 -13.239 1.00 96.44 330 ARG A C 1
ATOM 2570 O O . ARG A 1 330 ? 17.255 2.566 -13.195 1.00 96.44 330 ARG A O 1
ATOM 2577 N N . ASP A 1 331 ? 17.115 4.780 -12.820 1.00 95.94 331 ASP A N 1
ATOM 2578 C CA . ASP A 1 331 ? 15.733 4.776 -12.329 1.00 95.94 331 ASP A CA 1
ATOM 2579 C C . ASP A 1 331 ? 14.759 4.434 -13.464 1.00 95.94 331 ASP A C 1
ATOM 2581 O O . ASP A 1 331 ? 13.852 3.616 -13.302 1.00 95.94 331 ASP A O 1
ATOM 2585 N N . ILE A 1 332 ? 15.011 4.954 -14.666 1.00 97.62 332 ILE A N 1
ATOM 2586 C CA . ILE A 1 332 ? 14.230 4.631 -15.868 1.00 97.62 332 ILE A CA 1
ATOM 2587 C C . ILE A 1 332 ? 14.349 3.159 -16.266 1.00 97.62 332 ILE A C 1
ATOM 2589 O O . ILE A 1 332 ? 13.353 2.528 -16.631 1.00 97.62 332 ILE A O 1
ATOM 2593 N N . ALA A 1 333 ? 15.524 2.549 -16.104 1.00 97.88 333 ALA A N 1
ATOM 2594 C CA . ALA A 1 333 ? 15.671 1.109 -16.297 1.00 97.88 333 ALA A CA 1
ATOM 2595 C C . ALA A 1 333 ? 14.757 0.288 -15.358 1.00 97.88 333 ALA A C 1
ATOM 2597 O O . ALA A 1 333 ? 14.273 -0.777 -15.755 1.00 97.88 333 ALA A O 1
ATOM 2598 N N . ARG A 1 334 ? 14.444 0.786 -14.148 1.00 97.81 334 ARG A N 1
ATOM 2599 C CA . ARG A 1 334 ? 13.462 0.154 -13.241 1.00 97.81 334 ARG A CA 1
ATOM 2600 C C . ARG A 1 334 ? 12.037 0.231 -13.782 1.00 97.81 334 ARG A C 1
ATOM 2602 O O . ARG A 1 334 ? 11.284 -0.732 -13.635 1.00 97.81 334 ARG A O 1
ATOM 2609 N N . ALA A 1 335 ? 11.672 1.322 -14.452 1.00 98.06 335 ALA A N 1
ATOM 2610 C CA . ALA A 1 335 ? 10.383 1.419 -15.129 1.00 98.06 335 ALA A CA 1
ATOM 2611 C C . ALA A 1 335 ? 10.263 0.364 -16.247 1.00 98.06 335 ALA A C 1
ATOM 2613 O O . ALA A 1 335 ? 9.250 -0.330 -16.328 1.00 98.06 335 ALA A O 1
ATOM 2614 N N . PHE A 1 336 ? 11.313 0.136 -17.045 1.00 98.56 336 PHE A N 1
ATOM 2615 C CA . PHE A 1 336 ? 11.305 -0.940 -18.048 1.00 98.56 336 PHE A CA 1
ATOM 2616 C C . PHE A 1 336 ? 11.222 -2.342 -17.439 1.00 98.56 336 PHE A C 1
ATOM 2618 O O . PHE A 1 336 ? 10.520 -3.197 -17.973 1.00 98.56 336 PHE A O 1
ATOM 2625 N N . GLN A 1 337 ? 11.863 -2.580 -16.293 1.00 98.25 337 GLN A N 1
ATOM 2626 C CA . GLN A 1 337 ? 11.687 -3.819 -15.524 1.00 98.25 337 GLN A CA 1
ATOM 2627 C C . GLN A 1 337 ? 10.227 -4.046 -15.107 1.00 98.25 337 GLN A C 1
ATOM 2629 O O . GLN A 1 337 ? 9.723 -5.169 -15.188 1.00 98.25 337 GLN A O 1
ATOM 2634 N N . VAL A 1 338 ? 9.520 -2.980 -14.718 1.00 98.31 338 VAL A N 1
ATOM 2635 C CA . VAL A 1 338 ? 8.079 -3.041 -14.440 1.00 98.31 338 VAL A CA 1
ATOM 2636 C C . VAL A 1 338 ? 7.297 -3.426 -15.689 1.00 98.31 338 VAL A C 1
ATOM 2638 O O . VAL A 1 338 ? 6.491 -4.347 -15.613 1.00 98.31 338 VAL A O 1
ATOM 2641 N N . PHE A 1 339 ? 7.547 -2.796 -16.838 1.00 98.56 339 PHE A N 1
ATOM 2642 C CA . PHE A 1 339 ? 6.857 -3.148 -18.084 1.00 98.56 339 PHE A CA 1
ATOM 2643 C C . PHE A 1 339 ? 7.176 -4.564 -18.565 1.00 98.56 339 PHE A C 1
ATOM 2645 O O . PHE A 1 339 ? 6.283 -5.266 -19.023 1.00 98.56 339 PHE A O 1
ATOM 2652 N N . PHE A 1 340 ? 8.404 -5.039 -18.384 1.00 98.19 340 PHE A N 1
ATOM 2653 C CA . PHE A 1 340 ? 8.748 -6.427 -18.677 1.00 98.19 340 PHE A CA 1
ATOM 2654 C C . PHE A 1 340 ? 7.896 -7.414 -17.858 1.00 98.19 340 PHE A C 1
ATOM 2656 O O . PHE A 1 340 ? 7.481 -8.453 -18.364 1.00 98.19 340 PHE A O 1
ATOM 2663 N N . LYS A 1 341 ? 7.615 -7.103 -16.585 1.00 97.00 341 LYS A N 1
ATOM 2664 C CA . LYS A 1 341 ? 6.867 -7.996 -15.685 1.00 97.00 341 LYS A CA 1
ATOM 2665 C C . LYS A 1 341 ? 5.345 -7.813 -15.741 1.00 97.00 341 LYS A C 1
ATOM 2667 O O . LYS A 1 341 ? 4.615 -8.792 -15.613 1.00 97.00 341 LYS A O 1
ATOM 2672 N N . PHE A 1 342 ? 4.873 -6.579 -15.884 1.00 97.19 342 PHE A N 1
ATOM 2673 C CA . PHE A 1 342 ? 3.468 -6.178 -15.727 1.00 97.19 342 PHE A CA 1
ATOM 2674 C C . PHE A 1 342 ? 2.874 -5.495 -16.964 1.00 97.19 342 PHE A C 1
ATOM 2676 O O . PHE A 1 342 ? 1.702 -5.111 -16.947 1.00 97.19 342 PHE A O 1
ATOM 2683 N N . GLY A 1 343 ? 3.676 -5.280 -18.006 1.00 97.81 343 GLY A N 1
ATOM 2684 C CA . GLY A 1 343 ? 3.252 -4.585 -19.212 1.00 97.81 343 GLY A CA 1
ATOM 2685 C C . GLY A 1 343 ? 2.207 -5.366 -19.998 1.00 97.81 343 GLY A C 1
ATOM 2686 O O . GLY A 1 343 ? 2.110 -6.592 -19.925 1.00 97.81 343 GLY A O 1
ATOM 2687 N N . LYS A 1 344 ? 1.409 -4.622 -20.756 1.00 97.94 344 LYS A N 1
ATOM 2688 C CA . LYS A 1 344 ? 0.382 -5.129 -21.664 1.00 97.94 344 LYS A CA 1
ATOM 2689 C C . LYS A 1 344 ? 0.615 -4.560 -23.060 1.00 97.94 344 LYS A C 1
ATOM 2691 O O . LYS A 1 344 ? 1.344 -3.587 -23.224 1.00 97.94 344 LYS A O 1
ATOM 2696 N N . ALA A 1 345 ? -0.050 -5.125 -24.065 1.00 97.88 345 ALA A N 1
ATOM 2697 C CA . ALA A 1 345 ? 0.087 -4.688 -25.458 1.00 97.88 345 ALA A CA 1
ATOM 2698 C C . ALA A 1 345 ? -0.182 -3.180 -25.663 1.00 97.88 345 ALA A C 1
ATOM 2700 O O . ALA A 1 345 ? 0.484 -2.543 -26.471 1.00 97.88 345 ALA A O 1
ATOM 2701 N N . GLU A 1 346 ? -1.094 -2.588 -24.881 1.00 98.00 346 GLU A N 1
ATOM 2702 C CA . GLU A 1 346 ? -1.392 -1.144 -24.890 1.00 98.00 346 GLU A CA 1
ATOM 2703 C C . GLU A 1 346 ? -0.201 -0.250 -24.498 1.00 98.00 346 GLU A C 1
ATOM 2705 O O . GLU A 1 346 ? -0.199 0.944 -24.796 1.00 98.00 346 GLU A O 1
ATOM 2710 N N . ASP A 1 347 ? 0.815 -0.816 -23.844 1.00 98.25 347 ASP A N 1
ATOM 2711 C CA . ASP A 1 347 ? 2.013 -0.099 -23.418 1.00 98.25 347 ASP A CA 1
ATOM 2712 C C . ASP A 1 347 ? 3.088 -0.049 -24.525 1.00 98.25 347 ASP A C 1
ATOM 2714 O O . ASP A 1 347 ? 3.992 0.784 -24.453 1.00 98.25 347 ASP A O 1
ATOM 2718 N N . LEU A 1 348 ? 2.985 -0.876 -25.579 1.00 97.94 348 LEU A N 1
ATOM 2719 C CA . LEU A 1 348 ? 3.977 -0.937 -26.664 1.00 97.94 348 LEU A CA 1
ATOM 2720 C C . LEU A 1 348 ? 4.240 0.425 -27.332 1.00 97.94 348 LEU A C 1
ATOM 2722 O O . LEU A 1 348 ? 5.410 0.798 -27.412 1.00 97.94 348 LEU A O 1
ATOM 2726 N N . PRO A 1 349 ? 3.227 1.235 -27.715 1.00 98.00 349 PRO A N 1
ATOM 2727 C CA . PRO A 1 349 ? 3.481 2.520 -28.373 1.00 98.00 349 PRO A CA 1
ATOM 2728 C C . PRO A 1 349 ? 4.249 3.520 -27.502 1.00 98.00 349 PRO A C 1
ATOM 2730 O O . PRO A 1 349 ? 4.883 4.438 -28.018 1.00 98.00 349 PRO A O 1
ATOM 2733 N N . LEU A 1 350 ? 4.169 3.390 -26.173 1.00 97.62 350 LEU A N 1
ATOM 2734 C CA . LEU A 1 350 ? 4.969 4.202 -25.260 1.00 97.62 350 LEU A CA 1
ATOM 2735 C C . LEU A 1 350 ? 6.422 3.731 -25.256 1.00 97.62 350 LEU A C 1
ATOM 2737 O O . LEU A 1 350 ? 7.319 4.562 -25.343 1.00 97.62 350 LEU A O 1
ATOM 2741 N N . LEU A 1 351 ? 6.645 2.420 -25.146 1.00 98.12 351 LEU A N 1
ATOM 2742 C CA . LEU A 1 351 ? 7.978 1.825 -25.045 1.00 98.12 351 LEU A CA 1
ATOM 2743 C C . LEU A 1 351 ? 8.768 1.933 -26.351 1.00 98.12 351 LEU A C 1
ATOM 2745 O O . LEU A 1 351 ? 9.973 2.159 -26.312 1.00 98.12 351 LEU A O 1
ATOM 2749 N N . GLU A 1 352 ? 8.100 1.847 -27.501 1.00 97.56 352 GLU A N 1
ATOM 2750 C CA . GLU A 1 352 ? 8.745 1.960 -28.813 1.00 97.56 352 GLU A CA 1
ATOM 2751 C C . GLU A 1 352 ? 9.425 3.319 -29.033 1.00 97.56 352 GLU A C 1
ATOM 2753 O O . GLU A 1 352 ? 10.439 3.388 -29.722 1.00 97.56 352 GLU A O 1
ATOM 2758 N N . LYS A 1 353 ? 8.951 4.384 -28.373 1.00 97.31 353 LYS A N 1
ATOM 2759 C CA . LYS A 1 353 ? 9.593 5.713 -28.402 1.00 97.31 353 LYS A CA 1
ATOM 2760 C C . LYS A 1 353 ? 10.992 5.726 -27.780 1.00 97.31 353 LYS A C 1
ATOM 2762 O O . LYS A 1 353 ? 11.754 6.657 -28.008 1.00 97.31 353 LYS A O 1
ATOM 2767 N N . TRP A 1 354 ? 11.329 4.711 -26.986 1.00 97.56 354 TRP A N 1
ATOM 2768 C CA . TRP A 1 354 ? 12.605 4.609 -26.278 1.00 97.56 354 TRP A CA 1
ATOM 2769 C C . TRP A 1 354 ? 13.645 3.769 -27.012 1.00 97.56 354 TRP A C 1
ATOM 2771 O O . TRP A 1 354 ? 14.776 3.667 -26.542 1.00 97.56 354 TRP A O 1
ATOM 2781 N N . LEU A 1 355 ? 13.294 3.177 -28.155 1.00 97.69 355 LEU A N 1
ATOM 2782 C CA . LEU A 1 355 ? 14.194 2.305 -28.915 1.00 97.69 355 LEU A CA 1
ATOM 2783 C C . LEU A 1 355 ? 15.391 3.051 -29.524 1.00 97.69 355 LEU A C 1
ATOM 2785 O O . LEU A 1 355 ? 16.416 2.431 -29.802 1.00 97.69 355 LEU A O 1
ATOM 2789 N N . ASP A 1 356 ? 15.291 4.373 -29.645 1.00 96.75 356 ASP A N 1
ATOM 2790 C CA . ASP A 1 356 ? 16.373 5.239 -30.119 1.00 96.75 356 ASP A CA 1
ATOM 2791 C C . ASP A 1 356 ? 17.164 5.895 -28.969 1.00 96.75 356 ASP A C 1
ATOM 2793 O O . ASP A 1 356 ? 18.117 6.636 -29.210 1.00 96.75 356 ASP A O 1
ATOM 2797 N N . ASN A 1 357 ? 16.808 5.635 -27.703 1.00 96.69 357 ASN A N 1
ATOM 2798 C CA . ASN A 1 357 ? 17.465 6.260 -26.557 1.00 96.69 357 ASN A CA 1
ATOM 2799 C C . ASN A 1 357 ? 18.772 5.531 -26.178 1.00 96.69 357 ASN A C 1
ATOM 2801 O O . ASN A 1 357 ? 18.754 4.421 -25.640 1.00 96.69 357 ASN A O 1
ATOM 2805 N N . THR A 1 358 ? 19.908 6.190 -26.419 1.00 97.00 358 THR A N 1
ATOM 2806 C CA . THR A 1 358 ? 21.265 5.676 -26.159 1.00 97.00 358 THR A CA 1
ATOM 2807 C C . THR A 1 358 ? 21.825 6.033 -24.778 1.00 97.00 358 THR A C 1
ATOM 2809 O O . THR A 1 358 ? 23.021 5.866 -24.550 1.00 97.00 358 THR A O 1
ATOM 2812 N N . ASP A 1 359 ? 21.014 6.564 -23.859 1.00 96.25 359 ASP A N 1
ATOM 2813 C CA . ASP A 1 359 ? 21.487 6.906 -22.515 1.00 96.25 359 ASP A CA 1
ATOM 2814 C C . ASP A 1 359 ? 21.907 5.627 -21.774 1.00 96.25 359 ASP A C 1
ATOM 2816 O O . ASP A 1 359 ? 21.181 4.627 -21.756 1.00 96.25 359 ASP A O 1
ATOM 2820 N N . VAL A 1 360 ? 23.089 5.656 -21.159 1.00 96.50 360 VAL A N 1
ATOM 2821 C CA . VAL A 1 360 ? 23.650 4.514 -20.429 1.00 96.50 360 VAL A CA 1
ATOM 2822 C C . VAL A 1 360 ? 23.038 4.457 -19.032 1.00 96.50 360 VAL A C 1
ATOM 28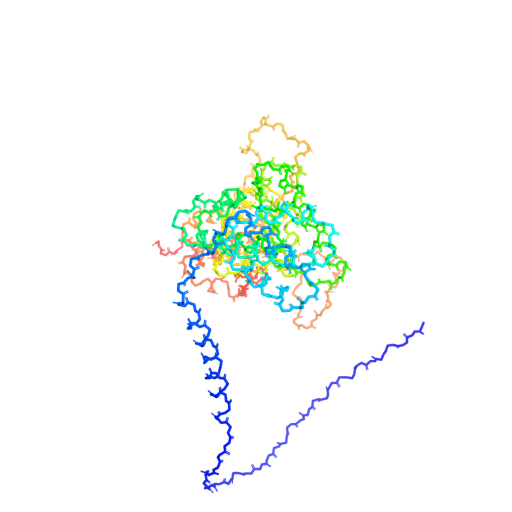24 O O . VAL A 1 360 ? 23.118 5.420 -18.273 1.00 96.50 360 VAL A O 1
ATOM 2827 N N . CYS A 1 361 ? 22.428 3.325 -18.680 1.00 96.69 361 CYS A N 1
ATOM 2828 C CA . CYS A 1 361 ? 21.782 3.119 -17.381 1.00 96.69 361 CYS A CA 1
ATOM 2829 C C . CYS A 1 361 ? 22.545 2.174 -16.443 1.00 96.69 361 CYS A C 1
ATOM 2831 O O . CYS A 1 361 ? 22.313 2.197 -15.233 1.00 96.69 361 CYS A O 1
ATOM 2833 N N . GLU A 1 362 ? 23.467 1.364 -16.967 1.00 96.00 362 GLU A N 1
ATOM 2834 C CA . GLU A 1 362 ? 24.386 0.551 -16.167 1.00 96.00 362 GLU A CA 1
ATOM 2835 C C . GLU A 1 362 ? 25.725 0.379 -16.899 1.00 96.00 362 GLU A C 1
ATOM 2837 O O . GLU A 1 362 ? 25.763 -0.008 -18.069 1.00 96.00 362 GLU A O 1
ATOM 2842 N N . GLU A 1 363 ? 26.828 0.635 -16.194 1.00 94.69 363 GLU A N 1
ATOM 2843 C CA . GLU A 1 363 ? 28.194 0.411 -16.670 1.00 94.69 363 GLU A CA 1
ATOM 2844 C C . GLU A 1 363 ? 28.835 -0.745 -15.898 1.00 94.69 363 GLU A C 1
ATOM 2846 O O . GLU A 1 363 ? 28.809 -0.789 -14.668 1.00 94.69 363 GLU A O 1
ATOM 2851 N N . ILE A 1 364 ? 29.429 -1.695 -16.621 1.00 92.25 364 ILE A N 1
ATOM 2852 C CA . ILE A 1 364 ? 30.124 -2.841 -16.036 1.00 92.25 364 ILE A CA 1
ATOM 2853 C C . ILE A 1 364 ? 31.623 -2.660 -16.266 1.00 92.25 364 ILE A C 1
ATOM 2855 O O . ILE A 1 364 ? 32.163 -3.029 -17.312 1.00 92.25 364 ILE A O 1
ATOM 2859 N N . SER A 1 365 ? 32.307 -2.102 -15.268 1.00 84.00 365 SER A N 1
ATOM 2860 C CA . SER A 1 365 ? 33.751 -1.828 -15.331 1.00 84.00 365 SER A CA 1
ATOM 2861 C C . SER A 1 365 ? 34.609 -3.084 -15.133 1.00 84.00 365 SER A C 1
ATOM 2863 O O . SER A 1 365 ? 35.743 -3.144 -15.594 1.00 84.00 365 SER A O 1
ATOM 2865 N N . SER A 1 366 ? 34.082 -4.134 -14.491 1.00 72.31 366 SER A N 1
ATOM 2866 C CA . SER A 1 366 ? 34.768 -5.428 -14.409 1.00 72.31 366 SER A CA 1
ATOM 2867 C C . SER A 1 366 ? 33.796 -6.593 -14.228 1.00 72.31 366 SER A C 1
ATOM 2869 O O . SER A 1 366 ? 32.971 -6.620 -13.316 1.00 72.31 366 SER A O 1
ATOM 2871 N N . LEU A 1 367 ? 33.917 -7.607 -15.087 1.00 62.00 367 LEU A N 1
ATOM 2872 C CA . LEU A 1 367 ? 33.386 -8.934 -14.793 1.00 62.00 367 LEU A CA 1
ATOM 2873 C C . LEU A 1 367 ? 34.331 -9.567 -13.770 1.00 62.00 367 LEU A C 1
ATOM 2875 O O . LEU A 1 367 ? 35.325 -10.184 -14.153 1.00 62.00 367 LEU A O 1
ATOM 2879 N N . ASN A 1 368 ? 34.063 -9.388 -12.474 1.00 59.53 368 ASN A N 1
ATOM 2880 C CA . ASN A 1 368 ? 34.755 -10.190 -11.467 1.00 59.53 368 ASN A CA 1
ATOM 2881 C C . ASN A 1 368 ? 34.508 -11.668 -11.814 1.00 59.53 368 ASN A C 1
ATOM 2883 O O . ASN A 1 368 ? 33.344 -12.077 -11.913 1.00 59.53 368 ASN A O 1
ATOM 2887 N N . PRO A 1 369 ? 35.563 -12.471 -12.046 1.00 61.66 369 PRO A N 1
ATOM 2888 C CA . PRO A 1 369 ? 35.397 -13.891 -12.295 1.00 61.66 369 PRO A CA 1
ATOM 2889 C C . PRO A 1 369 ? 34.596 -14.514 -11.144 1.00 61.66 369 PRO A C 1
ATOM 2891 O O . PRO A 1 369 ? 34.794 -14.113 -9.990 1.00 61.66 369 PRO A O 1
ATOM 2894 N N . PRO A 1 370 ? 33.714 -15.492 -11.414 1.00 57.44 370 PRO A N 1
ATOM 2895 C CA . PRO A 1 370 ? 32.990 -16.189 -10.359 1.00 57.44 370 PRO A CA 1
ATOM 2896 C C . PRO A 1 370 ? 33.971 -16.695 -9.287 1.00 57.44 370 PRO A C 1
ATOM 2898 O O . PRO A 1 370 ? 34.840 -17.510 -9.583 1.00 57.44 370 PRO A O 1
ATOM 2901 N N . GLY A 1 371 ? 33.862 -16.183 -8.054 1.00 69.75 371 GLY A N 1
ATOM 2902 C CA . GLY A 1 371 ? 34.705 -16.580 -6.915 1.00 69.75 371 GLY A CA 1
ATOM 2903 C C . GLY A 1 371 ? 35.740 -15.554 -6.428 1.00 69.75 371 GLY A C 1
ATOM 2904 O O . GLY A 1 371 ? 36.298 -15.750 -5.350 1.00 69.75 371 GLY A O 1
ATOM 2905 N N . LEU A 1 372 ? 35.972 -14.445 -7.139 1.00 61.66 372 LEU A N 1
ATOM 2906 C CA . LEU A 1 372 ? 36.821 -13.347 -6.654 1.00 61.66 372 LEU A CA 1
ATOM 2907 C C . LEU A 1 372 ? 35.960 -12.244 -6.025 1.00 61.66 372 LEU A C 1
ATOM 2909 O O . LEU A 1 372 ? 35.281 -11.495 -6.719 1.00 61.66 372 LEU A O 1
ATOM 2913 N N . MET A 1 373 ? 35.986 -12.156 -4.691 1.00 62.66 373 MET A N 1
ATOM 2914 C CA . MET A 1 373 ? 35.260 -11.130 -3.922 1.00 62.66 373 MET A CA 1
ATOM 2915 C C . MET A 1 373 ? 35.979 -9.779 -3.855 1.00 62.66 373 MET A C 1
ATOM 2917 O O . MET A 1 373 ? 35.416 -8.816 -3.343 1.00 62.66 373 MET A O 1
ATOM 2921 N N . VAL A 1 374 ? 37.218 -9.696 -4.344 1.00 68.50 374 VAL A N 1
ATOM 2922 C CA . VAL A 1 374 ? 37.985 -8.451 -4.301 1.00 68.50 374 VAL A CA 1
ATOM 2923 C C . VAL A 1 374 ? 37.818 -7.741 -5.644 1.00 68.50 374 VAL A C 1
ATOM 2925 O O . VAL A 1 374 ? 38.262 -8.294 -6.653 1.00 68.50 374 VAL A O 1
ATOM 2928 N N . PRO A 1 375 ? 37.183 -6.553 -5.690 1.00 61.84 375 PRO A N 1
ATOM 2929 C CA . PRO A 1 375 ? 37.143 -5.754 -6.906 1.00 61.84 375 PRO A CA 1
ATOM 2930 C C . PRO A 1 375 ? 38.577 -5.495 -7.364 1.00 61.84 375 PRO A C 1
ATOM 2932 O O . PRO A 1 375 ? 39.429 -5.073 -6.577 1.00 61.84 375 PRO A O 1
ATOM 2935 N N . ARG A 1 376 ? 38.865 -5.812 -8.628 1.00 63.53 376 ARG A N 1
ATOM 2936 C CA . ARG A 1 376 ? 40.187 -5.578 -9.209 1.00 63.53 376 ARG A CA 1
ATOM 2937 C C . ARG A 1 376 ? 40.471 -4.080 -9.113 1.00 63.53 376 ARG A C 1
ATOM 2939 O O . ARG A 1 376 ? 39.718 -3.289 -9.672 1.00 63.53 376 ARG A O 1
ATOM 2946 N N . GLN A 1 377 ? 41.518 -3.694 -8.383 1.00 73.19 377 GLN A N 1
ATOM 2947 C CA . GLN A 1 377 ? 41.912 -2.290 -8.340 1.00 73.19 377 GLN A CA 1
ATOM 2948 C C . GLN A 1 377 ? 42.237 -1.830 -9.770 1.00 73.19 377 GLN A C 1
ATOM 2950 O O . GLN A 1 377 ? 42.915 -2.575 -10.493 1.00 73.19 377 GLN A O 1
ATOM 2955 N N . PRO A 1 378 ? 41.734 -0.658 -10.196 1.00 68.62 378 PRO A N 1
ATOM 2956 C CA . PRO A 1 378 ? 42.031 -0.124 -11.515 1.00 68.62 378 PRO A CA 1
ATOM 2957 C C . PRO A 1 378 ? 43.548 -0.012 -11.672 1.00 68.62 378 PRO A C 1
ATOM 2959 O O . PRO A 1 378 ? 44.247 0.443 -10.765 1.00 68.62 378 PRO A O 1
ATOM 2962 N N . ILE A 1 379 ? 44.069 -0.488 -12.804 1.00 78.38 379 ILE A N 1
ATOM 2963 C CA . ILE A 1 379 ? 45.499 -0.389 -13.106 1.00 78.38 379 ILE A CA 1
ATOM 2964 C C . ILE A 1 379 ? 45.811 1.104 -13.278 1.00 78.38 379 ILE A C 1
ATOM 2966 O O . ILE A 1 379 ? 45.214 1.728 -14.160 1.00 78.38 379 ILE A O 1
ATOM 2970 N N . PRO A 1 380 ? 46.723 1.691 -12.480 1.00 83.56 380 PRO A N 1
ATOM 2971 C CA . PRO A 1 380 ? 47.078 3.098 -12.617 1.00 83.56 380 PRO A CA 1
ATOM 2972 C C . PRO A 1 380 ? 47.521 3.403 -14.055 1.00 83.56 380 PRO A C 1
ATOM 2974 O O . PRO A 1 380 ? 48.460 2.790 -14.558 1.00 83.56 380 PRO A O 1
ATOM 2977 N N . GLY A 1 381 ? 46.829 4.328 -14.725 1.00 83.75 381 GLY A N 1
ATOM 2978 C CA . GLY A 1 381 ? 47.151 4.775 -16.086 1.00 83.75 381 GLY A CA 1
ATOM 2979 C C . GLY A 1 381 ? 46.450 4.034 -17.233 1.00 83.75 381 GLY A C 1
ATOM 2980 O O . GLY A 1 381 ? 46.597 4.454 -18.380 1.00 83.75 381 GLY A O 1
ATOM 2981 N N . ALA A 1 382 ? 45.664 2.984 -16.971 1.00 78.62 382 ALA A N 1
ATOM 2982 C CA . ALA A 1 382 ? 44.782 2.423 -17.995 1.00 78.62 382 ALA A CA 1
ATOM 2983 C C . ALA A 1 382 ? 43.514 3.294 -18.122 1.00 78.62 382 ALA A C 1
ATOM 2985 O O . ALA A 1 382 ? 42.917 3.617 -17.094 1.00 78.62 382 ALA A O 1
ATOM 2986 N N . PRO A 1 383 ? 43.078 3.686 -19.338 1.00 73.62 383 PRO A N 1
ATOM 2987 C CA . PRO A 1 383 ? 41.803 4.375 -19.504 1.00 73.62 383 PRO A CA 1
ATOM 2988 C C . PRO A 1 383 ? 40.681 3.444 -19.036 1.00 73.62 383 PRO A C 1
ATOM 2990 O O . PRO A 1 383 ? 40.523 2.348 -19.577 1.00 73.62 383 PRO A O 1
ATOM 2993 N N . ASP A 1 384 ? 39.935 3.883 -18.023 1.00 69.19 384 ASP A N 1
ATOM 2994 C CA . ASP A 1 384 ? 38.843 3.136 -17.397 1.00 69.19 384 ASP A CA 1
ATOM 2995 C C . ASP A 1 384 ? 37.640 3.116 -18.349 1.00 69.19 384 ASP A C 1
ATOM 2997 O O . ASP A 1 384 ? 36.699 3.899 -18.242 1.00 69.19 384 ASP A O 1
ATOM 3001 N N . ARG A 1 385 ? 37.737 2.306 -19.407 1.00 73.12 385 ARG A N 1
ATOM 3002 C CA . ARG A 1 385 ? 36.643 2.116 -20.357 1.00 73.12 385 ARG A CA 1
ATOM 3003 C C . ARG A 1 385 ? 35.732 1.023 -19.810 1.00 73.12 385 ARG A C 1
ATOM 3005 O O . ARG A 1 385 ? 36.234 -0.082 -19.575 1.00 73.12 385 ARG A O 1
ATOM 3012 N N . PRO A 1 386 ? 34.417 1.275 -19.660 1.00 75.25 386 PRO A N 1
ATOM 3013 C CA . PRO A 1 386 ? 33.492 0.230 -19.255 1.00 75.25 386 PRO A CA 1
ATOM 3014 C C . PRO A 1 386 ? 33.616 -0.941 -20.231 1.00 75.25 386 PRO A C 1
ATOM 3016 O O . PRO A 1 386 ? 33.664 -0.755 -21.452 1.00 75.25 386 PRO A O 1
ATOM 3019 N N . MET A 1 387 ? 33.719 -2.159 -19.697 1.00 85.50 387 MET A N 1
ATOM 3020 C CA . MET A 1 387 ? 33.834 -3.356 -20.531 1.00 85.50 387 MET A CA 1
ATOM 3021 C C . MET A 1 387 ? 32.520 -3.637 -21.252 1.00 85.50 387 MET A C 1
ATOM 3023 O O . MET A 1 387 ? 32.531 -4.148 -22.373 1.00 85.50 387 MET A O 1
ATOM 3027 N N . ALA A 1 388 ? 31.404 -3.318 -20.597 1.00 93.75 388 ALA A N 1
ATOM 3028 C CA . ALA A 1 388 ? 30.070 -3.443 -21.143 1.00 93.75 388 ALA A CA 1
ATOM 3029 C C . ALA A 1 388 ? 29.146 -2.347 -20.602 1.00 93.75 388 ALA A C 1
ATOM 3031 O O . ALA A 1 388 ? 29.311 -1.894 -19.468 1.00 93.75 388 ALA A O 1
ATOM 3032 N N . THR A 1 389 ? 28.165 -1.959 -21.408 1.00 96.00 389 THR A N 1
ATOM 3033 C CA . THR A 1 389 ? 27.136 -0.979 -21.065 1.00 96.00 389 THR A CA 1
ATOM 3034 C C . THR A 1 389 ? 25.747 -1.555 -21.315 1.00 96.00 389 THR A C 1
ATOM 3036 O O . THR A 1 389 ? 25.548 -2.406 -22.190 1.00 96.00 389 THR A O 1
ATOM 3039 N N . VAL A 1 390 ? 24.781 -1.094 -20.529 1.00 97.44 390 VAL A N 1
ATOM 3040 C CA . VAL A 1 390 ? 23.349 -1.254 -20.791 1.00 97.44 390 VAL A CA 1
ATOM 3041 C C . VAL A 1 390 ? 22.807 0.122 -21.135 1.00 97.44 390 VAL A C 1
ATOM 3043 O O . VAL A 1 390 ? 22.972 1.060 -20.354 1.00 97.44 390 VAL A O 1
ATOM 3046 N N . GLU A 1 391 ? 22.172 0.247 -22.294 1.00 97.81 391 GLU A N 1
ATOM 3047 C CA . GLU A 1 391 ? 21.506 1.483 -22.704 1.00 97.81 391 GLU A CA 1
ATOM 3048 C C . GLU A 1 391 ? 19.995 1.371 -22.481 1.00 97.81 391 GLU A C 1
ATOM 3050 O O . GLU A 1 391 ? 19.431 0.272 -22.460 1.00 97.81 391 GLU A O 1
ATOM 3055 N N . LEU A 1 392 ? 19.307 2.505 -22.330 1.00 97.81 392 LEU A N 1
ATOM 3056 C CA . LEU A 1 392 ? 17.855 2.520 -22.136 1.00 97.81 392 LEU A CA 1
ATOM 3057 C C . LEU A 1 392 ? 17.100 1.821 -23.276 1.00 97.81 392 LEU A C 1
ATOM 3059 O O . LEU A 1 392 ? 16.158 1.075 -22.997 1.00 97.81 392 LEU A O 1
ATOM 3063 N N . ARG A 1 393 ? 17.556 1.960 -24.529 1.00 98.06 393 ARG A N 1
ATOM 3064 C CA . ARG A 1 393 ? 17.006 1.214 -25.673 1.00 98.06 393 ARG A CA 1
ATOM 3065 C C . ARG A 1 393 ? 17.098 -0.303 -25.523 1.00 98.06 393 ARG A C 1
ATOM 3067 O O . ARG A 1 393 ? 16.185 -0.999 -25.958 1.00 98.06 393 ARG A O 1
ATOM 3074 N N . ASP A 1 394 ? 18.144 -0.827 -24.875 1.00 98.38 394 ASP A N 1
ATOM 3075 C CA . ASP A 1 394 ? 18.307 -2.271 -24.658 1.00 98.38 394 ASP A CA 1
ATOM 3076 C C . ASP A 1 394 ? 17.210 -2.794 -23.711 1.00 98.38 394 ASP A C 1
ATOM 3078 O O . ASP A 1 394 ? 16.573 -3.816 -23.980 1.00 98.38 394 ASP A O 1
ATOM 3082 N N . ALA A 1 395 ? 16.954 -2.064 -22.619 1.00 98.38 395 ALA A N 1
ATOM 3083 C CA . ALA A 1 395 ? 15.918 -2.395 -21.642 1.00 98.38 395 ALA A CA 1
ATOM 3084 C C . ALA A 1 395 ? 14.497 -2.221 -22.210 1.00 98.38 395 ALA A C 1
ATOM 3086 O O . ALA A 1 395 ? 13.637 -3.079 -21.988 1.00 98.38 395 ALA A O 1
ATOM 3087 N N . ALA A 1 396 ? 14.260 -1.149 -22.972 1.00 98.50 396 ALA A N 1
ATOM 3088 C CA . ALA A 1 396 ? 12.990 -0.897 -23.647 1.00 98.50 396 ALA A CA 1
ATOM 3089 C C . ALA A 1 396 ? 12.661 -1.997 -24.665 1.00 98.50 396 ALA A C 1
ATOM 3091 O O . ALA A 1 396 ? 11.554 -2.539 -24.655 1.00 98.50 396 ALA A O 1
ATOM 3092 N N . LEU A 1 397 ? 13.637 -2.373 -25.498 1.00 98.50 397 LEU A N 1
ATOM 3093 C CA . LEU A 1 397 ? 13.493 -3.423 -26.504 1.00 98.50 397 LEU A CA 1
ATOM 3094 C C . LEU A 1 397 ? 13.176 -4.780 -25.872 1.00 98.50 397 LEU A C 1
ATOM 3096 O O . LEU A 1 397 ? 12.277 -5.484 -26.333 1.00 98.50 397 LEU A O 1
ATOM 3100 N N . LEU A 1 398 ? 13.870 -5.127 -24.785 1.00 98.44 398 LEU A N 1
ATOM 3101 C CA . LEU A 1 398 ? 13.605 -6.352 -24.036 1.00 98.44 398 LEU A CA 1
ATOM 3102 C C . LEU A 1 398 ? 12.166 -6.385 -23.490 1.00 98.44 398 LEU A C 1
ATOM 3104 O O . LEU A 1 398 ? 11.486 -7.405 -23.616 1.00 98.44 398 LEU A O 1
ATOM 3108 N N . ALA A 1 399 ? 11.687 -5.279 -22.910 1.00 98.44 399 ALA A N 1
ATOM 3109 C CA . ALA A 1 399 ? 10.311 -5.167 -22.427 1.00 98.44 399 ALA A CA 1
ATOM 3110 C C . ALA A 1 399 ? 9.287 -5.272 -23.573 1.00 98.44 399 ALA A C 1
ATOM 3112 O O . ALA A 1 399 ? 8.296 -5.986 -23.436 1.00 98.44 399 ALA A O 1
ATOM 3113 N N . CYS A 1 400 ? 9.550 -4.633 -24.717 1.00 98.56 400 CYS A N 1
ATOM 3114 C CA . CYS A 1 400 ? 8.706 -4.719 -25.911 1.00 98.56 400 CYS A CA 1
ATOM 3115 C C . CYS A 1 400 ? 8.561 -6.163 -26.413 1.00 98.56 400 CYS A C 1
ATOM 3117 O O . CYS A 1 400 ? 7.443 -6.642 -26.602 1.00 98.56 400 CYS A O 1
ATOM 3119 N N . MET A 1 401 ? 9.682 -6.879 -26.568 1.00 98.38 401 MET A N 1
ATOM 3120 C CA . MET A 1 401 ? 9.684 -8.278 -27.008 1.00 98.38 401 MET A CA 1
ATOM 3121 C C . MET A 1 401 ? 8.905 -9.179 -26.045 1.00 98.38 401 MET A C 1
ATOM 3123 O O . MET A 1 401 ? 8.108 -10.003 -26.490 1.00 98.38 401 MET A O 1
ATOM 3127 N N . GLN A 1 402 ? 9.085 -8.985 -24.735 1.00 97.88 402 GLN A N 1
ATOM 3128 C CA . GLN A 1 402 ? 8.355 -9.726 -23.707 1.00 97.88 402 GLN A CA 1
ATOM 3129 C C . GLN A 1 402 ? 6.840 -9.482 -23.774 1.00 97.88 402 GLN A C 1
ATOM 3131 O O . GLN A 1 402 ? 6.064 -10.433 -23.708 1.00 97.88 402 GLN A O 1
ATOM 3136 N N . ILE A 1 403 ? 6.410 -8.227 -23.930 1.00 97.94 403 ILE A N 1
ATOM 3137 C CA . ILE A 1 403 ? 4.989 -7.858 -24.025 1.00 97.94 403 ILE A CA 1
ATOM 3138 C C . ILE A 1 403 ? 4.351 -8.403 -25.311 1.00 97.94 403 ILE A C 1
ATOM 3140 O O . ILE A 1 403 ? 3.204 -8.845 -25.284 1.00 97.94 403 ILE A O 1
ATOM 3144 N N . ALA A 1 404 ? 5.087 -8.400 -26.424 1.00 97.94 404 ALA A N 1
ATOM 3145 C CA . ALA A 1 404 ? 4.626 -8.934 -27.705 1.00 97.94 404 ALA A CA 1
ATOM 3146 C C . ALA A 1 404 ? 4.654 -10.472 -27.785 1.00 97.94 404 ALA A C 1
ATOM 3148 O O . ALA A 1 404 ? 4.261 -11.037 -28.802 1.00 97.94 404 ALA A O 1
ATOM 3149 N N . GLY A 1 405 ? 5.143 -11.161 -26.747 1.00 97.44 405 GLY A N 1
ATOM 3150 C CA . GLY A 1 405 ? 5.274 -12.619 -26.746 1.00 97.44 405 GLY A CA 1
ATOM 3151 C C . GLY A 1 405 ? 6.349 -13.154 -27.700 1.00 97.44 405 GLY A C 1
ATOM 3152 O O . GLY A 1 405 ? 6.304 -14.325 -28.071 1.00 97.44 405 GLY A O 1
ATOM 3153 N N . MET A 1 406 ? 7.314 -12.321 -28.104 1.00 97.81 406 MET A N 1
ATOM 3154 C CA . MET A 1 406 ? 8.476 -12.764 -28.877 1.00 97.81 406 MET A CA 1
ATOM 3155 C C . MET A 1 406 ? 9.452 -13.529 -27.975 1.00 97.81 406 MET A C 1
ATOM 3157 O O . MET A 1 406 ? 9.629 -13.183 -26.803 1.00 97.81 406 MET A O 1
ATOM 3161 N N . ASP A 1 407 ? 10.152 -14.529 -28.522 1.00 97.25 407 ASP A N 1
ATOM 3162 C CA . ASP A 1 407 ? 11.227 -15.215 -27.796 1.00 97.25 407 ASP A CA 1
ATOM 3163 C C . ASP A 1 407 ? 12.474 -14.323 -27.697 1.00 97.25 407 ASP A C 1
ATOM 3165 O O . ASP A 1 407 ? 13.448 -14.436 -28.446 1.00 97.25 407 ASP A O 1
ATOM 3169 N N . TYR A 1 408 ? 12.435 -13.404 -26.736 1.00 97.81 408 TYR A N 1
ATOM 3170 C CA . TYR A 1 408 ? 13.491 -12.433 -26.478 1.00 97.81 408 TYR A CA 1
ATOM 3171 C C . TYR A 1 408 ? 14.846 -13.086 -26.165 1.00 97.81 408 TYR A C 1
ATOM 3173 O O . TYR A 1 408 ? 15.879 -12.433 -26.304 1.00 97.81 408 TYR A O 1
ATOM 3181 N N . ARG A 1 409 ? 14.894 -14.368 -25.774 1.00 97.94 409 ARG A N 1
ATOM 3182 C CA . ARG A 1 409 ? 16.152 -15.066 -25.460 1.00 97.94 409 ARG A CA 1
ATOM 3183 C C . ARG A 1 409 ? 17.002 -15.334 -26.696 1.00 97.94 409 ARG A C 1
ATOM 3185 O O . ARG A 1 409 ? 18.220 -15.411 -26.568 1.00 97.94 409 ARG A O 1
ATOM 3192 N N . LEU A 1 410 ? 16.393 -15.406 -27.881 1.00 97.56 410 LEU A N 1
ATOM 3193 C CA . LEU A 1 410 ? 17.125 -15.492 -29.148 1.00 97.56 410 LEU A CA 1
ATOM 3194 C C . LEU A 1 410 ? 17.949 -14.223 -29.415 1.00 97.56 410 LEU A C 1
ATOM 3196 O O . LEU A 1 410 ? 19.015 -14.284 -30.022 1.00 97.56 410 LEU A O 1
ATOM 3200 N N . HIS A 1 411 ? 17.481 -13.078 -28.915 1.00 97.62 411 HIS A N 1
ATOM 3201 C CA . HIS A 1 411 ? 18.114 -11.771 -29.102 1.00 97.62 411 HIS A CA 1
ATOM 3202 C C . HIS A 1 411 ? 18.973 -11.357 -27.897 1.00 97.62 411 HIS A C 1
ATOM 3204 O O . HIS A 1 411 ? 20.008 -10.700 -28.053 1.00 97.62 411 HIS A O 1
ATOM 3210 N N . PHE A 1 412 ? 18.586 -11.789 -26.697 1.00 97.81 412 PHE A N 1
ATOM 3211 C CA . PHE A 1 412 ? 19.259 -11.536 -25.425 1.00 97.81 412 PHE A CA 1
ATOM 3212 C C . PHE A 1 412 ? 19.662 -12.862 -24.749 1.00 97.81 412 PHE A C 1
ATOM 3214 O O . PHE A 1 412 ? 19.123 -13.202 -23.696 1.00 97.81 412 PHE A O 1
ATOM 3221 N N . PRO A 1 413 ? 20.626 -13.623 -25.299 1.00 96.88 413 PRO A N 1
ATOM 3222 C CA . PRO A 1 413 ? 20.946 -14.973 -24.813 1.00 96.88 413 PRO A CA 1
ATOM 3223 C C . PRO A 1 413 ? 21.506 -15.004 -23.384 1.00 96.88 413 PRO A C 1
ATOM 3225 O O . PRO A 1 413 ? 21.444 -16.028 -22.708 1.00 96.88 413 PRO A O 1
ATOM 3228 N N . THR A 1 414 ? 22.053 -13.886 -22.906 1.00 96.19 414 THR A N 1
ATOM 3229 C CA . THR A 1 414 ? 22.629 -13.750 -21.562 1.00 96.19 414 THR A CA 1
ATOM 3230 C C . THR A 1 414 ? 21.627 -13.272 -20.512 1.00 96.19 414 THR A C 1
ATOM 3232 O O . THR A 1 414 ? 21.996 -13.172 -19.338 1.00 96.19 414 THR A O 1
ATOM 3235 N N . VAL A 1 415 ? 20.381 -12.971 -20.906 1.00 97.75 415 VAL A N 1
ATOM 3236 C CA . VAL A 1 415 ? 19.364 -12.427 -20.003 1.00 97.75 415 VAL A CA 1
ATOM 3237 C C . VAL A 1 415 ? 19.107 -13.377 -18.836 1.00 97.75 415 VAL A C 1
ATOM 3239 O O . VAL A 1 415 ? 18.878 -14.577 -18.994 1.00 97.75 415 VAL A O 1
ATOM 3242 N N . ARG A 1 416 ? 19.137 -12.825 -17.627 1.00 97.00 416 ARG A N 1
ATOM 3243 C CA . ARG A 1 416 ? 18.820 -13.527 -16.387 1.00 97.00 416 ARG A CA 1
ATOM 3244 C C . ARG A 1 416 ? 17.563 -12.926 -15.793 1.00 97.00 416 ARG A C 1
ATOM 3246 O O . ARG A 1 416 ? 17.482 -11.716 -15.582 1.00 97.00 416 ARG A O 1
ATOM 3253 N N . ASN A 1 417 ? 16.602 -13.792 -15.494 1.00 96.81 417 ASN A N 1
ATOM 3254 C CA . ASN A 1 417 ? 15.343 -13.375 -14.903 1.00 96.81 417 ASN A CA 1
ATOM 3255 C C . ASN A 1 417 ? 15.524 -13.075 -13.407 1.00 96.81 417 ASN A C 1
ATOM 3257 O O . ASN A 1 417 ? 16.203 -13.803 -12.684 1.00 96.81 417 ASN A O 1
ATOM 3261 N N . SER A 1 418 ? 14.877 -12.011 -12.945 1.00 96.69 418 SER A N 1
ATOM 3262 C CA . SER A 1 418 ? 14.725 -11.678 -11.531 1.00 96.69 418 SER A CA 1
ATOM 3263 C C . SER A 1 418 ? 13.288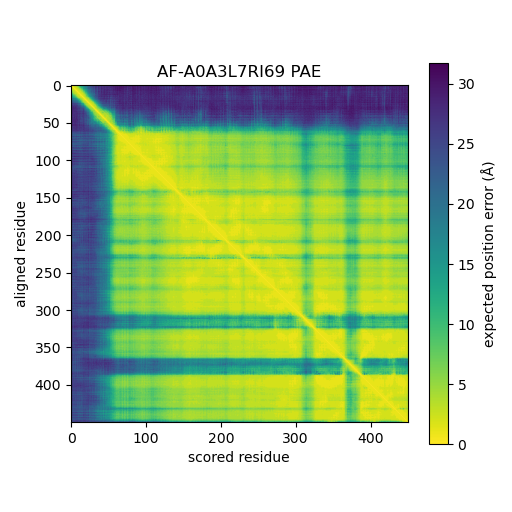 -11.975 -11.122 1.00 96.69 418 SER A C 1
ATOM 3265 O O . SER A 1 418 ? 12.360 -11.440 -11.722 1.00 96.69 418 SER A O 1
ATOM 3267 N N . ALA A 1 419 ? 13.076 -12.795 -10.089 1.00 95.12 419 ALA A N 1
ATOM 3268 C CA . ALA A 1 419 ? 11.722 -13.093 -9.605 1.00 95.12 419 ALA A CA 1
ATOM 3269 C C . ALA A 1 419 ? 10.970 -11.813 -9.192 1.00 95.12 419 ALA A C 1
ATOM 3271 O O . ALA A 1 419 ? 9.767 -11.662 -9.428 1.00 95.12 419 ALA A O 1
ATOM 3272 N N . LEU A 1 420 ? 11.705 -10.861 -8.614 1.00 94.44 420 LEU A N 1
ATOM 3273 C CA . LEU A 1 420 ? 11.154 -9.588 -8.190 1.00 94.44 420 LEU A CA 1
ATOM 3274 C C . LEU A 1 420 ? 10.993 -8.624 -9.373 1.00 94.44 420 LEU A C 1
ATOM 3276 O O . LEU A 1 420 ? 9.886 -8.161 -9.626 1.00 94.44 420 LEU A O 1
ATOM 3280 N N . TRP A 1 421 ? 12.065 -8.395 -10.131 1.00 96.00 421 TRP A N 1
ATOM 3281 C CA . TRP A 1 421 ? 12.171 -7.305 -11.111 1.00 96.00 421 TRP A CA 1
ATOM 3282 C C . TRP A 1 421 ? 11.975 -7.722 -12.577 1.00 96.00 421 TRP A C 1
ATOM 3284 O O . TRP A 1 421 ? 12.188 -6.926 -13.480 1.00 96.00 421 TRP A O 1
ATOM 3294 N N . GLY A 1 422 ? 11.626 -8.976 -12.857 1.00 96.19 422 GLY A N 1
ATOM 3295 C CA . GLY A 1 422 ? 11.529 -9.488 -14.226 1.00 96.19 422 GLY A CA 1
ATOM 3296 C C . GLY A 1 422 ? 12.889 -9.907 -14.786 1.00 96.19 422 GLY A C 1
ATOM 3297 O O . GLY A 1 422 ? 13.106 -11.095 -15.007 1.00 96.19 422 GLY A O 1
ATOM 3298 N N . PHE A 1 423 ? 13.844 -8.979 -14.915 1.00 97.94 423 PHE A N 1
ATOM 3299 C CA . PHE A 1 423 ? 15.208 -9.253 -15.400 1.00 97.94 423 PHE A CA 1
ATOM 3300 C C . PHE A 1 423 ? 16.291 -8.507 -14.604 1.00 97.94 423 PHE A C 1
ATOM 3302 O O . PHE A 1 423 ? 15.998 -7.581 -13.853 1.00 97.94 423 PHE A O 1
ATOM 3309 N N . ILE A 1 424 ? 17.553 -8.919 -14.742 1.00 97.19 424 ILE A N 1
ATOM 3310 C CA . ILE A 1 424 ? 18.726 -8.250 -14.151 1.00 97.19 424 ILE A CA 1
ATOM 3311 C C . ILE A 1 424 ? 19.383 -7.371 -15.234 1.00 97.19 424 ILE A C 1
ATOM 3313 O O . ILE A 1 424 ? 19.796 -7.945 -16.242 1.00 97.19 424 ILE A O 1
ATOM 3317 N N . PRO A 1 425 ? 19.530 -6.038 -15.095 1.00 96.81 425 PRO A N 1
ATOM 3318 C CA . PRO A 1 425 ? 19.956 -5.209 -16.229 1.00 96.81 425 PRO A CA 1
ATOM 3319 C C . PRO A 1 425 ? 21.393 -5.516 -16.688 1.00 96.81 425 PRO A C 1
ATOM 3321 O O . PRO A 1 425 ? 21.609 -5.754 -17.872 1.00 96.81 425 PRO A O 1
ATOM 3324 N N . SER A 1 426 ? 22.333 -5.758 -15.772 1.00 95.69 426 SER A N 1
ATOM 3325 C CA . SER A 1 426 ? 23.674 -6.262 -16.127 1.00 95.69 426 SER A CA 1
ATOM 3326 C C . SER A 1 426 ? 23.707 -7.579 -16.918 1.00 95.69 426 SER A C 1
ATOM 3328 O O . SER A 1 426 ? 24.729 -7.912 -17.515 1.00 95.69 426 SER A O 1
ATOM 3330 N N . SER A 1 427 ? 22.618 -8.356 -16.954 1.00 96.50 427 SER A N 1
ATOM 3331 C CA . SER A 1 427 ? 22.543 -9.581 -17.764 1.00 96.50 427 SER A CA 1
ATOM 3332 C C . SER A 1 427 ? 22.276 -9.332 -19.252 1.00 96.50 427 SER A C 1
ATOM 3334 O O . SER A 1 427 ? 22.495 -10.236 -20.057 1.00 96.50 427 SER A O 1
ATOM 3336 N N . ILE A 1 428 ? 21.848 -8.125 -19.631 1.00 97.62 428 ILE A N 1
ATOM 3337 C CA . ILE A 1 428 ? 21.651 -7.720 -21.033 1.00 97.62 428 ILE A CA 1
ATOM 3338 C C . ILE A 1 428 ? 22.737 -6.776 -21.556 1.00 97.62 428 ILE A C 1
ATOM 3340 O O . ILE A 1 428 ? 22.653 -6.332 -22.701 1.00 97.62 428 ILE A O 1
ATOM 3344 N N . ALA A 1 429 ? 23.758 -6.500 -20.742 1.00 96.88 429 ALA A N 1
ATOM 3345 C CA . ALA A 1 429 ? 24.856 -5.616 -21.101 1.00 96.88 429 ALA A CA 1
ATOM 3346 C C . ALA A 1 429 ? 25.615 -6.116 -22.334 1.00 96.88 429 ALA A C 1
ATOM 3348 O O . ALA A 1 429 ? 25.885 -7.311 -22.490 1.00 96.88 429 ALA A O 1
ATOM 3349 N N . LEU A 1 430 ? 25.991 -5.177 -23.194 1.00 96.50 430 LEU A N 1
ATOM 3350 C CA . LEU A 1 430 ? 26.785 -5.423 -24.389 1.00 96.50 430 LEU A CA 1
ATOM 3351 C C . LEU A 1 430 ? 28.153 -4.780 -24.248 1.00 96.50 430 LEU A C 1
ATOM 3353 O O . LEU A 1 430 ? 28.297 -3.772 -23.566 1.00 96.50 430 LEU A O 1
ATOM 3357 N N . LYS A 1 431 ? 29.165 -5.344 -24.914 1.00 95.44 431 LYS A N 1
ATOM 3358 C CA . LYS A 1 431 ? 30.495 -4.729 -24.930 1.00 95.44 431 LYS A CA 1
ATOM 3359 C C . LYS A 1 431 ? 30.411 -3.326 -25.527 1.00 95.44 431 LYS A C 1
ATOM 3361 O O . LYS A 1 431 ? 29.687 -3.118 -26.502 1.00 95.44 431 LYS A O 1
ATOM 3366 N N . THR A 1 432 ? 31.177 -2.389 -24.985 1.00 91.81 432 THR A N 1
ATOM 3367 C CA . THR A 1 432 ? 31.250 -1.023 -25.521 1.00 91.81 432 THR A CA 1
ATOM 3368 C C . THR A 1 432 ? 31.612 -1.057 -27.012 1.00 91.81 432 THR A C 1
ATOM 3370 O O . THR A 1 432 ? 32.589 -1.704 -27.389 1.00 91.81 432 THR A O 1
ATOM 3373 N N . GLY A 1 433 ? 30.805 -0.401 -27.854 1.00 90.81 433 GLY A N 1
ATOM 3374 C CA . GLY A 1 433 ? 30.946 -0.406 -29.318 1.00 90.81 433 GLY A CA 1
ATOM 3375 C C . GLY A 1 433 ? 30.182 -1.510 -30.066 1.00 90.81 433 GLY A C 1
ATOM 3376 O O . GLY A 1 433 ? 30.374 -1.650 -31.268 1.00 90.81 433 GLY A O 1
ATOM 3377 N N . SER A 1 434 ? 29.316 -2.285 -29.398 1.00 96.19 434 SER A N 1
ATOM 3378 C CA . SER A 1 434 ? 28.469 -3.315 -30.043 1.00 96.19 434 SER A CA 1
ATOM 3379 C C . SER A 1 434 ? 27.190 -2.732 -30.679 1.00 96.19 434 SER A C 1
ATOM 3381 O O . SER A 1 434 ? 26.090 -3.255 -30.475 1.00 96.19 434 SER A O 1
ATOM 3383 N N . ASP A 1 435 ? 27.295 -1.604 -31.386 1.00 96.94 435 ASP A N 1
ATOM 3384 C CA . ASP A 1 435 ? 26.138 -0.927 -31.997 1.00 96.94 435 ASP A CA 1
ATOM 3385 C C . ASP A 1 435 ? 25.499 -1.740 -33.127 1.00 96.94 435 ASP A C 1
ATOM 3387 O O . ASP A 1 435 ? 24.288 -1.684 -33.331 1.00 96.94 435 ASP A O 1
ATOM 3391 N N . ASP A 1 436 ? 26.296 -2.560 -33.807 1.00 97.44 436 ASP A N 1
ATOM 3392 C CA . ASP A 1 436 ? 25.862 -3.551 -34.789 1.00 97.44 436 ASP A CA 1
ATOM 3393 C C . ASP A 1 436 ? 24.909 -4.589 -34.176 1.00 97.44 436 ASP A C 1
ATOM 3395 O O . ASP A 1 436 ? 23.850 -4.877 -34.737 1.00 97.44 436 ASP A O 1
ATOM 3399 N N . VAL A 1 437 ? 25.232 -5.098 -32.982 1.00 97.56 437 VAL A N 1
ATOM 3400 C CA . VAL A 1 437 ? 24.376 -6.039 -32.245 1.00 97.56 437 VAL A CA 1
ATOM 3401 C C . VAL A 1 437 ? 23.061 -5.371 -31.850 1.00 97.56 437 VAL A C 1
ATOM 3403 O O . VAL A 1 437 ? 21.997 -5.979 -31.977 1.00 97.56 437 VAL A O 1
ATOM 3406 N N . ARG A 1 438 ? 23.105 -4.114 -31.394 1.00 97.88 438 ARG A N 1
ATOM 3407 C CA . ARG A 1 438 ? 21.895 -3.354 -31.039 1.00 97.88 438 ARG A CA 1
ATOM 3408 C C . ARG A 1 438 ? 21.015 -3.092 -32.255 1.00 97.88 438 ARG A C 1
ATOM 3410 O O . ARG A 1 438 ? 19.811 -3.335 -32.184 1.00 97.88 438 ARG A O 1
ATOM 3417 N N . ALA A 1 439 ? 21.610 -2.687 -33.377 1.00 97.94 439 ALA A N 1
ATOM 3418 C CA . ALA A 1 439 ? 20.904 -2.496 -34.639 1.00 97.94 439 ALA A CA 1
ATOM 3419 C C . ALA A 1 439 ? 20.242 -3.798 -35.113 1.00 97.94 439 ALA A C 1
ATOM 3421 O O . ALA A 1 439 ? 19.056 -3.797 -35.431 1.00 97.94 439 ALA A O 1
ATOM 3422 N N . ALA A 1 440 ? 20.952 -4.930 -35.071 1.00 98.12 440 ALA A N 1
ATOM 3423 C CA . ALA A 1 440 ? 20.397 -6.229 -35.453 1.00 98.12 440 ALA A CA 1
ATOM 3424 C C . ALA A 1 440 ? 19.196 -6.643 -34.582 1.00 98.12 440 ALA A C 1
ATOM 3426 O O . ALA A 1 440 ? 18.196 -7.146 -35.098 1.00 98.12 440 ALA A O 1
ATOM 3427 N N . ARG A 1 441 ? 19.258 -6.405 -33.263 1.00 98.06 441 ARG A N 1
ATOM 3428 C CA . ARG A 1 441 ? 18.129 -6.659 -32.349 1.00 98.06 441 ARG A CA 1
ATOM 3429 C C . ARG A 1 441 ? 16.926 -5.771 -32.667 1.00 98.06 441 ARG A C 1
ATOM 3431 O O . ARG A 1 441 ? 15.793 -6.248 -32.636 1.00 98.06 441 ARG A O 1
ATOM 3438 N N . LEU A 1 442 ? 17.167 -4.497 -32.971 1.00 98.12 442 LEU A N 1
ATOM 3439 C CA . LEU A 1 442 ? 16.118 -3.546 -33.324 1.00 98.12 442 LEU A CA 1
ATOM 3440 C C . LEU A 1 442 ? 15.453 -3.904 -34.661 1.00 98.12 442 LEU A C 1
ATOM 3442 O O . LEU A 1 442 ? 14.230 -3.865 -34.767 1.00 98.12 442 LEU A O 1
ATOM 3446 N N . GLU A 1 443 ? 16.232 -4.310 -35.662 1.00 98.06 443 GLU A N 1
ATOM 3447 C CA . GLU A 1 443 ? 15.696 -4.784 -36.94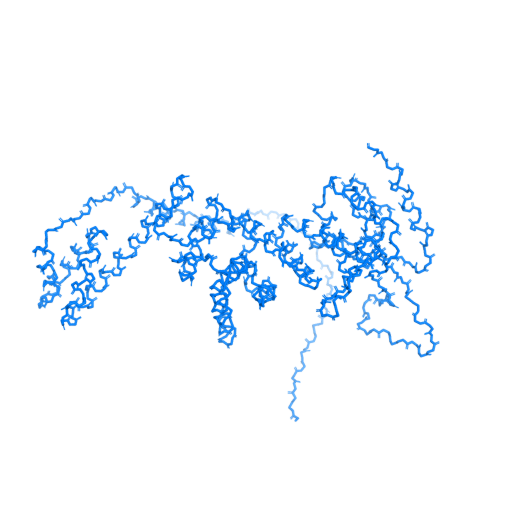2 1.00 98.06 443 GLU A CA 1
ATOM 3448 C C . GLU A 1 443 ? 14.846 -6.048 -36.771 1.00 98.06 443 GLU A C 1
ATOM 3450 O O . GLU A 1 443 ? 13.751 -6.130 -37.326 1.00 98.06 443 GLU A O 1
ATOM 3455 N N . ALA A 1 444 ? 15.269 -6.992 -35.924 1.00 97.88 444 ALA A N 1
ATOM 3456 C CA . ALA A 1 444 ? 14.456 -8.167 -35.608 1.00 97.88 444 ALA A CA 1
ATOM 3457 C C . ALA A 1 444 ? 13.101 -7.796 -34.975 1.00 97.88 444 ALA A C 1
ATOM 3459 O O . ALA A 1 444 ? 12.079 -8.402 -35.292 1.00 97.88 444 ALA A O 1
ATOM 3460 N N . TRP A 1 445 ? 13.067 -6.771 -34.118 1.00 97.81 445 TRP A N 1
ATOM 3461 C CA . TRP A 1 445 ? 11.821 -6.247 -33.548 1.00 97.81 445 TRP A CA 1
ATOM 3462 C C . TRP A 1 445 ? 10.905 -5.587 -34.583 1.00 97.81 445 TRP A C 1
ATOM 3464 O O . TRP A 1 445 ? 9.684 -5.745 -34.513 1.00 97.81 445 TRP A O 1
ATOM 3474 N N . LYS A 1 446 ? 11.474 -4.870 -35.557 1.00 97.44 446 LYS A N 1
ATOM 3475 C CA . LYS A 1 446 ? 10.711 -4.252 -36.654 1.00 97.44 446 LYS A CA 1
ATOM 3476 C C . LYS A 1 446 ? 10.100 -5.287 -37.603 1.00 97.44 446 LYS A C 1
ATOM 3478 O O . LYS A 1 446 ? 9.060 -5.020 -38.192 1.00 97.44 446 LYS A O 1
ATOM 3483 N N . GLN A 1 447 ? 10.720 -6.459 -37.735 1.00 97.50 447 GLN A N 1
ATOM 3484 C CA . GLN A 1 447 ? 10.260 -7.556 -38.599 1.00 97.50 447 GLN A CA 1
ATOM 3485 C C . GLN A 1 447 ? 9.179 -8.447 -37.965 1.00 97.50 447 GLN A C 1
ATOM 3487 O O . GLN A 1 447 ? 8.777 -9.445 -38.566 1.00 97.50 447 GLN A O 1
ATOM 3492 N N . ARG A 1 448 ? 8.710 -8.131 -36.752 1.00 95.75 448 ARG A N 1
ATOM 3493 C CA . ARG A 1 448 ? 7.686 -8.936 -36.079 1.00 95.75 448 ARG A CA 1
ATOM 3494 C C . ARG A 1 448 ? 6.358 -8.933 -36.862 1.00 95.75 448 ARG A C 1
ATOM 3496 O O . ARG A 1 448 ? 6.011 -7.914 -37.463 1.00 95.75 448 ARG A O 1
ATOM 3503 N N . PRO A 1 449 ? 5.585 -10.032 -36.828 1.00 91.56 449 PRO A N 1
ATOM 3504 C CA . PRO A 1 449 ? 4.215 -10.019 -37.330 1.00 91.56 449 PRO A CA 1
ATOM 3505 C C . PRO A 1 449 ? 3.372 -9.021 -36.517 1.00 91.56 449 PRO A C 1
ATOM 3507 O O . PRO A 1 449 ? 3.492 -8.981 -35.290 1.00 91.56 449 PRO A O 1
ATOM 3510 N N . GLN A 1 450 ? 2.589 -8.191 -37.216 1.00 82.69 4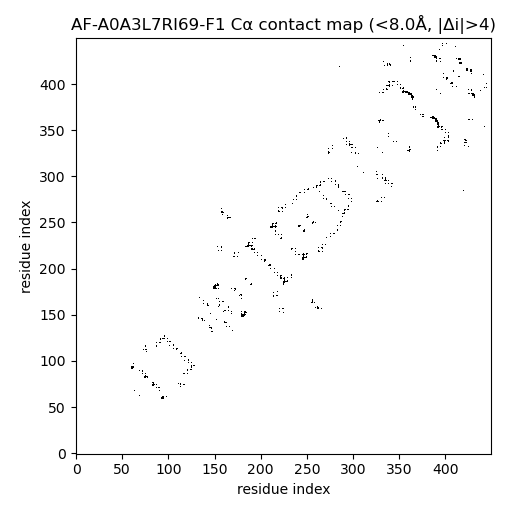50 GLN A N 1
ATOM 3511 C CA . GLN A 1 450 ? 1.700 -7.187 -36.612 1.00 82.69 450 GLN A CA 1
ATOM 3512 C C . GLN A 1 450 ? 0.506 -7.811 -35.897 1.00 82.69 450 GLN A C 1
ATOM 3514 O O . GLN A 1 450 ? -0.017 -8.831 -36.406 1.00 82.69 450 GLN A O 1
#

Secondary structure (DSSP, 8-state):
--PPPPPPPPPPPPPPP--------------SSSHHHHHHHHHHHHHHHHHGGG-SPPPPPB---HHHHHHHHHHTT-SSHHHHHHHHHHHTTB-GGGHHHHHHHHHH---HHHHHHHHHHHHHHHHHHHHHHHHHHHH-S-SS--TT-TTHHHHHHHH-SSHHHHHHHHHHHHH-GGGTSS---SHHHHHHHHHHHHHHHHHHHHTTPPP-HHHHHHHHHHHHHTTT-TT-THHHHHHHHHTSTTTTSGGG-GGGHHHHHHHHHHHHTT---HHHHHHHHHHHHHTT-TTHHHHHHHHHHHHHHHH-GGGS-TTS---TTS---PPPHHHHHHHHHHHHHH--GGGHHHHGGGTT---EEEEES----TT--SPPPPPTTS----SEEEEHHHHHHHHHHHHTT--GGGT-TT--EETTTEE-GGGS-EETT-HHHHHHHHHHHHTS--

pLDDT: mean 86.56, std 19.14, range [28.22, 98.56]

Mean predicted aligned error: 9.69 Å

Sequence (450 aa):
MLAIPLLRKPVPRKPVPGTPALEGQPSSRIGSAVWIGCLLRSACLLWMSSVWALGQDPEPGLNPDANTLRQWIQELGDSRFEVRDRASGKLSKLSTDQLDNLQELLKGSTDPEITVRLSSVVAKLKAERQQQIVSGFLRDSDILNDHGLHGWSSFARVAGPSRSSKRLFLQLYERHAELVEEALEDPKLATERGRKVLSRIQDSEIRRTEGDKSDGLALLYCACASQGDKDSQIAAMTLRILLRAPYNQCLRDPQSKRPIETMMEQWAGTIDGSYEQTTALQIMVEANLSPVRSLAKRMLLSYDSNKNPTAKDPNKPIDPNEPIDPVEPRDIARAFQVFFKFGKAEDLPLLEKWLDNTDVCEEISSLNPPGLMVPRQPIPGAPDRPMATVELRDAALLACMQIAGMDYRLHFPTVRNSALWGFIPSSIALKTGSDDVRAARLEAWKQRPQ